Protein AF-A0A538TB08-F1 (afdb_monomer_lite)

Radius of gyration: 23.11 Å; chains: 1; bounding box: 54×78×64 Å

Foldseek 3Di:
DDDDDDDDDDDDDDDPDDPPDPPDPDDDDDDFFPQWKKFFQDDPPPNDDDPVLVVLLVLLLQLLLFAFQEFDDWDQAFLKPPAHGFQWTDDPLFIDGRDDQPPAADEFEEEEAEEFECAAPVPQLFQFVRRFQDADQQVVVVNQALGDPLWQVSVVLLQLLLQLQCCLLQVNSYGYDYHYPPPDTRDHQYHYYLVQADLRGPDDNNSVRVVVVVLRRVVSRLVPDDDPSNVGRAYEYEGETAACSLPSVSRNSSYHHWHWYAAPAWHQHPPNPMTRGTHTYHYSANDDPPAAEHCNLVVNLRVLVSNVDAQQAQSVRLHFFAPLQASSHCVQWQWGWMATPVPRDTHIYTRQFRAHHDLVSNCSSPVVQEAEDDPVDDDDDDADACSVGSYWYWADPDDQKIKTKHWHDQCPPPPSMWTFRAHPSSRTSATDAPDPPGDCRRSNSNNSPPDTTMKIKMAGVCQQSNPPQDPVSHQQNPVVDHRIYIADPVRDDD

Secondary structure (DSSP, 8-state):
---PPPP-PPPP----------TT---PPPP-----EEEEPPPSTT-SPPHHHHHHHHHHHHHTTSS-SEES---SS-SBTTSPPPSEEEETTEEEESS---SSPEEEEEEEEEEEEEE-SSGGGSS-GGG----S-TTTTT--SSPSP-SHHHHHHHHHHHHHHHHHHTTTSEEEEEEEESSSTT--EEEEEGGGS----SSHHHHHHHHHHHHHHHHHHHHHS---GGG-SEEEEEEEEEBGGG-SSSS-TTSBPPEEEEEEEEEEEGGGTEEEEEEEEEEEES-BTTBEE-THHHHHHHHHHHTTPPP-S-TTT---SSGGG-TTTTGGG--EEEEETTT--EEEEESSSPPPPPHHHHHHH-TTSEEE--TTS-------BTTT---EEEEEEETTEEEEEEEE-S-SSSSSEEEEEE-TT--EEEEE-SSTT-SSGGG-TTTTSS--EEEEEEEEHHHHSSTT--TT--SS--TTS-SEEEEPTTS---

pLDDT: mean 84.89, std 18.07, range [25.0, 98.88]

Organism: Eiseniibacteriota bacterium (NCBI:txid2212470)

Structure (mmCIF, N/CA/C/O backbone):
data_AF-A0A538TB08-F1
#
_entry.id   AF-A0A538TB08-F1
#
loop_
_atom_site.group_PDB
_atom_site.id
_atom_site.type_symbol
_atom_site.label_atom_id
_atom_site.label_alt_id
_atom_site.label_comp_id
_atom_site.label_asym_id
_atom_site.label_entity_id
_atom_site.label_seq_id
_atom_site.pdbx_PDB_ins_code
_atom_site.Cartn_x
_atom_site.Cartn_y
_atom_site.Cartn_z
_atom_site.occupancy
_atom_site.B_iso_or_equiv
_atom_site.auth_seq_id
_atom_site.auth_comp_id
_atom_site.auth_asym_id
_atom_site.auth_atom_id
_atom_site.pdbx_PDB_model_num
ATOM 1 N N . MET A 1 1 ? 6.354 -54.910 -37.014 1.00 36.31 1 MET A N 1
ATOM 2 C CA . MET A 1 1 ? 6.727 -54.158 -35.796 1.00 36.31 1 MET A CA 1
ATOM 3 C C . MET A 1 1 ? 5.844 -52.929 -35.725 1.00 36.31 1 MET A C 1
ATOM 5 O O . MET A 1 1 ? 6.026 -52.007 -36.502 1.00 36.31 1 MET A O 1
ATOM 9 N N . GLY A 1 2 ? 4.818 -52.983 -34.885 1.00 33.91 2 GLY A N 1
ATOM 10 C CA . GLY A 1 2 ? 3.802 -51.945 -34.758 1.00 33.91 2 GLY A CA 1
ATOM 11 C C . GLY A 1 2 ? 2.699 -52.485 -33.865 1.00 33.91 2 GLY A C 1
ATOM 12 O O . GLY A 1 2 ? 1.990 -53.403 -34.264 1.00 33.91 2 GLY A O 1
ATOM 13 N N . ILE A 1 3 ? 2.615 -51.983 -32.635 1.00 31.22 3 ILE A N 1
ATOM 14 C CA . ILE A 1 3 ? 1.523 -52.303 -31.714 1.00 31.22 3 ILE A CA 1
ATOM 15 C C . ILE A 1 3 ? 0.999 -50.983 -31.163 1.00 31.22 3 ILE A C 1
ATOM 17 O O . ILE A 1 3 ? 1.692 -50.256 -30.453 1.00 31.22 3 ILE A O 1
ATOM 21 N N . ALA A 1 4 ? -0.237 -50.691 -31.556 1.00 29.86 4 ALA A N 1
ATOM 22 C CA . ALA A 1 4 ? -1.055 -49.588 -31.095 1.00 29.86 4 ALA A CA 1
ATOM 23 C C . ALA A 1 4 ? -1.401 -49.752 -29.606 1.00 29.86 4 ALA A C 1
ATOM 25 O O . ALA A 1 4 ? -1.767 -50.841 -29.163 1.00 29.86 4 ALA A O 1
ATOM 26 N N . ARG A 1 5 ? -1.325 -48.657 -28.839 1.00 32.88 5 ARG A N 1
ATOM 27 C CA . ARG A 1 5 ? -1.865 -48.582 -27.476 1.00 32.88 5 ARG A CA 1
ATOM 28 C C . ARG A 1 5 ? -3.287 -48.033 -27.503 1.00 32.88 5 ARG A C 1
ATOM 30 O O . ARG A 1 5 ? -3.580 -47.033 -28.153 1.00 32.88 5 ARG A O 1
ATOM 37 N N . ALA A 1 6 ? -4.152 -48.751 -26.798 1.00 29.77 6 ALA A N 1
ATOM 38 C CA . ALA A 1 6 ? -5.580 -48.535 -26.688 1.00 29.77 6 ALA A CA 1
ATOM 39 C C . ALA A 1 6 ? -5.939 -47.305 -25.839 1.00 29.77 6 ALA A C 1
ATOM 41 O O . ALA A 1 6 ? -5.246 -46.940 -24.891 1.00 29.77 6 ALA A O 1
ATOM 42 N N . ARG A 1 7 ? -7.080 -46.714 -26.202 1.00 31.06 7 ARG A N 1
ATOM 43 C CA . ARG A 1 7 ? -7.796 -45.640 -25.510 1.00 31.06 7 ARG A CA 1
ATOM 44 C C . ARG A 1 7 ? -8.273 -46.099 -24.129 1.00 31.06 7 ARG A C 1
ATOM 46 O O . ARG A 1 7 ? -8.904 -47.148 -24.028 1.00 31.06 7 ARG A O 1
ATOM 53 N N . VAL A 1 8 ? -8.101 -45.256 -23.112 1.00 28.62 8 VAL A N 1
ATOM 54 C CA . VAL A 1 8 ? -8.866 -45.322 -21.858 1.00 28.62 8 VAL A CA 1
ATOM 55 C C . VAL A 1 8 ? -9.589 -43.989 -21.678 1.00 28.62 8 VAL A C 1
ATOM 57 O O . VAL A 1 8 ? -9.005 -42.921 -21.831 1.00 28.62 8 VAL A O 1
ATOM 60 N N . ARG A 1 9 ? -10.900 -44.093 -21.455 1.00 28.11 9 ARG A N 1
ATOM 61 C CA . ARG A 1 9 ? -11.864 -43.007 -21.271 1.00 28.11 9 ARG A CA 1
ATOM 62 C C . ARG A 1 9 ? -11.713 -42.422 -19.865 1.00 28.11 9 ARG A C 1
ATOM 64 O O . ARG A 1 9 ? -11.787 -43.181 -18.903 1.00 28.11 9 ARG A O 1
ATOM 71 N N . SER A 1 10 ? -11.586 -41.103 -19.749 1.00 27.59 10 SER A N 1
ATOM 72 C CA . SER A 1 10 ? -11.736 -40.404 -18.469 1.00 27.59 10 SER A CA 1
ATOM 73 C C . SER A 1 10 ? -13.210 -40.102 -18.220 1.00 27.59 10 SER A C 1
ATOM 75 O O . SER A 1 10 ? -13.888 -39.476 -19.034 1.00 27.59 10 SER A O 1
ATOM 77 N N . LEU A 1 11 ? -13.692 -40.633 -17.103 1.00 25.20 11 LEU A N 1
ATOM 78 C CA . LEU A 1 11 ? -15.031 -40.499 -16.555 1.00 25.20 11 LEU A CA 1
ATOM 79 C C . LEU A 1 11 ? -15.192 -39.090 -15.965 1.00 25.20 11 LEU A C 1
ATOM 81 O O . LEU A 1 11 ? -14.391 -38.674 -15.131 1.00 25.20 11 LEU A O 1
ATOM 85 N N . ALA A 1 12 ? -16.221 -38.364 -16.400 1.00 26.23 12 ALA A N 1
ATOM 86 C CA . ALA A 1 12 ? -16.638 -37.111 -15.790 1.00 26.23 12 ALA A CA 1
ATOM 87 C C . ALA A 1 12 ? -17.159 -37.383 -14.369 1.00 26.23 12 ALA A C 1
ATOM 89 O O . ALA A 1 12 ? -18.153 -38.088 -14.196 1.00 26.23 12 ALA A O 1
ATOM 90 N N . ILE A 1 13 ? -16.488 -36.831 -13.359 1.00 25.52 13 ILE A N 1
ATOM 91 C CA . ILE A 1 13 ? -17.001 -36.768 -11.990 1.00 25.52 13 ILE A CA 1
ATOM 92 C C . ILE A 1 13 ? -17.694 -35.412 -11.847 1.00 25.52 13 ILE A C 1
ATOM 94 O O . ILE A 1 13 ? -17.043 -34.374 -11.761 1.00 25.52 13 ILE A O 1
ATOM 98 N N . LEU A 1 14 ? -19.030 -35.433 -11.848 1.00 25.00 14 LEU A N 1
ATOM 99 C CA . LEU A 1 14 ? -19.845 -34.352 -11.304 1.00 25.00 14 LEU A CA 1
ATOM 100 C C . LEU A 1 14 ? -19.629 -34.324 -9.786 1.00 25.00 14 LEU A C 1
ATOM 102 O O . LEU A 1 14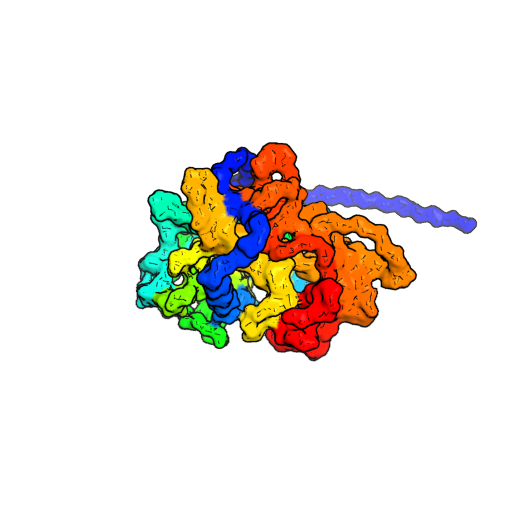 ? -20.083 -35.228 -9.085 1.00 25.00 14 LEU A O 1
ATOM 106 N N . VAL A 1 15 ? -18.985 -33.278 -9.274 1.00 26.56 15 VAL A N 1
ATOM 107 C CA . VAL A 1 15 ? -19.088 -32.912 -7.858 1.00 26.56 15 VAL A CA 1
ATOM 108 C C . VAL A 1 15 ? -20.108 -31.784 -7.759 1.00 26.56 15 VAL A C 1
ATOM 110 O O . VAL A 1 15 ? -19.816 -30.632 -8.065 1.00 26.56 15 VAL A O 1
ATOM 113 N N . PHE A 1 16 ? -21.327 -32.130 -7.345 1.00 26.50 16 PHE A N 1
ATOM 114 C CA . PHE A 1 16 ? -22.291 -31.172 -6.809 1.00 26.50 16 PHE A CA 1
ATOM 115 C C . PHE A 1 16 ? -21.772 -30.699 -5.444 1.00 26.50 16 PHE A C 1
ATOM 117 O O . PHE A 1 16 ? -21.980 -31.354 -4.425 1.00 26.50 16 PHE A O 1
ATOM 124 N N . GLY A 1 17 ? -21.049 -29.579 -5.439 1.00 25.89 17 GLY A N 1
ATOM 125 C CA . GLY A 1 17 ? -20.709 -28.827 -4.236 1.00 25.89 17 GLY A CA 1
ATOM 126 C C . GLY A 1 17 ? -21.788 -27.782 -3.974 1.00 25.89 17 GLY A C 1
ATOM 127 O O . GLY A 1 17 ? -21.996 -26.877 -4.777 1.00 25.89 17 GLY A O 1
ATOM 128 N N . SER A 1 18 ? -22.494 -27.944 -2.864 1.00 26.08 18 SER A N 1
ATOM 129 C CA . SER A 1 18 ? -23.526 -27.059 -2.328 1.00 26.08 18 SER A CA 1
ATOM 130 C C . SER A 1 18 ? -23.097 -25.587 -2.305 1.00 26.08 18 SER A C 1
ATOM 132 O O . SER A 1 18 ? -22.319 -25.170 -1.448 1.00 26.08 18 SER A O 1
ATOM 134 N N . GLN A 1 19 ? -23.660 -24.789 -3.215 1.00 25.44 19 GLN A N 1
ATOM 135 C CA . GLN A 1 19 ? -23.711 -23.339 -3.083 1.00 25.44 19 GLN A CA 1
ATOM 136 C C . GLN A 1 19 ? -24.704 -22.992 -1.972 1.00 25.44 19 GLN A C 1
ATOM 138 O O . GLN A 1 19 ? -25.916 -22.969 -2.182 1.00 25.44 19 GLN A O 1
ATOM 143 N N . VAL A 1 20 ? -24.194 -22.706 -0.776 1.00 28.52 20 VAL A N 1
ATOM 144 C CA . VAL A 1 20 ? -24.899 -21.787 0.117 1.00 28.52 20 VAL A CA 1
ATOM 145 C C . VAL A 1 20 ? -24.741 -20.412 -0.52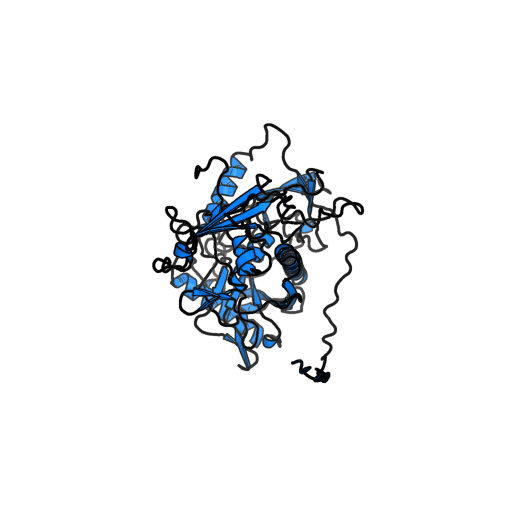2 1.00 28.52 20 VAL A C 1
ATOM 147 O O . VAL A 1 20 ? -23.677 -19.800 -0.469 1.00 28.52 20 VAL A O 1
ATOM 150 N N . LEU A 1 21 ? -25.794 -19.991 -1.220 1.00 30.28 21 LEU A N 1
ATOM 151 C CA . LEU A 1 21 ? -25.958 -18.661 -1.789 1.00 30.28 21 LEU A CA 1
ATOM 152 C C . LEU A 1 21 ? -25.877 -17.623 -0.662 1.00 30.28 21 LEU A C 1
ATOM 154 O O . LEU A 1 21 ? -26.870 -17.324 -0.005 1.00 30.28 21 LEU A O 1
ATOM 158 N N . LEU A 1 22 ? -24.691 -17.055 -0.446 1.00 34.22 22 LEU A N 1
ATOM 159 C CA . LEU A 1 22 ? -24.554 -15.747 0.185 1.00 34.22 22 LEU A CA 1
ATOM 160 C C . LEU A 1 22 ? -24.972 -14.706 -0.857 1.00 34.22 22 LEU A C 1
ATOM 162 O O . LEU A 1 22 ? -24.167 -14.193 -1.630 1.00 34.22 22 LEU A O 1
ATOM 166 N N . SER A 1 23 ? -26.274 -14.439 -0.915 1.00 30.91 23 SER A N 1
ATOM 167 C CA . SER A 1 23 ? -26.831 -13.284 -1.609 1.00 30.91 23 SER A CA 1
ATOM 168 C C . SER A 1 23 ? -26.272 -12.010 -0.966 1.00 30.91 23 SER A C 1
ATOM 170 O O . SER A 1 23 ? -26.685 -11.651 0.136 1.00 30.91 23 SER A O 1
ATOM 172 N N . GLY A 1 24 ? -25.320 -11.346 -1.623 1.00 31.77 24 GLY A N 1
ATOM 173 C CA . GLY A 1 24 ? -24.786 -10.071 -1.132 1.00 31.77 24 GLY A CA 1
ATOM 174 C C . GLY A 1 24 ? -23.575 -9.503 -1.871 1.00 31.77 24 GLY A C 1
ATOM 175 O O . GLY A 1 24 ? -23.363 -8.297 -1.811 1.00 31.77 24 GLY A O 1
ATOM 176 N N . LEU A 1 25 ? -22.812 -10.310 -2.609 1.00 37.00 25 LEU A N 1
ATOM 177 C CA . LEU A 1 25 ? -21.679 -9.811 -3.397 1.00 37.00 25 LEU A CA 1
ATOM 178 C C . LEU A 1 25 ? -22.163 -9.429 -4.800 1.00 37.00 25 LEU A C 1
ATOM 180 O O . LEU A 1 25 ? -22.094 -10.216 -5.740 1.00 37.00 25 LEU A O 1
ATOM 184 N N . ALA A 1 26 ? -22.748 -8.238 -4.920 1.00 28.59 26 ALA A N 1
ATOM 185 C CA . ALA A 1 26 ? -23.116 -7.678 -6.214 1.00 28.59 26 ALA A CA 1
ATOM 186 C C . ALA A 1 26 ? -21.885 -7.012 -6.855 1.00 28.59 26 ALA A C 1
ATOM 188 O O . ALA A 1 26 ? -21.399 -6.023 -6.303 1.00 28.59 26 ALA A O 1
ATOM 189 N N . PRO A 1 27 ? -21.406 -7.463 -8.028 1.00 29.27 27 PRO A N 1
ATOM 190 C CA . PRO A 1 27 ? -20.536 -6.634 -8.846 1.00 29.27 27 PRO A CA 1
ATOM 191 C C . PRO A 1 27 ? -21.371 -5.452 -9.355 1.00 29.27 27 PRO A C 1
ATOM 193 O O . PRO A 1 27 ? -22.328 -5.628 -10.115 1.00 29.27 27 PRO A O 1
ATOM 196 N N . ARG A 1 28 ? -21.063 -4.236 -8.895 1.00 34.31 28 ARG A N 1
ATOM 197 C CA . ARG A 1 28 ? -21.663 -3.020 -9.455 1.00 34.31 28 ARG A CA 1
ATOM 198 C C . ARG A 1 28 ? -21.047 -2.765 -10.829 1.00 34.31 28 ARG A C 1
ATOM 200 O O . ARG A 1 28 ? -19.833 -2.701 -10.972 1.00 34.31 28 ARG A O 1
ATOM 207 N N . VAL A 1 29 ? -21.900 -2.619 -11.839 1.00 30.09 29 VAL A N 1
ATOM 208 C CA . VAL A 1 29 ? -21.529 -2.050 -13.139 1.00 30.09 29 VAL A CA 1
ATOM 209 C C . VAL A 1 29 ? -21.431 -0.537 -12.939 1.00 30.09 29 VAL A C 1
ATOM 211 O O . VAL A 1 29 ? -22.420 0.096 -12.568 1.00 30.09 29 VAL A O 1
ATOM 214 N N . TRP A 1 30 ? -20.238 0.027 -13.111 1.00 41.00 30 TRP A N 1
ATOM 215 C CA . TRP A 1 30 ? -19.965 1.441 -12.856 1.00 41.00 30 TRP A CA 1
ATOM 216 C C . TRP A 1 30 ? -20.403 2.289 -14.057 1.00 41.00 30 TRP A C 1
ATOM 218 O O . TRP A 1 30 ? -19.909 2.117 -15.169 1.00 41.00 30 TRP A O 1
ATOM 228 N N . GLY A 1 31 ? -21.353 3.200 -13.831 1.00 33.44 31 GLY A N 1
ATOM 229 C CA . GLY A 1 31 ? -21.502 4.399 -14.655 1.00 33.44 31 GLY A CA 1
ATOM 230 C C . GLY A 1 31 ? -20.444 5.420 -14.235 1.00 33.44 31 GLY A C 1
ATOM 231 O O . GLY A 1 31 ? -20.029 5.401 -13.080 1.00 33.44 31 GLY A O 1
ATOM 232 N N . ALA A 1 32 ? -20.000 6.271 -15.164 1.00 36.16 32 ALA A N 1
ATOM 233 C CA . ALA A 1 32 ? -18.977 7.293 -14.932 1.00 36.16 32 ALA A CA 1
ATOM 234 C C . ALA A 1 32 ? -19.227 8.048 -13.610 1.00 36.16 32 ALA A C 1
ATOM 236 O O . ALA A 1 32 ? -20.227 8.759 -13.487 1.00 36.16 32 ALA A O 1
ATOM 237 N N . GLY A 1 33 ? -18.355 7.830 -12.619 1.00 41.16 33 GLY A N 1
ATOM 238 C CA . GLY A 1 33 ? -18.383 8.519 -11.330 1.00 41.16 33 GLY A CA 1
ATOM 239 C C . GLY A 1 33 ? -18.108 10.014 -11.482 1.00 41.16 33 GLY A C 1
ATOM 240 O O . GLY A 1 33 ? -17.828 10.504 -12.580 1.00 41.16 33 GLY A O 1
ATOM 241 N N . GLU A 1 34 ? -18.211 10.760 -10.382 1.00 50.34 34 GLU A N 1
ATOM 242 C CA . GLU A 1 34 ? -17.821 12.170 -10.357 1.00 50.34 34 GLU A CA 1
ATOM 243 C C . GLU A 1 34 ? -16.329 12.297 -10.711 1.00 50.34 34 GLU A C 1
ATOM 245 O O . GLU A 1 34 ? -15.463 12.120 -9.859 1.00 50.34 34 GLU A O 1
ATOM 250 N N . ARG A 1 35 ? -16.031 12.626 -11.974 1.00 60.84 35 ARG A N 1
ATOM 251 C CA . ARG A 1 35 ? -14.718 13.141 -12.379 1.00 60.84 35 ARG A CA 1
ATOM 252 C C . ARG A 1 35 ? -14.430 14.375 -11.532 1.00 60.84 35 ARG A C 1
ATOM 254 O O . ARG A 1 35 ? -15.304 15.235 -11.374 1.00 60.84 35 ARG A O 1
ATOM 261 N N . GLY A 1 36 ? -13.273 14.387 -10.882 1.00 77.00 36 GLY A N 1
ATOM 262 C CA . GLY A 1 36 ? -12.991 15.424 -9.902 1.00 77.00 36 GLY A CA 1
ATOM 263 C C . GLY A 1 36 ? -11.527 15.677 -9.615 1.00 77.00 36 GLY A C 1
ATOM 264 O O . GLY A 1 36 ? -11.247 16.747 -9.096 1.00 77.00 36 GLY A O 1
ATOM 265 N N . LEU A 1 37 ? -10.605 14.759 -9.925 1.00 92.25 37 LEU A N 1
ATOM 266 C CA . LEU A 1 37 ? -9.177 14.989 -9.718 1.00 92.25 37 LEU A CA 1
ATOM 267 C C . LEU A 1 37 ? -8.355 14.579 -10.939 1.00 92.25 37 LEU A C 1
ATOM 269 O O . LEU A 1 37 ? -8.539 13.490 -11.483 1.00 92.25 37 LEU A O 1
ATOM 273 N N . THR A 1 38 ? -7.407 15.435 -11.308 1.00 94.56 38 THR A N 1
ATOM 274 C CA . THR A 1 38 ? -6.438 15.184 -12.381 1.00 94.56 38 THR A CA 1
ATOM 275 C C . THR A 1 38 ? -5.020 15.476 -11.925 1.00 94.56 38 THR A C 1
ATOM 277 O O . THR A 1 38 ? -4.789 16.365 -11.100 1.00 94.56 38 THR A O 1
ATOM 280 N N . VAL A 1 39 ? -4.060 14.783 -12.524 1.00 93.56 39 VAL A N 1
ATOM 281 C CA . VAL A 1 39 ? -2.628 15.042 -12.385 1.00 93.56 39 VAL A CA 1
ATOM 282 C C . VAL A 1 39 ? -2.051 15.245 -13.780 1.00 93.56 39 VAL A C 1
ATOM 284 O O . VAL A 1 39 ? -2.312 14.455 -14.676 1.00 93.56 39 VAL A O 1
ATOM 287 N N . ALA A 1 40 ? -1.243 16.282 -13.967 1.00 90.38 40 ALA A N 1
ATOM 288 C CA . ALA A 1 40 ? -0.541 16.522 -15.224 1.00 90.38 40 ALA A CA 1
ATOM 289 C C . ALA A 1 40 ? 0.961 16.604 -14.964 1.00 90.38 40 ALA A C 1
ATOM 291 O O . ALA A 1 40 ? 1.387 17.168 -13.949 1.00 90.38 40 ALA A O 1
ATOM 292 N N . LYS A 1 41 ? 1.781 16.071 -15.877 1.00 83.31 41 LYS A N 1
ATOM 293 C CA . LYS A 1 41 ? 3.234 16.249 -15.762 1.00 83.31 41 LYS A CA 1
ATOM 294 C C . LYS A 1 41 ? 3.608 17.688 -16.131 1.00 83.31 41 LYS A C 1
ATOM 296 O O . LYS A 1 41 ? 3.058 18.224 -17.099 1.00 83.31 41 LYS A O 1
ATOM 301 N N . PRO A 1 42 ? 4.546 18.323 -15.404 1.00 69.25 42 PRO A N 1
ATOM 302 C CA . PRO A 1 42 ? 5.006 19.662 -15.745 1.00 69.25 42 PRO A CA 1
ATOM 303 C C . PRO A 1 42 ? 5.646 19.684 -17.141 1.00 69.25 42 PRO A C 1
ATOM 305 O O . PRO A 1 42 ? 6.501 18.857 -17.451 1.00 69.25 42 PRO A O 1
ATOM 308 N N . SER A 1 43 ? 5.279 20.659 -17.974 1.00 56.59 43 SER A N 1
ATOM 309 C CA . SER A 1 43 ? 5.928 20.902 -19.267 1.00 56.59 43 SER A CA 1
ATOM 310 C C . SER A 1 43 ? 7.044 21.951 -19.132 1.00 56.59 43 SER A C 1
ATOM 312 O O . SER A 1 43 ? 6.759 23.096 -18.784 1.00 56.59 43 SER A O 1
ATOM 314 N N . GLY A 1 44 ? 8.295 21.612 -19.471 1.00 46.53 44 GLY A N 1
ATOM 315 C CA . GLY A 1 44 ? 9.411 22.572 -19.569 1.00 46.53 44 GLY A CA 1
ATOM 316 C C . GLY A 1 44 ? 10.315 22.691 -18.328 1.00 46.53 44 GLY A C 1
ATOM 317 O O . GLY A 1 44 ? 10.292 21.847 -17.441 1.00 46.53 44 GLY A O 1
ATOM 318 N N . ALA A 1 45 ? 11.157 23.736 -18.288 1.00 35.12 45 ALA A N 1
ATOM 319 C CA . ALA A 1 45 ? 12.237 23.936 -17.302 1.00 35.12 45 ALA A CA 1
ATOM 320 C C . ALA A 1 45 ? 11.781 24.121 -15.833 1.00 35.12 45 ALA A C 1
ATOM 322 O O . ALA A 1 45 ? 12.623 24.123 -14.938 1.00 35.12 45 ALA A O 1
ATOM 323 N N . ASP A 1 46 ? 10.472 24.208 -15.584 1.00 41.97 46 ASP A N 1
ATOM 324 C CA . ASP A 1 46 ? 9.845 24.200 -14.252 1.00 41.97 46 ASP A CA 1
ATOM 325 C C . ASP A 1 46 ? 9.602 22.775 -13.704 1.00 41.97 46 ASP A C 1
ATOM 327 O O . ASP A 1 46 ? 8.860 22.583 -12.745 1.00 41.97 46 ASP A O 1
ATOM 331 N N . ALA A 1 47 ? 10.252 21.750 -14.268 1.00 50.25 47 ALA A N 1
ATOM 332 C CA . ALA A 1 47 ? 10.128 20.342 -13.865 1.00 50.25 47 ALA A CA 1
ATOM 333 C C . ALA A 1 47 ? 10.589 20.018 -12.421 1.00 50.25 47 ALA A C 1
ATOM 335 O O . ALA A 1 47 ? 10.577 18.860 -12.004 1.00 50.25 47 ALA A O 1
ATOM 336 N N . GLY A 1 48 ? 11.012 21.014 -11.639 1.00 53.41 48 GLY A N 1
ATOM 337 C CA . GLY A 1 48 ? 11.420 20.838 -10.251 1.00 53.41 48 GLY A CA 1
ATOM 338 C C . GLY A 1 48 ? 10.280 21.123 -9.280 1.00 53.41 48 GLY A C 1
ATOM 339 O O . GLY A 1 4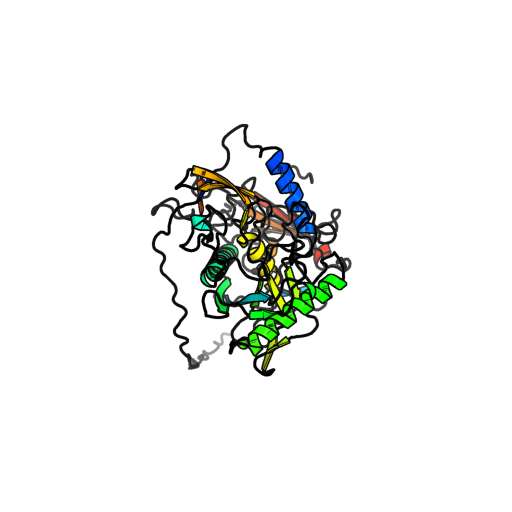8 ? 9.754 22.233 -9.249 1.00 53.41 48 GLY A O 1
ATOM 340 N N . ARG A 1 49 ? 9.964 20.169 -8.392 1.00 62.44 49 ARG A N 1
ATOM 341 C CA . ARG A 1 49 ? 9.127 20.464 -7.219 1.00 62.44 49 ARG A CA 1
ATOM 342 C C . ARG A 1 49 ? 9.701 21.648 -6.439 1.00 62.44 49 ARG A C 1
ATOM 344 O O . ARG A 1 49 ? 10.924 21.741 -6.236 1.00 62.44 49 ARG A O 1
ATOM 351 N N . ALA A 1 50 ? 8.810 22.508 -5.944 1.00 67.00 50 ALA A N 1
ATOM 352 C CA . ALA A 1 50 ? 9.176 23.611 -5.066 1.00 67.00 50 ALA A CA 1
ATOM 353 C C . ALA A 1 50 ? 10.086 23.104 -3.922 1.00 67.00 50 ALA A C 1
ATOM 355 O O . ALA A 1 50 ? 9.896 21.986 -3.435 1.00 67.00 50 ALA A O 1
ATOM 356 N N . PRO A 1 51 ? 11.098 23.872 -3.476 1.00 72.25 51 PRO A N 1
ATOM 357 C CA . PRO A 1 51 ? 12.013 23.429 -2.420 1.00 72.25 51 PRO A CA 1
ATOM 358 C C . PRO A 1 51 ? 11.305 22.931 -1.151 1.00 72.25 51 PRO A C 1
ATOM 360 O O . PRO A 1 51 ? 11.740 21.946 -0.562 1.00 72.25 51 PRO A O 1
ATOM 363 N N . ALA A 1 52 ? 10.187 23.562 -0.774 1.00 69.81 52 ALA A N 1
ATOM 364 C CA . ALA A 1 52 ? 9.356 23.140 0.353 1.00 69.81 52 ALA A CA 1
ATOM 365 C C . ALA A 1 52 ? 8.753 21.740 0.140 1.00 69.81 52 ALA A C 1
ATOM 367 O O . ALA A 1 52 ? 8.896 20.884 1.006 1.00 69.81 52 ALA A O 1
ATOM 368 N N . SER A 1 53 ? 8.182 21.471 -1.036 1.00 68.62 53 SER A N 1
ATOM 369 C CA . SER A 1 53 ? 7.664 20.154 -1.432 1.00 68.62 53 SER A CA 1
ATOM 370 C C . SER A 1 53 ? 8.744 19.070 -1.411 1.00 68.62 53 SER A C 1
ATOM 372 O O . SER A 1 53 ? 8.503 17.950 -0.968 1.00 68.62 53 SER A O 1
ATOM 374 N N . ARG A 1 54 ? 9.976 19.397 -1.830 1.00 73.25 54 ARG A N 1
ATOM 375 C CA . ARG A 1 54 ? 11.115 18.464 -1.747 1.00 73.25 54 ARG A CA 1
ATOM 376 C C . ARG A 1 54 ? 11.527 18.173 -0.307 1.00 73.25 54 ARG A C 1
ATOM 378 O O . ARG A 1 54 ? 11.756 17.015 0.030 1.00 73.25 54 ARG A O 1
ATOM 385 N N . ALA A 1 55 ? 11.607 19.200 0.538 1.00 75.88 55 ALA A N 1
ATOM 386 C CA . ALA A 1 55 ? 11.924 19.033 1.955 1.00 75.88 55 ALA A CA 1
ATOM 387 C C . ALA A 1 55 ? 10.847 18.213 2.680 1.00 75.88 55 ALA A C 1
ATOM 389 O O . ALA A 1 55 ? 11.172 17.321 3.459 1.00 75.88 55 ALA A O 1
ATOM 390 N N . LEU A 1 56 ? 9.575 18.463 2.367 1.00 76.00 56 LEU A N 1
ATOM 391 C CA . LEU A 1 56 ? 8.446 17.695 2.874 1.00 76.00 56 LEU A CA 1
ATOM 392 C C . LEU A 1 56 ? 8.504 16.234 2.427 1.00 76.00 56 LEU A C 1
ATOM 394 O O . LEU A 1 56 ? 8.403 15.343 3.263 1.00 76.00 56 LEU A O 1
ATOM 398 N N . ALA A 1 57 ? 8.702 15.979 1.131 1.00 74.94 57 ALA A N 1
ATOM 399 C CA . ALA A 1 57 ? 8.833 14.622 0.611 1.00 74.94 57 ALA A CA 1
ATOM 400 C C . ALA A 1 57 ? 9.995 13.878 1.287 1.00 74.94 57 ALA A C 1
ATOM 402 O O . ALA A 1 57 ? 9.829 12.731 1.687 1.00 74.94 57 ALA A O 1
ATOM 403 N N . ALA A 1 58 ? 11.136 14.545 1.494 1.00 78.25 58 ALA A N 1
ATOM 404 C CA . ALA A 1 58 ? 12.270 13.976 2.218 1.00 78.25 58 ALA A CA 1
ATOM 405 C C . ALA A 1 58 ? 11.947 13.695 3.697 1.00 78.25 58 ALA A C 1
ATOM 407 O O . ALA A 1 58 ? 12.335 12.651 4.216 1.00 78.25 58 ALA A O 1
ATOM 408 N N . ARG A 1 59 ? 11.216 14.594 4.371 1.00 81.31 59 ARG A N 1
ATOM 409 C CA . ARG A 1 59 ? 10.786 14.414 5.765 1.00 81.31 59 ARG A CA 1
ATOM 410 C C . ARG A 1 59 ? 9.791 13.265 5.910 1.00 81.31 59 ARG A C 1
ATOM 412 O O . ARG A 1 59 ? 9.999 12.415 6.767 1.00 81.31 59 ARG A O 1
ATOM 419 N N . ARG A 1 60 ? 8.769 13.192 5.053 1.00 80.19 60 ARG A N 1
ATOM 420 C CA . ARG A 1 60 ? 7.837 12.054 5.010 1.00 80.19 60 ARG A CA 1
ATOM 421 C C . ARG A 1 60 ? 8.600 10.764 4.740 1.00 80.19 60 ARG A C 1
ATOM 423 O O . ARG A 1 60 ? 8.492 9.823 5.510 1.00 80.19 60 ARG A O 1
ATOM 430 N N . ALA A 1 61 ? 9.466 10.755 3.727 1.00 76.94 61 ALA A N 1
ATOM 431 C CA . ALA A 1 61 ? 10.309 9.606 3.424 1.00 76.94 61 ALA A CA 1
ATOM 432 C C . ALA A 1 61 ? 11.250 9.217 4.571 1.00 76.94 61 ALA A C 1
ATOM 434 O O . ALA A 1 61 ? 11.716 8.094 4.557 1.00 76.94 61 ALA A O 1
ATOM 435 N N . GLN A 1 62 ? 11.560 10.098 5.530 1.00 80.00 62 GLN A N 1
ATOM 436 C CA . GLN A 1 62 ? 12.286 9.753 6.757 1.00 80.00 62 GLN A CA 1
ATOM 437 C C . GLN A 1 62 ? 11.360 9.154 7.828 1.00 80.00 62 GLN A C 1
ATOM 439 O O . GLN A 1 62 ? 11.781 8.263 8.552 1.00 80.00 62 GLN A O 1
ATOM 444 N N . LEU A 1 63 ? 10.128 9.639 7.962 1.00 80.31 63 LEU A N 1
ATOM 445 C CA . LEU A 1 63 ? 9.174 9.161 8.971 1.00 80.31 63 LEU A CA 1
ATOM 446 C C . LEU A 1 63 ? 8.585 7.799 8.623 1.00 80.31 63 LEU A C 1
ATOM 448 O O . LEU A 1 63 ? 8.448 6.957 9.503 1.00 80.31 63 LEU A O 1
ATOM 452 N N . TRP A 1 64 ? 8.391 7.521 7.335 1.00 77.56 64 TRP A N 1
ATOM 453 C CA . TRP A 1 64 ? 8.064 6.179 6.848 1.00 77.56 64 TRP A CA 1
ATOM 454 C C . TRP A 1 64 ? 9.117 5.127 7.229 1.00 77.56 64 TRP A C 1
ATOM 456 O O . TRP A 1 64 ? 8.810 3.946 7.298 1.00 77.56 64 TRP A O 1
ATOM 466 N N . ARG A 1 65 ? 10.335 5.561 7.580 1.00 75.50 65 ARG A N 1
ATOM 467 C CA . ARG A 1 65 ? 11.444 4.726 8.080 1.00 75.50 65 ARG A CA 1
ATOM 468 C C . ARG A 1 65 ? 11.427 4.516 9.592 1.00 75.50 65 ARG A C 1
ATOM 470 O O . ARG A 1 65 ? 12.335 3.896 10.138 1.00 75.50 65 ARG A O 1
ATOM 477 N N . ALA A 1 66 ? 10.472 5.107 10.305 1.00 76.88 66 ALA A N 1
ATOM 478 C CA . ALA A 1 66 ? 10.456 5.090 11.764 1.00 76.88 66 ALA A CA 1
ATOM 479 C C . ALA A 1 66 ? 9.856 3.796 12.342 1.00 76.88 66 ALA A C 1
ATOM 481 O O . ALA A 1 66 ? 10.028 3.528 13.534 1.00 76.88 66 ALA A O 1
ATOM 482 N N . PHE A 1 67 ? 9.180 2.991 11.516 1.00 83.62 67 PHE A N 1
ATOM 483 C CA . PHE A 1 67 ? 8.580 1.721 11.909 1.00 83.62 67 PHE A CA 1
ATOM 484 C C . PHE A 1 67 ? 8.665 0.702 10.762 1.00 83.62 67 PHE A C 1
ATOM 486 O O . PHE A 1 67 ? 8.453 1.082 9.615 1.00 83.62 67 PHE A O 1
ATOM 493 N N . PRO A 1 68 ? 8.981 -0.578 11.029 1.00 81.06 68 PRO A N 1
ATOM 494 C CA . PRO A 1 68 ? 9.045 -1.574 9.970 1.00 81.06 68 PRO A CA 1
ATOM 495 C C . PRO A 1 68 ? 7.651 -1.988 9.505 1.00 81.06 68 PRO A C 1
ATOM 497 O O . PRO A 1 68 ? 6.795 -2.325 10.324 1.00 81.06 68 PRO A O 1
ATOM 500 N N . HIS A 1 69 ? 7.470 -2.076 8.189 1.00 82.44 69 HIS A N 1
ATOM 501 C CA . HIS A 1 69 ? 6.229 -2.568 7.586 1.00 82.44 69 HIS A CA 1
ATOM 502 C C . HIS A 1 69 ? 5.982 -4.041 7.880 1.00 82.44 69 HIS A C 1
ATOM 504 O O . HIS A 1 69 ? 4.847 -4.473 8.015 1.00 82.44 69 HIS A O 1
ATOM 510 N N . ARG A 1 70 ? 7.039 -4.838 8.057 1.00 86.81 70 ARG A N 1
ATOM 511 C CA . ARG A 1 70 ? 6.915 -6.236 8.464 1.00 86.81 70 ARG A CA 1
ATOM 512 C C . ARG A 1 70 ? 7.260 -6.422 9.934 1.00 86.81 70 ARG A C 1
ATOM 514 O O . ARG A 1 70 ? 8.419 -6.337 10.337 1.00 86.81 70 ARG A O 1
ATOM 521 N N . VAL A 1 71 ? 6.261 -6.805 10.722 1.00 84.56 71 VAL A N 1
ATOM 522 C CA . VAL A 1 71 ? 6.421 -7.200 12.125 1.00 84.56 71 VAL A CA 1
ATOM 523 C C . VAL A 1 71 ? 6.325 -8.720 12.263 1.00 84.56 71 VAL A C 1
ATOM 525 O O . VAL A 1 71 ? 5.316 -9.339 11.925 1.00 84.56 71 VAL A O 1
ATOM 528 N N . GLY A 1 72 ? 7.362 -9.327 12.840 1.00 82.94 72 GLY A N 1
ATOM 529 C CA . GLY A 1 72 ? 7.443 -10.773 13.058 1.00 82.94 72 GLY A CA 1
ATOM 530 C C . GLY A 1 72 ? 8.039 -11.546 11.878 1.00 82.94 72 GLY A C 1
ATOM 531 O O . GLY A 1 72 ? 8.221 -11.024 10.781 1.00 82.94 72 GLY A O 1
ATOM 532 N N . GLU A 1 73 ? 8.378 -12.813 12.119 1.00 77.75 73 GLU A N 1
ATOM 533 C CA . GLU A 1 73 ? 9.068 -13.651 11.134 1.00 77.75 73 GLU A CA 1
ATOM 534 C C . GLU A 1 73 ? 8.171 -14.023 9.946 1.00 77.75 73 GLU A C 1
ATOM 536 O O . GLU A 1 73 ? 6.975 -14.291 10.095 1.00 77.75 73 GLU A O 1
ATOM 541 N N . GLY A 1 74 ? 8.776 -14.121 8.758 1.00 71.50 74 GLY A N 1
ATOM 542 C CA . GLY A 1 74 ? 8.103 -14.649 7.575 1.00 71.50 74 GLY A CA 1
ATOM 543 C C . GLY A 1 74 ? 7.596 -16.075 7.810 1.00 71.50 74 GLY A C 1
ATOM 544 O O . GLY A 1 74 ? 8.296 -16.926 8.358 1.00 71.50 74 GLY A O 1
ATOM 545 N N . SER A 1 75 ? 6.366 -16.357 7.382 1.00 74.19 75 SER A N 1
ATOM 546 C CA . SER A 1 75 ? 5.694 -17.627 7.657 1.00 74.19 75 SER A CA 1
ATOM 547 C C . SER A 1 75 ? 5.092 -18.224 6.390 1.00 74.19 75 SER A C 1
ATOM 549 O O . SER A 1 75 ? 4.370 -17.563 5.656 1.00 74.19 75 SER A O 1
ATOM 551 N N . ALA A 1 76 ? 5.310 -19.526 6.183 1.00 79.56 76 ALA A N 1
ATOM 552 C CA . ALA A 1 76 ? 4.620 -20.304 5.149 1.00 79.56 76 ALA A CA 1
ATOM 553 C C . ALA A 1 76 ? 3.208 -20.751 5.562 1.00 79.56 76 ALA A C 1
ATOM 555 O O . ALA A 1 76 ? 2.521 -21.442 4.810 1.00 79.56 76 ALA A O 1
ATOM 556 N N . ARG A 1 77 ? 2.782 -20.428 6.789 1.00 86.56 77 ARG A N 1
ATOM 557 C CA . ARG A 1 77 ? 1.458 -20.790 7.305 1.00 86.56 77 ARG A CA 1
ATOM 558 C C . ARG A 1 77 ? 0.411 -19.791 6.801 1.00 86.56 77 ARG A C 1
ATOM 560 O O . ARG A 1 77 ? 0.694 -18.597 6.800 1.00 86.56 77 ARG A O 1
ATOM 567 N N . PRO A 1 78 ? -0.811 -20.247 6.482 1.00 90.88 78 PRO A N 1
ATOM 568 C CA . PRO A 1 78 ? -1.939 -19.360 6.215 1.00 90.88 78 PRO A CA 1
ATOM 569 C C . PRO A 1 78 ? -2.202 -18.379 7.361 1.00 90.88 78 PRO A C 1
ATOM 571 O O . PRO A 1 78 ? -2.220 -18.786 8.534 1.00 90.88 78 PRO A O 1
ATOM 574 N N . PHE A 1 79 ? -2.486 -17.120 7.015 1.00 93.50 79 PHE A N 1
ATOM 575 C CA . PHE A 1 79 ? -2.923 -16.100 7.973 1.00 93.50 79 PHE A CA 1
ATOM 576 C C . PHE A 1 79 ? -4.210 -16.514 8.687 1.00 93.50 79 PHE A C 1
ATOM 578 O O . PHE A 1 79 ? -4.326 -16.333 9.895 1.00 93.50 79 PHE A O 1
ATOM 585 N N . VAL A 1 80 ? -5.131 -17.169 7.983 1.00 96.44 80 VAL A N 1
ATOM 586 C CA . VAL A 1 80 ? -6.338 -17.771 8.557 1.00 96.44 80 VAL A CA 1
ATOM 587 C C . VAL A 1 80 ? -6.257 -19.293 8.419 1.00 96.44 80 VAL A C 1
ATOM 589 O O . VAL A 1 80 ? -5.969 -19.828 7.353 1.00 96.44 80 VAL A O 1
ATOM 592 N N . SER A 1 81 ? -6.468 -20.045 9.500 1.00 95.25 81 SER A N 1
ATOM 593 C CA . SER A 1 81 ? -6.351 -21.514 9.457 1.00 95.25 81 SER A CA 1
ATOM 594 C C . SER A 1 81 ? -7.302 -22.148 8.437 1.00 95.25 81 SER A C 1
ATOM 596 O O . SER A 1 81 ? -8.483 -21.810 8.403 1.00 95.25 81 SER A O 1
ATOM 598 N N . GLY A 1 82 ? -6.808 -23.119 7.667 1.00 90.25 82 GLY A N 1
ATOM 599 C CA . GLY A 1 82 ? -7.596 -23.804 6.634 1.00 90.25 82 GLY A CA 1
ATOM 600 C C . GLY A 1 82 ? -7.750 -23.007 5.336 1.00 90.25 82 GLY A C 1
ATOM 601 O O . GLY A 1 82 ? -8.391 -23.488 4.405 1.00 90.25 82 GLY A O 1
ATOM 602 N N . ARG A 1 83 ? -7.156 -21.813 5.270 1.00 92.12 83 ARG A N 1
ATOM 603 C CA . ARG A 1 83 ? -7.093 -20.973 4.074 1.00 92.12 83 ARG A CA 1
ATOM 604 C C . ARG A 1 83 ? -5.760 -21.152 3.371 1.00 92.12 83 ARG A C 1
ATOM 606 O O . ARG A 1 83 ? -4.923 -21.960 3.783 1.00 92.12 83 ARG A O 1
ATOM 613 N N . ARG A 1 84 ? -5.586 -20.437 2.270 1.00 84.75 84 ARG A N 1
ATOM 614 C CA . ARG A 1 84 ? -4.381 -20.530 1.459 1.00 84.75 84 ARG A CA 1
ATOM 615 C C . ARG A 1 84 ? -3.178 -19.887 2.181 1.00 84.75 84 ARG A C 1
ATOM 617 O O . ARG A 1 84 ? -3.345 -18.846 2.815 1.00 84.75 84 ARG A O 1
ATOM 624 N N . PRO A 1 85 ? -1.974 -20.482 2.117 1.00 85.06 85 PRO A N 1
ATOM 625 C CA . PRO A 1 85 ? -0.747 -19.803 2.538 1.00 85.06 85 PRO A CA 1
ATOM 626 C C . PRO A 1 85 ? -0.424 -18.580 1.654 1.00 85.06 85 PRO A C 1
ATOM 628 O O . PRO A 1 85 ? -0.929 -18.507 0.530 1.00 85.06 85 PRO A O 1
ATOM 631 N N . PRO A 1 86 ? 0.436 -17.654 2.127 1.00 82.75 86 PRO A N 1
ATOM 632 C CA . PRO A 1 86 ? 0.981 -16.578 1.294 1.00 82.75 86 PRO A CA 1
ATOM 633 C C . PRO A 1 86 ? 1.605 -17.155 0.029 1.00 82.75 86 PRO A C 1
ATOM 635 O O . PRO A 1 86 ? 2.267 -18.186 0.123 1.00 82.75 86 PRO A O 1
ATOM 638 N N . LEU A 1 87 ? 1.414 -16.515 -1.127 1.00 79.00 87 LEU A N 1
ATOM 639 C CA . LEU A 1 87 ? 1.913 -16.968 -2.436 1.00 79.00 87 LEU A CA 1
ATOM 640 C C . LEU A 1 87 ? 3.390 -17.400 -2.417 1.00 79.00 87 LEU A C 1
ATOM 642 O O . LEU A 1 87 ? 3.766 -18.404 -3.035 1.00 79.00 87 LEU A O 1
ATOM 646 N N . LEU A 1 88 ? 4.196 -16.677 -1.645 1.00 76.75 88 LEU A N 1
ATOM 647 C CA . LEU A 1 88 ? 5.614 -16.915 -1.433 1.00 76.75 88 LEU A CA 1
ATOM 648 C C . LEU A 1 88 ? 5.916 -17.099 0.050 1.00 76.75 88 LEU A C 1
ATOM 650 O O . LEU A 1 88 ? 5.373 -16.391 0.896 1.00 76.75 88 LEU A O 1
ATOM 654 N N . ALA A 1 89 ? 6.808 -18.030 0.380 1.00 71.75 89 ALA A N 1
ATOM 655 C CA . ALA A 1 89 ? 7.290 -18.169 1.748 1.00 71.75 89 ALA A CA 1
ATOM 656 C C . ALA A 1 89 ? 8.671 -18.815 1.833 1.00 71.75 89 ALA A C 1
ATOM 658 O O . ALA A 1 89 ? 9.067 -19.611 0.983 1.00 71.75 89 ALA A O 1
ATOM 659 N N . MET A 1 90 ? 9.385 -18.531 2.922 1.00 69.06 90 MET A N 1
ATOM 660 C CA . MET A 1 90 ? 10.642 -19.206 3.229 1.00 69.06 90 MET A CA 1
ATOM 661 C C . MET A 1 90 ? 10.379 -20.641 3.701 1.00 69.06 90 MET A C 1
ATOM 663 O O . MET A 1 90 ? 9.684 -20.873 4.694 1.00 69.06 90 MET A O 1
ATOM 667 N N . LYS A 1 91 ? 10.968 -21.622 3.013 1.00 64.50 91 LYS A N 1
ATOM 668 C CA . LYS A 1 91 ? 10.905 -23.045 3.357 1.00 64.50 91 LYS A CA 1
ATOM 669 C C . LYS A 1 91 ? 12.303 -23.653 3.285 1.00 64.50 91 LYS A C 1
ATOM 671 O O . LYS A 1 91 ? 12.956 -23.654 2.250 1.00 64.50 91 LYS A O 1
ATOM 676 N N . GLY A 1 92 ? 12.798 -24.150 4.420 1.00 63.94 92 GLY A N 1
ATOM 677 C CA . GLY A 1 92 ? 14.142 -24.739 4.495 1.00 63.94 92 GLY A CA 1
ATOM 678 C C . GLY A 1 92 ? 15.273 -23.771 4.115 1.00 63.94 92 GLY A C 1
ATOM 679 O O . GLY A 1 92 ? 16.276 -24.210 3.563 1.00 63.94 92 GLY A O 1
ATOM 680 N N . GLY A 1 93 ? 15.100 -22.469 4.373 1.00 63.09 93 GLY A N 1
ATOM 681 C CA . GLY A 1 93 ? 16.089 -21.433 4.048 1.00 63.09 93 GLY A CA 1
ATOM 682 C C . GLY A 1 93 ? 16.092 -20.973 2.587 1.00 63.09 93 GLY A C 1
ATOM 683 O O . GLY A 1 93 ? 16.991 -20.238 2.198 1.00 63.09 93 GLY A O 1
ATOM 684 N N . ARG A 1 94 ? 15.109 -21.383 1.777 1.00 63.69 94 ARG A N 1
ATOM 685 C CA . ARG A 1 94 ? 14.927 -20.919 0.393 1.00 63.69 94 ARG A CA 1
ATOM 686 C C . ARG A 1 94 ? 13.536 -20.323 0.234 1.00 63.69 94 ARG A C 1
ATOM 688 O O . ARG A 1 94 ? 12.607 -20.776 0.903 1.00 63.69 94 ARG A O 1
ATOM 695 N N . LEU A 1 95 ? 13.390 -19.324 -0.629 1.00 68.94 95 LEU A N 1
ATOM 696 C CA . LEU A 1 95 ? 12.069 -18.829 -0.994 1.00 68.94 95 LEU A CA 1
ATOM 697 C C . LEU A 1 95 ? 11.425 -19.822 -1.951 1.00 68.94 95 LEU A C 1
ATOM 699 O O . LEU A 1 95 ? 11.955 -20.088 -3.029 1.00 68.94 95 LEU A O 1
ATOM 703 N N . ASP A 1 96 ? 10.287 -20.358 -1.538 1.00 65.50 96 ASP A N 1
ATOM 704 C CA . ASP A 1 96 ? 9.501 -21.294 -2.322 1.00 65.50 96 ASP A CA 1
ATOM 705 C C . ASP A 1 96 ? 8.106 -20.716 -2.566 1.00 65.50 96 ASP A C 1
ATOM 707 O O . ASP A 1 96 ? 7.507 -20.051 -1.713 1.00 65.50 96 ASP A O 1
ATOM 711 N N . ARG A 1 97 ? 7.547 -21.046 -3.731 1.00 70.12 97 ARG A N 1
ATOM 712 C CA . ARG A 1 97 ? 6.119 -20.862 -3.988 1.00 70.12 97 ARG A CA 1
ATOM 713 C C . ARG A 1 97 ? 5.322 -21.833 -3.127 1.00 70.12 97 ARG A C 1
ATOM 715 O O . ARG A 1 97 ? 5.642 -23.022 -3.046 1.00 70.12 97 ARG A O 1
ATOM 722 N N . THR A 1 98 ? 4.250 -21.346 -2.515 1.00 66.12 98 THR A N 1
ATOM 723 C CA . THR A 1 98 ? 3.371 -22.181 -1.679 1.00 66.12 98 THR A CA 1
ATOM 724 C C . THR A 1 98 ? 2.159 -22.719 -2.444 1.00 66.12 98 THR A C 1
ATOM 726 O O . THR A 1 98 ? 1.465 -23.612 -1.952 1.00 66.12 98 THR A O 1
ATOM 729 N N . ALA A 1 99 ? 1.916 -22.201 -3.650 1.00 66.00 99 ALA A N 1
ATOM 730 C CA . ALA A 1 99 ? 0.790 -22.538 -4.507 1.00 66.00 99 ALA A CA 1
ATOM 731 C C . ALA A 1 99 ? 1.203 -22.550 -5.989 1.00 66.00 99 ALA A C 1
ATOM 733 O O . ALA A 1 99 ? 2.116 -21.835 -6.399 1.00 66.00 99 ALA A O 1
ATOM 734 N N . ALA A 1 100 ? 0.526 -23.377 -6.786 1.00 59.56 100 ALA A N 1
ATOM 735 C CA . ALA A 1 100 ? 0.720 -23.462 -8.230 1.00 59.56 100 ALA A CA 1
ATOM 736 C C . ALA A 1 100 ? -0.410 -22.718 -8.958 1.00 59.56 100 ALA A C 1
ATOM 738 O O . ALA A 1 100 ? -1.582 -22.977 -8.682 1.00 59.56 100 ALA A O 1
ATOM 739 N N . PHE A 1 101 ? -0.064 -21.846 -9.909 1.00 59.88 101 PHE A N 1
ATOM 740 C CA . PHE A 1 101 ? -1.036 -21.181 -10.776 1.00 59.88 101 PHE A CA 1
ATOM 741 C C . PHE A 1 101 ? -1.461 -22.127 -11.901 1.00 59.88 101 PHE A C 1
ATOM 743 O O . PHE A 1 101 ? -0.650 -22.533 -12.728 1.00 59.88 101 PHE A O 1
ATOM 750 N N . PHE A 1 102 ? -2.746 -22.476 -11.956 1.00 56.72 102 PHE A N 1
ATOM 751 C CA . PHE A 1 102 ? -3.296 -23.373 -12.982 1.00 56.72 102 PHE A CA 1
ATOM 752 C C . PHE A 1 102 ? -4.104 -22.626 -14.052 1.00 56.72 102 PHE A C 1
ATOM 754 O O . PHE A 1 102 ? -5.186 -23.064 -14.436 1.00 56.72 102 PHE A O 1
ATOM 761 N N . GLY A 1 103 ? -3.606 -21.479 -14.525 1.00 59.06 103 GLY A N 1
ATOM 762 C CA . GLY A 1 103 ? -4.209 -20.719 -15.632 1.00 59.06 103 GLY A CA 1
ATOM 763 C C . GLY A 1 103 ? -5.598 -20.114 -15.361 1.00 59.06 103 GLY A C 1
ATOM 764 O O . GLY A 1 103 ? -6.146 -19.455 -16.239 1.00 59.06 103 GLY A O 1
ATOM 765 N N . ALA A 1 104 ? -6.165 -20.307 -14.168 1.00 71.81 104 ALA A N 1
ATOM 766 C CA . ALA A 1 104 ? -7.358 -19.618 -13.691 1.00 71.81 104 ALA A CA 1
ATOM 767 C C . ALA A 1 104 ? -6.956 -18.531 -12.678 1.00 71.81 104 ALA A C 1
ATOM 769 O O . ALA A 1 104 ? -6.041 -18.778 -11.887 1.00 71.81 104 ALA A O 1
ATOM 770 N N . PRO A 1 105 ? -7.627 -17.363 -12.675 1.00 81.19 105 PRO A N 1
ATOM 771 C CA . PRO A 1 105 ? -7.450 -16.360 -11.632 1.00 81.19 105 PRO A CA 1
ATOM 772 C C . PRO A 1 105 ? -7.650 -16.954 -10.241 1.00 81.19 105 PRO A C 1
ATOM 774 O O . PRO A 1 105 ? -8.610 -17.689 -9.997 1.00 81.19 105 PRO A O 1
ATOM 777 N N . GLU A 1 106 ? -6.764 -16.606 -9.321 1.00 86.12 106 GLU A N 1
ATOM 778 C CA . GLU A 1 106 ? -6.915 -16.932 -7.913 1.00 86.12 106 GLU A CA 1
ATOM 779 C C . GLU A 1 106 ? -7.751 -15.855 -7.230 1.00 86.12 106 GLU A C 1
ATOM 781 O O . GLU A 1 106 ? -7.514 -14.661 -7.405 1.00 86.12 106 GLU A O 1
ATOM 786 N N . THR A 1 107 ? -8.735 -16.271 -6.437 1.00 91.38 107 THR A N 1
ATOM 787 C CA . THR A 1 107 ? -9.570 -15.351 -5.664 1.00 91.38 107 THR A CA 1
ATOM 788 C C . THR A 1 107 ? -9.194 -15.422 -4.193 1.00 91.38 107 THR A C 1
ATOM 790 O O . THR A 1 107 ? -9.262 -16.499 -3.599 1.00 91.38 107 THR A O 1
ATOM 793 N N . LEU A 1 108 ? -8.821 -14.282 -3.613 1.00 93.44 108 LEU A N 1
ATOM 794 C CA . LEU A 1 108 ? -8.590 -14.132 -2.177 1.00 93.44 108 LEU A CA 1
ATOM 795 C C . LEU A 1 108 ? -9.671 -13.263 -1.554 1.00 93.44 108 LEU A C 1
ATOM 797 O O . LEU A 1 108 ? -10.162 -12.321 -2.173 1.00 93.44 108 LEU A O 1
ATOM 801 N N . ARG A 1 109 ? -10.016 -13.572 -0.307 1.00 97.44 109 ARG A N 1
ATOM 802 C CA . ARG A 1 109 ? -11.008 -12.838 0.474 1.00 97.44 109 ARG A CA 1
ATOM 803 C C . ARG A 1 109 ? -10.348 -12.031 1.580 1.00 97.44 109 ARG A C 1
ATOM 805 O O . ARG A 1 109 ? -9.713 -12.604 2.464 1.00 97.44 109 ARG A O 1
ATOM 812 N N . VAL A 1 110 ? -10.552 -10.719 1.566 1.00 98.56 110 VAL A N 1
ATOM 813 C CA . VAL A 1 110 ? -10.042 -9.789 2.582 1.00 98.56 110 VAL A CA 1
ATOM 814 C C . VAL A 1 110 ? -11.159 -9.414 3.555 1.00 98.56 110 VAL A C 1
ATOM 816 O O . VAL A 1 110 ? -12.218 -8.936 3.151 1.00 98.56 110 VAL A O 1
ATOM 819 N N . LEU A 1 111 ? -10.933 -9.645 4.847 1.00 98.69 111 LEU A N 1
ATOM 820 C CA . LEU A 1 111 ? -11.807 -9.194 5.929 1.00 98.69 111 LEU A CA 1
ATOM 821 C C . LEU A 1 111 ? -11.257 -7.900 6.510 1.00 98.69 111 LEU A C 1
ATOM 823 O O . LEU A 1 111 ? -10.222 -7.942 7.167 1.00 98.69 111 LEU A O 1
ATOM 827 N N . GLY A 1 112 ? -11.959 -6.784 6.346 1.00 98.69 112 GLY A N 1
ATOM 828 C CA . GLY A 1 112 ? -11.639 -5.572 7.091 1.00 98.69 112 GLY A CA 1
ATOM 829 C C . GLY A 1 112 ? -12.405 -5.476 8.411 1.00 98.69 112 GLY A C 1
ATOM 830 O O . GLY A 1 112 ? -13.598 -5.784 8.469 1.00 98.69 112 GLY A O 1
ATOM 831 N N . LEU A 1 113 ? -11.724 -5.038 9.466 1.00 98.88 113 LEU A N 1
ATOM 832 C CA . LEU A 1 113 ? -12.269 -4.802 10.801 1.00 98.88 113 LEU A CA 1
ATOM 833 C C . LEU A 1 113 ? -11.991 -3.356 11.207 1.00 98.88 113 LEU A C 1
ATOM 835 O O . LEU A 1 113 ? -10.832 -2.963 11.299 1.00 98.88 113 LEU A O 1
ATOM 839 N N . LYS A 1 114 ? -13.040 -2.576 11.479 1.00 98.50 114 LYS A N 1
ATOM 840 C CA . LYS A 1 114 ? -12.900 -1.215 12.019 1.00 98.50 114 LYS A CA 1
ATOM 841 C C . LYS A 1 114 ? -12.718 -1.266 13.530 1.00 98.50 114 LYS A C 1
ATOM 843 O O . LYS A 1 114 ? -13.575 -1.828 14.214 1.00 98.50 114 LYS A O 1
ATOM 848 N N . ILE A 1 115 ? -11.656 -0.658 14.042 1.00 98.56 115 ILE A N 1
ATOM 849 C CA . ILE A 1 115 ? -11.257 -0.681 15.450 1.00 98.56 115 ILE A CA 1
ATOM 850 C C . ILE A 1 115 ? -11.192 0.744 16.001 1.00 98.56 115 ILE A C 1
ATOM 852 O O . ILE A 1 115 ? -10.514 1.602 15.445 1.00 98.56 115 ILE A O 1
ATOM 856 N N . ASP A 1 116 ? -11.878 0.988 17.112 1.00 97.88 116 ASP A N 1
ATOM 857 C CA . ASP A 1 116 ? -11.817 2.250 17.853 1.00 97.88 116 ASP A CA 1
ATOM 858 C C . ASP A 1 116 ? -11.591 1.983 19.355 1.00 97.88 116 ASP A C 1
ATOM 860 O O . ASP A 1 116 ? -11.527 0.836 19.806 1.00 97.88 116 ASP A O 1
ATOM 864 N N . PHE A 1 117 ? -11.447 3.033 20.161 1.00 97.69 117 PHE A N 1
ATOM 865 C CA . PHE A 1 117 ? -11.061 2.939 21.575 1.00 97.69 117 PHE A CA 1
ATOM 866 C C . PHE A 1 117 ? -12.104 3.590 22.468 1.00 97.69 117 PHE A C 1
ATOM 868 O O . PHE A 1 117 ? -12.752 4.544 22.060 1.00 97.69 117 PHE A O 1
ATOM 875 N N . ALA A 1 118 ? -12.334 3.082 23.682 1.00 96.25 118 ALA A N 1
ATOM 876 C CA . ALA A 1 118 ? -13.357 3.635 24.577 1.00 96.25 118 ALA A CA 1
ATOM 877 C C . ALA A 1 118 ? -12.921 4.974 25.149 1.00 96.25 118 ALA A C 1
ATOM 879 O O . ALA A 1 118 ? -13.751 5.879 25.234 1.00 96.25 118 ALA A O 1
ATOM 880 N N . THR A 1 119 ? -11.629 5.067 25.437 1.00 94.50 119 THR A N 1
ATOM 881 C CA . THR A 1 119 ? -10.944 6.239 25.954 1.00 94.50 119 THR A CA 1
ATOM 882 C C . THR A 1 119 ? -9.665 6.458 25.149 1.00 94.50 119 THR A C 1
ATOM 884 O O . THR A 1 119 ? -8.982 5.496 24.796 1.00 94.50 119 THR A O 1
ATOM 887 N N . ASP A 1 120 ? -9.321 7.717 24.900 1.00 93.88 120 ASP A N 1
ATOM 888 C CA . ASP A 1 120 ? -7.968 8.106 24.514 1.00 93.88 120 ASP A CA 1
ATOM 889 C C . ASP A 1 120 ? -7.274 8.776 25.710 1.00 93.88 120 ASP A C 1
ATOM 891 O O . ASP A 1 120 ? -7.433 9.972 25.951 1.00 93.88 120 ASP A O 1
ATOM 895 N N . SER A 1 121 ? -6.551 7.993 26.521 1.00 94.19 121 SER A N 1
ATOM 896 C CA . SER A 1 121 ? -5.835 8.539 27.688 1.00 94.19 121 SER A CA 1
ATOM 897 C C . SER A 1 121 ? -4.533 9.251 27.325 1.00 94.19 121 SER A C 1
ATOM 899 O O . SER A 1 121 ? -3.968 9.960 28.162 1.00 94.19 121 SER A O 1
ATOM 901 N N . LEU A 1 122 ? -4.054 9.062 26.094 1.00 92.12 122 LEU A N 1
ATOM 902 C CA . LEU A 1 122 ? -2.855 9.712 25.577 1.00 92.12 122 LEU A CA 1
ATOM 903 C C . LEU A 1 122 ? -3.155 11.131 25.080 1.00 92.12 122 LEU A C 1
ATOM 905 O O . LEU A 1 122 ? -2.250 11.971 25.078 1.00 92.12 122 LEU A O 1
ATOM 909 N N . GLY A 1 123 ? -4.415 11.411 24.739 1.00 91.50 123 GLY A N 1
ATOM 910 C CA . GLY A 1 123 ? -4.916 12.736 24.405 1.00 91.50 123 GLY A CA 1
ATOM 911 C C . GLY A 1 123 ? -4.104 13.362 23.272 1.00 91.50 123 GLY A C 1
ATOM 912 O O . GLY A 1 123 ? -3.982 12.757 22.212 1.00 91.50 123 GLY A O 1
ATOM 913 N N . PRO A 1 124 ? -3.477 14.536 23.484 1.00 90.50 124 PRO A N 1
ATOM 914 C CA . PRO A 1 124 ? -2.775 15.264 22.425 1.00 90.50 124 PRO A CA 1
ATOM 915 C C . PRO A 1 124 ? -1.555 14.532 21.855 1.00 90.50 124 PRO A C 1
ATOM 917 O O . PRO A 1 124 ? -0.983 15.010 20.891 1.00 90.50 124 PRO A O 1
ATOM 920 N N . LEU A 1 125 ? -1.127 13.412 22.449 1.00 91.88 125 LEU A N 1
ATOM 921 C CA . LEU A 1 125 ? -0.065 12.584 21.880 1.00 91.88 125 LEU A CA 1
ATOM 922 C C . LEU A 1 125 ? -0.559 11.674 20.742 1.00 91.88 125 LEU A C 1
ATOM 924 O O . LEU A 1 125 ? 0.264 10.964 20.169 1.00 91.88 125 LEU A O 1
ATOM 928 N N . THR A 1 126 ? -1.863 11.658 20.452 1.00 90.88 126 THR A N 1
ATOM 929 C CA . THR A 1 126 ? -2.465 10.953 19.313 1.00 90.88 126 THR A CA 1
ATOM 930 C C . THR A 1 126 ? -3.371 11.891 18.515 1.00 90.88 126 THR A C 1
ATOM 932 O O . THR A 1 126 ? -3.898 12.872 19.044 1.00 90.88 126 THR A O 1
ATOM 935 N N . THR A 1 127 ? -3.610 11.559 17.253 1.00 84.94 127 THR A N 1
ATOM 936 C CA . THR A 1 127 ? -4.591 12.187 16.361 1.00 84.94 127 THR A CA 1
ATOM 937 C C . THR A 1 127 ? -5.923 11.449 16.348 1.00 84.94 127 THR A C 1
ATOM 939 O O . THR A 1 127 ? -6.669 11.526 15.376 1.00 84.94 127 THR A O 1
ATOM 942 N N . THR A 1 128 ? -6.259 10.744 17.432 1.00 79.38 128 THR A N 1
ATOM 943 C CA . THR A 1 128 ? -7.531 10.025 17.560 1.00 79.38 128 THR A CA 1
ATOM 944 C C . THR A 1 128 ? -8.473 10.762 18.522 1.00 79.38 128 THR A C 1
ATOM 946 O O . THR A 1 128 ? -8.536 10.382 19.694 1.00 79.38 128 THR A O 1
ATOM 949 N N . PRO A 1 129 ? -9.236 11.797 18.100 1.00 75.00 129 PRO A N 1
ATOM 950 C CA . PRO A 1 129 ? -10.122 12.520 19.009 1.00 75.00 129 PRO A CA 1
ATOM 951 C C . PRO A 1 129 ? -11.060 11.561 19.750 1.00 75.00 129 PRO A C 1
ATOM 953 O O . PRO A 1 129 ? -11.840 10.828 19.139 1.00 75.00 129 PRO A O 1
ATOM 956 N N . ASP A 1 130 ? -10.952 11.530 21.079 1.00 85.75 130 ASP A N 1
ATOM 957 C CA . ASP A 1 130 ? -11.727 10.656 21.970 1.00 85.75 130 ASP A CA 1
ATOM 958 C C . ASP A 1 130 ? -11.655 9.148 21.628 1.00 85.75 130 ASP A C 1
ATOM 960 O O . ASP A 1 130 ? -12.532 8.355 22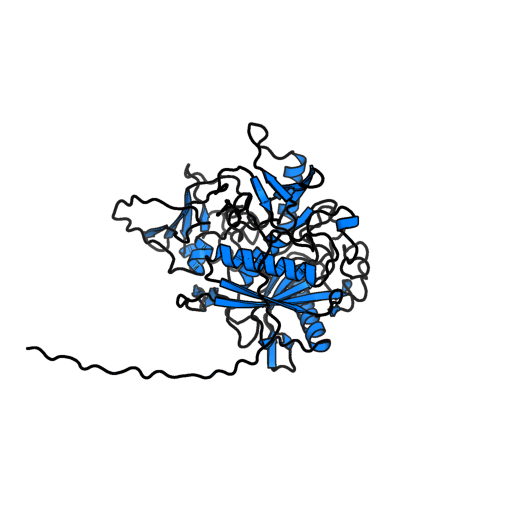.007 1.00 85.75 130 ASP A O 1
ATOM 964 N N . GLY A 1 131 ? -10.615 8.731 20.898 1.00 92.44 131 GLY A N 1
ATOM 965 C CA . GLY A 1 131 ? -10.425 7.348 20.475 1.00 92.44 131 GLY A CA 1
ATOM 966 C C . GLY A 1 131 ? -11.352 6.895 19.339 1.00 92.44 131 GLY A C 1
ATOM 967 O O . GLY A 1 131 ? -11.550 5.688 19.203 1.00 92.44 131 GLY A O 1
ATOM 968 N N . LYS A 1 132 ? -11.984 7.806 18.578 1.00 96.00 132 LYS A N 1
ATOM 969 C CA . LYS A 1 132 ? -12.989 7.485 17.541 1.00 96.00 132 LYS A CA 1
ATOM 970 C C . LYS A 1 132 ? -12.537 7.850 16.133 1.00 96.00 132 LYS A C 1
ATOM 972 O O . LYS A 1 132 ? -11.766 8.781 15.959 1.00 96.00 132 LYS A O 1
ATOM 977 N N . PHE A 1 133 ? -13.120 7.158 15.152 1.00 97.38 133 PHE A N 1
ATOM 978 C CA . PHE A 1 133 ? -13.042 7.542 13.743 1.00 97.38 133 PHE A CA 1
ATOM 979 C C . PHE A 1 133 ? -13.651 8.926 13.507 1.00 97.38 133 PHE A C 1
ATOM 981 O O . PHE A 1 133 ? -14.671 9.279 14.118 1.00 97.38 133 PHE A O 1
ATOM 988 N N . ASP A 1 134 ? -13.093 9.660 12.551 1.00 96.31 134 ASP A N 1
ATOM 989 C CA . ASP A 1 134 ? -13.665 10.913 12.083 1.00 96.31 134 ASP A CA 1
ATOM 990 C C . ASP A 1 134 ? -14.902 10.655 11.211 1.00 96.31 134 ASP A C 1
ATOM 992 O O . ASP A 1 134 ? -14.830 10.189 10.075 1.00 96.31 134 ASP A O 1
ATOM 996 N N . LEU A 1 135 ? -16.075 10.967 11.758 1.00 96.50 135 LEU A N 1
ATOM 997 C CA . LEU A 1 135 ? -17.366 10.821 11.081 1.00 96.50 135 LEU A CA 1
ATOM 998 C C . LEU A 1 135 ? -17.957 12.163 10.626 1.00 96.50 135 LEU A C 1
ATOM 1000 O O . LEU A 1 135 ? -19.147 12.237 10.306 1.00 96.50 135 LEU A O 1
ATOM 1004 N N . ARG A 1 136 ? -17.164 13.240 10.638 1.00 95.88 136 ARG A N 1
ATOM 1005 C CA . ARG A 1 136 ? -17.595 14.545 10.124 1.00 95.88 136 ARG A CA 1
ATOM 1006 C C . ARG A 1 136 ? -17.773 14.486 8.607 1.00 95.88 136 ARG A C 1
ATOM 1008 O O . ARG A 1 136 ? -17.237 13.618 7.930 1.00 95.88 136 ARG A O 1
ATOM 1015 N N . ASP A 1 137 ? -18.508 15.450 8.065 1.00 95.19 137 ASP A N 1
ATOM 1016 C CA . ASP A 1 137 ? -18.603 15.638 6.618 1.00 95.19 137 ASP A CA 1
ATOM 1017 C C . ASP A 1 137 ? -17.339 16.347 6.106 1.00 95.19 137 ASP A C 1
ATOM 1019 O O . ASP A 1 137 ? -17.257 17.577 6.073 1.00 95.19 137 ASP A O 1
ATOM 1023 N N . GLY A 1 138 ? -16.330 15.560 5.737 1.00 93.19 138 GLY A N 1
ATOM 1024 C CA . GLY A 1 138 ? -15.048 16.043 5.233 1.00 93.19 138 GLY A CA 1
ATOM 1025 C C . GLY A 1 138 ? -15.170 16.836 3.941 1.00 93.19 138 GLY A C 1
ATOM 1026 O O . GLY A 1 138 ? -14.441 17.807 3.744 1.00 93.19 138 GLY A O 1
ATOM 1027 N N . LYS A 1 139 ? -16.145 16.494 3.091 1.00 88.81 139 LYS A N 1
ATOM 1028 C CA . LYS A 1 139 ? -16.414 17.230 1.850 1.00 88.81 139 LYS A CA 1
ATOM 1029 C C . LYS A 1 139 ? -16.925 18.635 2.149 1.00 88.81 139 LYS A C 1
ATOM 1031 O O . LYS A 1 139 ? -16.443 19.595 1.551 1.00 88.81 139 LYS A O 1
ATOM 1036 N N . ALA A 1 140 ? -17.841 18.776 3.109 1.00 91.75 140 ALA A N 1
ATOM 1037 C CA . ALA A 1 140 ? -18.292 20.087 3.578 1.00 91.75 140 ALA A CA 1
ATOM 1038 C C . ALA A 1 140 ? -17.168 20.898 4.254 1.00 91.75 140 ALA A C 1
ATOM 1040 O O . ALA A 1 140 ? -17.201 22.128 4.228 1.00 91.75 140 ALA A O 1
ATOM 1041 N N . LEU A 1 141 ? -16.165 20.220 4.822 1.00 91.06 141 LEU A N 1
ATOM 1042 C CA . LEU A 1 141 ? -14.953 20.832 5.381 1.00 91.06 141 LEU A CA 1
ATOM 1043 C C . LEU A 1 141 ? -13.880 21.158 4.324 1.00 91.06 141 LEU A C 1
ATOM 1045 O O . LEU A 1 141 ? -12.852 21.737 4.670 1.00 91.06 141 LEU A O 1
ATOM 1049 N N . GLY A 1 142 ? -14.103 20.818 3.050 1.00 88.88 142 GLY A N 1
ATOM 1050 C CA . GLY A 1 142 ? -13.149 21.065 1.965 1.00 88.88 142 GLY A CA 1
ATOM 1051 C C . GLY A 1 142 ? -11.946 20.118 1.952 1.00 88.88 142 GLY A C 1
ATOM 1052 O O . GLY A 1 142 ? -10.938 20.427 1.320 1.00 88.88 142 GLY A O 1
ATOM 1053 N N . ILE A 1 143 ? -12.027 18.975 2.638 1.00 91.12 143 ILE A N 1
ATOM 1054 C CA . ILE A 1 143 ? -11.008 17.923 2.565 1.00 91.12 143 ILE A CA 1
ATOM 1055 C C . ILE A 1 143 ? -11.160 17.221 1.213 1.00 91.12 143 ILE A C 1
ATOM 1057 O O . ILE A 1 143 ? -12.245 16.757 0.858 1.00 91.12 143 ILE A O 1
ATOM 1061 N N . VAL A 1 144 ? -10.080 17.181 0.432 1.00 91.00 144 VAL A N 1
ATOM 1062 C CA . VAL A 1 144 ? -10.125 16.659 -0.943 1.00 91.00 144 VAL A CA 1
ATOM 1063 C C . VAL A 1 144 ? -9.595 15.238 -1.038 1.00 91.00 144 VAL A C 1
ATOM 1065 O O . VAL A 1 144 ? -10.169 14.452 -1.786 1.00 91.00 144 VAL A O 1
ATOM 1068 N N . ILE A 1 145 ? -8.538 14.897 -0.306 1.00 94.75 145 ILE A N 1
ATOM 1069 C CA . ILE A 1 145 ? -7.946 13.553 -0.300 1.00 94.75 145 ILE A CA 1
ATOM 1070 C C . ILE A 1 145 ? -8.489 12.796 0.903 1.00 94.75 145 ILE A C 1
ATOM 1072 O O . ILE A 1 145 ? -8.465 13.347 2.000 1.00 94.75 145 ILE A O 1
ATOM 1076 N N . ASP A 1 146 ? -9.012 11.593 0.657 1.00 95.50 146 ASP A N 1
ATOM 1077 C CA . ASP A 1 146 ? -9.627 10.708 1.652 1.00 95.50 146 ASP A CA 1
ATOM 1078 C C . ASP A 1 146 ? -10.497 11.457 2.682 1.00 95.50 146 ASP A C 1
ATOM 1080 O O . ASP A 1 146 ? -10.201 11.458 3.874 1.00 95.50 146 ASP A O 1
ATOM 1084 N N . PRO A 1 147 ? -11.554 12.170 2.236 1.00 95.31 147 PRO A N 1
ATOM 1085 C CA . PRO A 1 147 ? -12.379 12.935 3.157 1.00 95.31 147 PRO A CA 1
ATOM 1086 C C . PRO A 1 147 ? -13.241 12.027 4.048 1.00 95.31 147 PRO A C 1
ATOM 1088 O O . PRO A 1 147 ? -13.848 11.080 3.538 1.00 95.31 147 PRO A O 1
ATOM 1091 N N . PRO A 1 148 ? -13.426 12.376 5.337 1.00 96.44 148 PRO A N 1
ATOM 1092 C CA . PRO A 1 148 ? -14.416 11.726 6.187 1.00 96.44 148 PRO A CA 1
ATOM 1093 C C . PRO A 1 148 ? -15.850 11.966 5.664 1.00 96.44 148 PRO A C 1
ATOM 1095 O O . PRO A 1 148 ? -16.089 12.905 4.892 1.00 96.44 148 PRO A O 1
ATOM 1098 N N . PRO A 1 149 ? -16.837 11.141 6.059 1.00 97.69 149 PRO A N 1
ATOM 1099 C CA . PRO A 1 149 ? -16.791 10.195 7.175 1.00 97.69 149 PRO A CA 1
ATOM 1100 C C . PRO A 1 149 ? -15.997 8.917 6.871 1.00 97.69 149 PRO A C 1
ATOM 1102 O O . PRO A 1 149 ? -16.275 8.231 5.889 1.00 97.69 149 PRO A O 1
ATOM 1105 N N . HIS A 1 150 ? -15.083 8.536 7.768 1.00 97.56 150 HIS A N 1
ATOM 1106 C CA . HIS A 1 150 ? -14.347 7.264 7.721 1.00 97.56 150 HIS A CA 1
ATOM 1107 C C . HIS A 1 150 ? -15.212 6.111 8.258 1.00 97.56 150 HIS A C 1
ATOM 1109 O O . HIS A 1 150 ? -14.959 5.450 9.273 1.00 97.56 150 HIS A O 1
ATOM 1115 N N . ASP A 1 151 ? -16.337 5.913 7.583 1.00 98.00 151 ASP A N 1
ATOM 1116 C CA . ASP A 1 151 ? -17.320 4.888 7.878 1.00 98.00 151 ASP A CA 1
ATOM 1117 C C . ASP A 1 151 ? -17.039 3.590 7.095 1.00 98.00 151 ASP A C 1
ATOM 1119 O O . ASP A 1 151 ? -15.980 3.383 6.501 1.00 98.00 151 ASP A O 1
ATOM 1123 N N . ARG A 1 152 ? -17.975 2.644 7.130 1.00 98.31 152 ARG A N 1
ATOM 1124 C CA . ARG A 1 152 ? -17.836 1.375 6.418 1.00 98.31 152 ARG A CA 1
ATOM 1125 C C . ARG A 1 152 ? -17.736 1.561 4.905 1.00 98.31 152 ARG A C 1
ATOM 1127 O O . ARG A 1 152 ? -17.050 0.767 4.264 1.00 98.31 152 ARG A O 1
ATOM 1134 N N . LYS A 1 153 ? -18.429 2.539 4.318 1.00 98.19 153 LYS A N 1
ATOM 1135 C CA . LYS A 1 153 ? -18.360 2.773 2.869 1.00 98.19 153 LYS A CA 1
ATOM 1136 C C . LYS A 1 153 ? -16.970 3.249 2.486 1.00 98.19 153 LYS A C 1
ATOM 1138 O O . LYS A 1 153 ? -16.426 2.693 1.545 1.00 98.19 153 LYS A O 1
ATOM 1143 N N . PHE A 1 154 ? -16.394 4.176 3.251 1.00 98.62 154 PHE A N 1
ATOM 1144 C CA . PHE A 1 154 ? -15.035 4.675 3.032 1.00 98.62 154 PHE A CA 1
ATOM 1145 C C . PHE A 1 154 ? -14.005 3.534 2.929 1.00 98.62 154 PHE A C 1
ATOM 1147 O O . PHE A 1 154 ? -13.335 3.379 1.908 1.00 98.62 154 PHE A O 1
ATOM 1154 N N . PHE A 1 155 ? -13.951 2.639 3.921 1.00 98.75 155 PHE A N 1
ATOM 1155 C CA . PHE A 1 155 ? -12.998 1.521 3.883 1.00 98.75 155 PHE A CA 1
ATOM 1156 C C . PHE A 1 155 ? -13.338 0.453 2.832 1.00 98.75 155 PHE A C 1
ATOM 1158 O O . PHE A 1 155 ? -12.438 -0.193 2.297 1.00 98.75 155 PHE A O 1
ATOM 1165 N N . LEU A 1 156 ? -14.618 0.262 2.486 1.00 98.81 156 LEU A N 1
ATOM 1166 C CA . LEU A 1 156 ? -14.984 -0.588 1.346 1.00 98.81 156 LEU A CA 1
ATOM 1167 C C . LEU A 1 156 ? -14.504 -0.010 0.012 1.00 98.81 156 LEU A C 1
ATOM 1169 O O . LEU A 1 156 ? -14.159 -0.784 -0.879 1.00 98.81 156 LEU A O 1
ATOM 1173 N N . SER A 1 157 ? -14.473 1.314 -0.128 1.00 98.62 157 SER A N 1
ATOM 1174 C CA . SER A 1 157 ? -13.939 1.990 -1.310 1.00 98.62 157 SER A CA 1
ATOM 1175 C C . SER A 1 157 ? -12.420 1.832 -1.411 1.00 98.62 157 SER A C 1
ATOM 1177 O O . SER A 1 157 ? -11.917 1.550 -2.495 1.00 98.62 157 SER A O 1
ATOM 1179 N N . HIS A 1 158 ? -11.686 1.875 -0.295 1.00 98.75 158 HIS A N 1
ATOM 1180 C CA . HIS A 1 158 ? -10.257 1.526 -0.294 1.00 98.75 158 HIS A CA 1
ATOM 1181 C C . HIS A 1 158 ? -10.000 0.046 -0.612 1.00 98.75 158 HIS A C 1
ATOM 1183 O O . HIS A 1 158 ? -9.078 -0.278 -1.358 1.00 98.75 158 HIS A O 1
ATOM 1189 N N . LEU A 1 159 ? -10.837 -0.872 -0.115 1.00 98.81 159 LEU A N 1
ATOM 1190 C CA . LEU A 1 159 ? -10.747 -2.293 -0.476 1.00 98.81 159 LEU A CA 1
ATOM 1191 C C . LEU A 1 159 ? -11.070 -2.545 -1.963 1.00 98.81 159 LEU A C 1
ATOM 1193 O O . LEU A 1 159 ? -10.442 -3.403 -2.584 1.00 98.81 159 LEU A O 1
ATOM 1197 N N . GLU A 1 160 ? -11.989 -1.775 -2.556 1.00 98.69 160 GLU A N 1
ATOM 1198 C CA . GLU A 1 160 ? -12.216 -1.762 -4.010 1.00 98.69 160 GLU A CA 1
ATOM 1199 C C . GLU A 1 160 ? -10.974 -1.258 -4.758 1.00 98.69 160 GLU A C 1
ATOM 1201 O O . GLU A 1 160 ? -10.530 -1.907 -5.706 1.00 98.69 160 GLU A O 1
ATOM 1206 N N . ALA A 1 161 ? -10.380 -0.142 -4.322 1.00 98.56 161 ALA A N 1
ATOM 1207 C CA . ALA A 1 161 ? -9.156 0.403 -4.914 1.00 98.56 161 ALA A CA 1
ATOM 1208 C C . ALA A 1 161 ? -8.005 -0.620 -4.876 1.00 98.56 161 ALA A C 1
ATOM 1210 O O . ALA A 1 161 ? -7.331 -0.852 -5.884 1.00 98.56 161 ALA A O 1
ATOM 1211 N N . LEU A 1 162 ? -7.843 -1.311 -3.743 1.00 98.69 162 LEU A N 1
ATOM 1212 C CA . LEU A 1 162 ? -6.888 -2.407 -3.583 1.00 98.69 162 LEU A CA 1
ATOM 1213 C C . LEU A 1 162 ? -7.185 -3.567 -4.545 1.00 98.69 162 LEU A C 1
ATOM 1215 O O . LEU A 1 162 ? -6.262 -4.094 -5.169 1.00 98.69 162 LEU A O 1
ATOM 1219 N N . SER A 1 163 ? -8.456 -3.956 -4.693 1.00 98.50 163 SER A N 1
ATOM 1220 C CA . SER A 1 163 ? -8.869 -5.008 -5.633 1.00 98.50 163 SER A CA 1
ATOM 1221 C C . SER A 1 163 ? -8.528 -4.643 -7.078 1.00 98.50 163 SER A C 1
ATOM 1223 O O . SER A 1 163 ? -7.963 -5.465 -7.806 1.00 98.50 163 SER A O 1
ATOM 1225 N N . ARG A 1 164 ? -8.786 -3.394 -7.486 1.00 97.81 164 ARG A N 1
ATOM 1226 C CA . ARG A 1 164 ? -8.435 -2.878 -8.819 1.00 97.81 164 ARG A CA 1
ATOM 1227 C C . ARG A 1 164 ? -6.931 -2.896 -9.059 1.00 97.81 164 ARG A C 1
ATOM 1229 O O . ARG A 1 164 ? -6.499 -3.439 -10.077 1.00 97.81 164 ARG A O 1
ATOM 1236 N N . TYR A 1 165 ? -6.150 -2.387 -8.105 1.00 97.94 165 TYR A N 1
ATOM 1237 C CA . TYR A 1 165 ? -4.693 -2.396 -8.197 1.00 97.94 165 TYR A CA 1
ATOM 1238 C C . TYR A 1 165 ? -4.145 -3.816 -8.337 1.00 97.94 165 TYR A C 1
ATOM 1240 O O . TYR A 1 165 ? -3.417 -4.093 -9.284 1.00 97.94 165 TYR A O 1
ATOM 1248 N N . TRP A 1 166 ? -4.515 -4.741 -7.447 1.00 96.62 166 TRP A N 1
ATOM 1249 C CA . TRP A 1 166 ? -3.966 -6.099 -7.492 1.00 96.62 166 TRP A CA 1
ATOM 1250 C C . TRP A 1 166 ? -4.436 -6.885 -8.704 1.00 96.62 166 TRP A C 1
ATOM 1252 O O . TRP A 1 166 ? -3.658 -7.663 -9.253 1.00 96.62 166 TRP A O 1
ATOM 1262 N N . LYS A 1 167 ? -5.657 -6.645 -9.190 1.00 94.88 167 LYS A N 1
ATOM 1263 C CA . LYS A 1 167 ? -6.105 -7.190 -10.474 1.00 94.88 167 LYS A CA 1
ATOM 1264 C C . LYS A 1 167 ? -5.254 -6.669 -11.631 1.00 94.88 167 LYS A C 1
ATOM 1266 O O . LYS A 1 167 ? -4.907 -7.446 -12.513 1.00 94.88 167 LYS A O 1
ATOM 1271 N N . PHE A 1 168 ? -4.900 -5.387 -11.628 1.00 93.94 168 PHE A N 1
ATOM 1272 C CA . PHE A 1 168 ? -4.023 -4.794 -12.634 1.00 93.94 168 PHE A CA 1
ATOM 1273 C C . PHE A 1 168 ? -2.579 -5.313 -12.527 1.00 93.94 168 PHE A C 1
ATOM 1275 O O . PHE A 1 168 ? -2.065 -5.894 -13.480 1.00 93.94 168 PHE A O 1
ATOM 1282 N N . ALA A 1 169 ? -1.952 -5.181 -11.356 1.00 93.50 169 ALA A N 1
ATOM 1283 C CA . ALA A 1 169 ? -0.561 -5.554 -11.097 1.00 93.50 169 ALA A CA 1
ATOM 1284 C C . ALA A 1 169 ? -0.287 -7.053 -11.309 1.00 93.50 169 ALA A C 1
ATOM 1286 O O . ALA A 1 169 ? 0.851 -7.440 -11.573 1.00 93.50 169 ALA A O 1
ATOM 1287 N N . SER A 1 170 ? -1.334 -7.881 -11.209 1.00 91.75 170 SER A N 1
ATOM 1288 C CA . SER A 1 170 ? -1.295 -9.322 -11.466 1.00 91.75 170 SER A CA 1
ATOM 1289 C C . SER A 1 170 ? -1.767 -9.750 -12.847 1.00 91.75 170 SER A C 1
ATOM 1291 O O . SER A 1 170 ? -1.886 -10.949 -13.076 1.00 91.75 170 SER A O 1
ATOM 1293 N N . TYR A 1 171 ? -2.104 -8.833 -13.756 1.00 90.88 171 TYR A N 1
ATOM 1294 C CA . TYR A 1 171 ? -2.688 -9.183 -15.062 1.00 90.88 171 TYR A CA 1
ATOM 1295 C C . TYR A 1 171 ? -3.954 -10.051 -14.955 1.00 90.88 171 TYR A C 1
ATOM 1297 O O . TYR A 1 171 ? -4.258 -10.877 -15.813 1.00 90.88 171 TYR A O 1
ATOM 1305 N N . GLY A 1 172 ? -4.709 -9.866 -13.873 1.00 90.44 172 GLY A N 1
ATOM 1306 C CA . GLY A 1 172 ? -5.907 -10.630 -13.557 1.00 90.44 172 GLY A CA 1
ATOM 1307 C C . GLY A 1 172 ? -5.644 -12.010 -12.956 1.00 90.44 172 GLY A C 1
ATOM 1308 O O . GLY A 1 172 ? -6.610 -12.736 -12.729 1.00 90.44 172 GLY A O 1
ATOM 1309 N N . HIS A 1 173 ? -4.393 -12.385 -12.670 1.00 87.94 173 HIS A N 1
ATOM 1310 C CA . HIS A 1 173 ? -4.082 -13.637 -11.973 1.00 87.94 173 HIS A CA 1
ATOM 1311 C C . HIS A 1 173 ? -4.526 -13.631 -10.510 1.00 87.94 173 HIS A C 1
ATOM 1313 O O . HIS A 1 173 ? -4.757 -14.703 -9.953 1.00 87.94 173 HIS A O 1
ATOM 1319 N N . LEU A 1 174 ? -4.675 -12.454 -9.901 1.00 90.56 174 LEU A N 1
ATOM 1320 C CA . LEU A 1 174 ? -5.193 -12.278 -8.553 1.00 90.56 174 LEU A CA 1
ATOM 1321 C C . LEU A 1 174 ? -6.444 -11.396 -8.573 1.00 90.56 174 LEU A C 1
ATOM 1323 O O . LEU A 1 174 ? -6.444 -10.292 -9.115 1.00 90.56 174 LEU A O 1
ATOM 1327 N N . VAL A 1 175 ? -7.514 -11.887 -7.957 1.00 93.75 175 VAL A N 1
ATOM 1328 C CA . VAL A 1 175 ? -8.784 -11.176 -7.788 1.00 93.75 175 VAL A CA 1
ATOM 1329 C C . VAL A 1 175 ? -9.099 -11.103 -6.302 1.00 93.75 175 VAL A C 1
ATOM 1331 O O . VAL A 1 175 ? -9.056 -12.119 -5.609 1.00 93.75 175 VAL A O 1
ATOM 1334 N N . LEU A 1 176 ? -9.432 -9.911 -5.807 1.00 96.88 176 LEU A N 1
ATOM 1335 C CA . LEU A 1 176 ? -9.791 -9.723 -4.406 1.00 96.88 176 LEU A CA 1
ATOM 1336 C C . LEU A 1 176 ? -11.304 -9.576 -4.258 1.00 96.88 176 LEU A C 1
ATOM 1338 O O . LEU A 1 176 ? -11.922 -8.674 -4.825 1.00 96.88 176 LEU A O 1
ATOM 1342 N N . GLU A 1 177 ? -11.883 -10.463 -3.460 1.00 98.00 177 GLU A N 1
ATOM 1343 C CA . GLU A 1 177 ? -13.185 -10.277 -2.830 1.00 98.00 177 GLU A CA 1
ATOM 1344 C C . GLU A 1 177 ? -12.964 -9.711 -1.426 1.00 98.00 177 GLU A C 1
ATOM 1346 O O . GLU A 1 177 ? -11.949 -9.983 -0.784 1.00 98.00 177 GLU A O 1
ATOM 1351 N N . TYR A 1 178 ? -13.907 -8.931 -0.916 1.00 98.56 178 TYR A N 1
ATOM 1352 C CA . TYR A 1 178 ? -13.736 -8.303 0.386 1.00 98.56 178 TYR A CA 1
ATOM 1353 C C . TYR A 1 178 ? -15.073 -8.019 1.066 1.00 98.56 178 TYR A C 1
ATOM 1355 O O . TYR A 1 178 ? -16.118 -7.900 0.424 1.00 98.56 178 TYR A O 1
ATOM 1363 N N . ASP A 1 179 ? -15.035 -7.925 2.391 1.00 98.38 179 ASP A N 1
ATOM 1364 C CA . ASP A 1 179 ? -16.136 -7.413 3.203 1.00 98.38 179 ASP A CA 1
ATOM 1365 C C . ASP A 1 179 ? -15.565 -6.694 4.429 1.00 98.38 179 ASP A C 1
ATOM 1367 O O . ASP A 1 179 ? -14.429 -6.937 4.842 1.00 98.38 179 ASP A O 1
ATOM 1371 N N . LEU A 1 180 ? -16.370 -5.814 5.013 1.00 98.38 180 LEU A N 1
ATOM 1372 C CA . LEU A 1 180 ? -15.988 -4.996 6.155 1.00 98.38 180 LEU A CA 1
ATOM 1373 C C . LEU A 1 180 ? -16.974 -5.182 7.304 1.00 98.38 180 LEU A C 1
ATOM 1375 O O . LEU A 1 180 ? -18.196 -5.109 7.105 1.00 98.38 180 LEU A O 1
ATOM 1379 N N . TYR A 1 181 ? -16.419 -5.366 8.498 1.00 98.44 181 TYR A N 1
ATOM 1380 C CA . TYR A 1 181 ? -17.140 -5.527 9.748 1.00 98.44 181 TYR A CA 1
ATOM 1381 C C . TYR A 1 181 ? -16.718 -4.460 10.786 1.00 98.44 181 TYR A C 1
ATOM 1383 O O . TYR A 1 181 ? -15.552 -4.055 10.805 1.00 98.44 181 TYR A O 1
ATOM 1391 N N . PRO A 1 182 ? -17.633 -3.999 11.662 1.00 98.25 182 PRO A N 1
ATOM 1392 C CA . PRO A 1 182 ? -19.048 -4.378 11.734 1.00 98.25 182 PRO A CA 1
ATOM 1393 C C . PRO A 1 182 ? -19.841 -3.949 10.490 1.00 98.25 182 PRO A C 1
ATOM 1395 O O . PRO A 1 182 ? -19.452 -3.026 9.781 1.00 98.25 182 PRO A O 1
ATOM 1398 N N . ARG A 1 183 ? -20.973 -4.609 10.209 1.00 96.62 183 ARG A N 1
ATOM 1399 C CA . ARG A 1 183 ? -21.791 -4.281 9.020 1.00 96.62 183 ARG A CA 1
ATOM 1400 C C . ARG A 1 183 ? -22.529 -2.942 9.120 1.00 96.62 183 ARG A C 1
ATOM 1402 O O . ARG A 1 183 ? -22.963 -2.415 8.097 1.00 96.62 183 ARG A O 1
ATOM 1409 N N . ALA A 1 184 ? -22.710 -2.417 10.331 1.00 96.44 184 ALA A N 1
ATOM 1410 C CA . ALA A 1 184 ? -23.308 -1.106 10.547 1.00 96.44 184 ALA A CA 1
ATOM 1411 C C . ALA A 1 184 ? -22.323 0.006 10.151 1.00 96.44 184 ALA A C 1
ATOM 1413 O O . ALA A 1 184 ? -21.158 -0.041 10.532 1.00 96.44 184 ALA A O 1
ATOM 1414 N N . ASP A 1 185 ? -22.807 1.006 9.411 1.00 93.19 185 ASP A N 1
ATOM 1415 C CA . ASP A 1 185 ? -21.974 1.948 8.647 1.00 93.19 185 ASP A CA 1
ATOM 1416 C C . ASP A 1 185 ? -20.926 2.672 9.513 1.00 93.19 185 ASP A C 1
ATOM 1418 O O . ASP A 1 185 ? -19.721 2.590 9.285 1.00 93.19 185 ASP A O 1
ATOM 1422 N N . SER A 1 186 ? -21.378 3.316 10.585 1.00 95.88 186 SER A N 1
ATOM 1423 C CA . SER A 1 186 ? -20.522 4.102 11.481 1.00 95.88 186 SER A CA 1
ATOM 1424 C C . SER A 1 186 ? -19.991 3.313 12.683 1.00 95.88 186 SER A C 1
ATOM 1426 O O . SER A 1 186 ? -19.363 3.896 13.561 1.00 95.88 186 SER A O 1
ATOM 1428 N N . ALA A 1 187 ? -20.252 2.005 12.767 1.00 97.12 187 ALA A N 1
ATOM 1429 C CA . ALA A 1 187 ? -19.821 1.196 13.904 1.00 97.12 187 ALA A CA 1
ATOM 1430 C C . ALA A 1 187 ? -18.340 0.790 13.799 1.00 97.12 187 ALA A C 1
ATOM 1432 O O . ALA A 1 187 ? -17.735 0.827 12.723 1.00 97.12 187 ALA A O 1
ATOM 1433 N N . ALA A 1 188 ? -17.777 0.395 14.940 1.00 98.19 188 ALA A N 1
ATOM 1434 C CA . ALA A 1 188 ? -16.432 -0.147 15.092 1.00 98.19 188 ALA A CA 1
ATOM 1435 C C . ALA A 1 188 ? -16.387 -1.102 16.298 1.00 98.19 188 ALA A C 1
ATOM 1437 O O . ALA A 1 188 ? -17.246 -1.040 17.184 1.00 98.19 188 ALA A O 1
ATOM 1438 N N . TYR A 1 189 ? -15.403 -1.999 16.316 1.00 98.62 189 TYR A N 1
ATOM 1439 C CA . TYR A 1 189 ? -15.101 -2.840 17.466 1.00 98.62 189 TYR A CA 1
ATOM 1440 C C . TYR A 1 189 ? -14.254 -2.074 18.466 1.00 98.62 189 TYR A C 1
ATOM 1442 O O . TYR A 1 189 ? -13.215 -1.509 18.133 1.00 98.62 189 TYR A O 1
ATOM 1450 N N . ARG A 1 190 ? -14.718 -2.096 19.710 1.00 97.44 190 ARG A N 1
ATOM 1451 C CA . ARG A 1 190 ? -14.259 -1.188 20.744 1.00 97.44 190 ARG A CA 1
ATOM 1452 C C . ARG A 1 190 ? -13.188 -1.824 21.621 1.00 97.44 190 ARG A C 1
ATOM 1454 O O . ARG A 1 190 ? -13.480 -2.734 22.397 1.00 97.44 190 ARG A O 1
ATOM 1461 N N . LEU A 1 191 ? -11.976 -1.287 21.566 1.00 98.12 191 LEU A N 1
ATOM 1462 C CA . LEU A 1 191 ? -10.914 -1.555 22.533 1.00 98.12 191 LEU A CA 1
ATOM 1463 C C . LEU A 1 191 ? -11.006 -0.610 23.734 1.00 98.12 191 LEU A C 1
ATOM 1465 O O . LEU A 1 191 ? -11.760 0.361 23.734 1.00 98.12 191 LEU A O 1
ATOM 1469 N N . ALA A 1 192 ? -10.265 -0.919 24.798 1.00 96.25 192 ALA A N 1
ATOM 1470 C CA . ALA A 1 192 ? -10.374 -0.183 26.054 1.00 96.25 192 ALA A CA 1
ATOM 1471 C C . ALA A 1 192 ? -9.764 1.225 25.972 1.00 96.25 192 ALA A C 1
ATOM 1473 O O . ALA A 1 192 ? -10.474 2.203 26.173 1.00 96.25 192 ALA A O 1
ATOM 1474 N N . ASP A 1 193 ? -8.463 1.328 25.706 1.00 95.56 193 ASP A N 1
ATOM 1475 C CA . ASP A 1 193 ? -7.735 2.594 25.809 1.00 95.56 193 ASP A CA 1
ATOM 1476 C C . ASP A 1 193 ? -6.520 2.612 24.871 1.00 95.56 193 ASP A C 1
ATOM 1478 O O . ASP A 1 193 ? -5.818 1.598 24.779 1.00 95.56 193 ASP A O 1
ATOM 1482 N N . THR A 1 194 ? -6.272 3.742 24.202 1.00 94.19 194 THR A N 1
ATOM 1483 C CA . THR A 1 194 ? -5.112 3.962 23.311 1.00 94.19 194 THR A CA 1
ATOM 1484 C C . THR A 1 194 ? -3.776 3.762 24.038 1.00 94.19 194 THR A C 1
ATOM 1486 O O . THR A 1 194 ? -2.855 3.141 23.508 1.00 94.19 194 THR A O 1
ATOM 1489 N N . GLY A 1 195 ? -3.696 4.171 25.308 1.00 93.44 195 GLY A N 1
ATOM 1490 C CA . GLY A 1 195 ? -2.518 4.107 26.175 1.00 93.44 195 GLY A CA 1
ATOM 1491 C C . GLY A 1 195 ? -2.028 2.703 26.518 1.00 93.44 195 GLY A C 1
ATOM 1492 O O . GLY A 1 195 ? -0.954 2.553 27.103 1.00 93.44 195 GLY A O 1
ATOM 1493 N N . ARG A 1 196 ? -2.779 1.658 26.146 1.00 94.50 196 ARG A N 1
ATOM 1494 C CA . ARG A 1 196 ? -2.352 0.254 26.283 1.00 94.50 196 ARG A CA 1
ATOM 1495 C C . ARG A 1 196 ? -1.327 -0.176 25.239 1.00 94.50 196 ARG A C 1
ATOM 1497 O O . ARG A 1 196 ? -0.692 -1.221 25.414 1.00 94.50 196 ARG A O 1
ATOM 1504 N N . TYR A 1 197 ? -1.198 0.599 24.169 1.00 94.19 197 TYR A N 1
ATOM 1505 C CA . TYR A 1 197 ? -0.361 0.285 23.027 1.00 94.19 197 TYR A CA 1
ATOM 1506 C C . TYR A 1 197 ? 0.736 1.352 22.850 1.00 94.19 197 TYR A C 1
ATOM 1508 O O . TYR A 1 197 ? 0.685 2.468 23.384 1.00 94.19 197 TYR A O 1
ATOM 1516 N N . GLY A 1 198 ? 1.800 0.953 22.168 1.00 89.56 198 GLY A N 1
ATOM 1517 C CA . GLY A 1 198 ? 3.058 1.676 22.094 1.00 89.56 198 GLY A CA 1
ATOM 1518 C C . GLY A 1 198 ? 3.815 1.687 23.436 1.00 89.56 198 GLY A C 1
ATOM 1519 O O . GLY A 1 198 ? 3.566 0.840 24.303 1.00 89.56 198 GLY A O 1
ATOM 1520 N N . PRO A 1 199 ? 4.737 2.647 23.632 1.00 87.50 199 PRO A N 1
ATOM 1521 C CA . PRO A 1 199 ? 5.225 3.593 22.622 1.00 87.50 199 PRO A CA 1
ATOM 1522 C C . PRO A 1 199 ? 5.875 2.873 21.431 1.00 87.50 199 PRO A C 1
ATOM 1524 O O . PRO A 1 199 ? 6.372 1.755 21.572 1.00 87.50 199 PRO A O 1
ATOM 1527 N N . TRP A 1 200 ? 5.855 3.515 20.266 1.00 87.19 200 TRP A N 1
ATOM 1528 C CA . TRP A 1 200 ? 6.359 2.949 19.017 1.00 87.19 200 TRP A CA 1
ATOM 1529 C C . TRP A 1 200 ? 7.795 3.403 18.790 1.00 87.19 200 TRP A C 1
ATOM 1531 O O . TRP A 1 200 ? 8.117 4.585 18.795 1.00 87.19 200 TRP A O 1
ATOM 1541 N N . THR A 1 201 ? 8.680 2.427 18.672 1.00 80.81 201 THR A N 1
ATOM 1542 C CA . THR A 1 201 ? 10.122 2.592 18.475 1.00 80.81 201 THR A CA 1
ATOM 1543 C C . THR A 1 201 ? 10.648 1.421 17.649 1.00 80.81 201 THR A C 1
ATOM 1545 O O . THR A 1 201 ? 10.013 0.364 17.594 1.00 80.81 201 THR A O 1
ATOM 1548 N N . LEU A 1 202 ? 11.833 1.549 17.058 1.00 73.75 202 LEU A N 1
ATOM 1549 C CA . LEU A 1 202 ? 12.504 0.404 16.445 1.00 73.75 202 LEU A CA 1
ATOM 1550 C C . LEU A 1 202 ? 12.977 -0.563 17.541 1.00 73.75 202 LEU A C 1
ATOM 1552 O O . LEU A 1 202 ? 13.955 -0.300 18.241 1.00 73.75 202 LEU A O 1
ATOM 1556 N N . GLY A 1 203 ? 12.259 -1.677 17.719 1.00 78.75 203 GLY A N 1
ATOM 1557 C CA . GLY A 1 203 ? 12.650 -2.727 18.657 1.00 78.75 203 GLY A CA 1
ATOM 1558 C C . GLY A 1 203 ? 11.520 -3.638 19.137 1.00 78.75 203 GLY A C 1
ATOM 1559 O O . GLY A 1 203 ? 10.333 -3.408 18.904 1.00 78.75 203 GLY A O 1
ATOM 1560 N N . GLN A 1 204 ? 11.914 -4.676 19.881 1.00 82.06 204 GLN A N 1
ATOM 1561 C CA . GLN A 1 204 ? 11.034 -5.770 20.307 1.00 82.06 204 GLN A CA 1
ATOM 1562 C C . GLN A 1 204 ? 9.812 -5.314 21.119 1.00 82.06 204 GLN A C 1
ATOM 1564 O O . GLN A 1 204 ? 8.739 -5.894 20.982 1.00 82.06 204 GLN A O 1
ATOM 1569 N N . GLN A 1 205 ? 9.935 -4.264 21.940 1.00 84.94 205 GLN A N 1
ATOM 1570 C CA . GLN A 1 205 ? 8.805 -3.765 22.737 1.00 84.94 205 GLN A CA 1
ATOM 1571 C C . GLN A 1 205 ? 7.635 -3.314 21.855 1.00 84.94 205 GLN A C 1
ATOM 1573 O O . GLN A 1 205 ? 6.473 -3.582 22.176 1.00 84.94 205 GLN A O 1
ATOM 1578 N N . SER A 1 206 ? 7.944 -2.679 20.725 1.00 86.56 206 SER A N 1
ATOM 1579 C CA . SER A 1 206 ? 6.944 -2.243 19.760 1.00 86.56 206 SER A CA 1
ATOM 1580 C C . SER A 1 206 ? 6.333 -3.419 19.015 1.00 86.56 206 SER A C 1
ATOM 1582 O O . SER A 1 206 ? 5.130 -3.417 18.787 1.00 86.56 206 SER A O 1
ATOM 1584 N N . PHE A 1 207 ? 7.112 -4.462 18.717 1.00 88.06 207 PHE A N 1
ATOM 1585 C CA . PHE A 1 207 ? 6.592 -5.695 18.112 1.00 88.06 207 PHE A CA 1
ATOM 1586 C C . PHE A 1 207 ? 5.644 -6.431 19.055 1.00 88.06 207 PHE A C 1
ATOM 1588 O O . PHE A 1 207 ? 4.564 -6.861 18.647 1.00 88.06 207 PHE A O 1
ATOM 1595 N N . ASP A 1 208 ? 5.986 -6.505 20.342 1.00 91.62 208 ASP A N 1
ATOM 1596 C CA . ASP A 1 208 ? 5.097 -7.075 21.348 1.00 91.62 208 ASP A CA 1
ATOM 1597 C C . ASP A 1 208 ? 3.813 -6.243 21.475 1.00 91.62 208 ASP A C 1
ATOM 1599 O O . ASP A 1 208 ? 2.730 -6.803 21.657 1.00 91.62 208 ASP A O 1
ATOM 1603 N N . SER A 1 209 ? 3.920 -4.915 21.363 1.00 94.31 209 SER A N 1
ATOM 1604 C CA . SER A 1 209 ? 2.770 -4.008 21.353 1.00 94.31 209 SER A CA 1
ATOM 1605 C C . SER A 1 209 ? 1.889 -4.182 20.117 1.00 94.31 209 SER A C 1
ATOM 1607 O O . SER A 1 209 ? 0.679 -4.335 20.266 1.00 94.31 209 SER A O 1
ATOM 1609 N N . ALA A 1 210 ? 2.478 -4.230 18.924 1.00 94.44 210 ALA A N 1
ATOM 1610 C CA . ALA A 1 210 ? 1.793 -4.489 17.662 1.00 94.44 210 ALA A CA 1
ATOM 1611 C C . ALA A 1 210 ? 1.043 -5.829 17.709 1.00 94.44 210 ALA A C 1
ATOM 1613 O O . ALA A 1 210 ? -0.147 -5.907 17.402 1.00 94.44 210 ALA A O 1
ATOM 1614 N N . ALA A 1 211 ? 1.698 -6.876 18.220 1.00 95.62 211 ALA A N 1
ATOM 1615 C CA . ALA A 1 211 ? 1.080 -8.180 18.413 1.00 95.62 211 ALA A CA 1
ATOM 1616 C C . ALA A 1 211 ? -0.041 -8.146 19.465 1.00 95.62 211 ALA A C 1
ATOM 1618 O O . ALA A 1 211 ? -1.069 -8.797 19.287 1.00 95.62 211 ALA A O 1
ATOM 1619 N N . ARG A 1 212 ? 0.112 -7.406 20.574 1.00 96.69 212 ARG A N 1
ATOM 1620 C CA . ARG A 1 212 ? -0.980 -7.205 21.549 1.00 96.69 212 ARG A CA 1
ATOM 1621 C C . ARG A 1 212 ? -2.175 -6.498 20.908 1.00 96.69 212 ARG A C 1
ATOM 1623 O O . ARG A 1 212 ? -3.281 -7.016 21.024 1.00 96.69 212 ARG A O 1
ATOM 1630 N N . PHE A 1 213 ? -1.947 -5.392 20.203 1.00 97.81 213 PHE A N 1
ATOM 1631 C CA . PHE A 1 213 ? -2.989 -4.627 19.517 1.00 97.81 213 PHE A CA 1
ATOM 1632 C C . PHE A 1 213 ? -3.777 -5.492 18.536 1.00 97.81 213 PHE A C 1
ATOM 1634 O O . PHE A 1 213 ? -4.994 -5.622 18.669 1.00 97.81 213 PHE A O 1
ATOM 1641 N N . PHE A 1 214 ? -3.077 -6.174 17.627 1.00 98.31 214 PHE A N 1
ATOM 1642 C CA . PHE A 1 214 ? -3.714 -7.033 16.636 1.00 98.31 214 PHE A CA 1
ATOM 1643 C C . PHE A 1 214 ? -4.554 -8.142 17.291 1.00 98.31 214 PHE A C 1
ATOM 1645 O O . PHE A 1 214 ? -5.694 -8.395 16.895 1.00 98.31 214 PHE A O 1
ATOM 1652 N N . ARG A 1 215 ? -4.021 -8.794 18.336 1.00 98.31 215 ARG A N 1
ATOM 1653 C CA . ARG A 1 215 ? -4.740 -9.857 19.057 1.00 98.31 215 ARG A CA 1
ATOM 1654 C C . ARG A 1 215 ? -5.991 -9.341 19.757 1.00 98.31 215 ARG A C 1
ATOM 1656 O O . ARG A 1 215 ? -7.027 -10.002 19.696 1.00 98.31 215 ARG A O 1
ATOM 1663 N N . ASP A 1 216 ? -5.894 -8.203 20.432 1.00 98.56 216 ASP A N 1
ATOM 1664 C CA . ASP A 1 216 ? -7.017 -7.624 21.163 1.00 98.56 216 ASP A CA 1
ATOM 1665 C C . ASP A 1 216 ? -8.124 -7.170 20.206 1.00 98.56 216 ASP A C 1
ATOM 1667 O O . ASP A 1 216 ? -9.291 -7.463 20.458 1.00 98.56 216 ASP A O 1
ATOM 1671 N N . ALA A 1 217 ? -7.766 -6.556 19.074 1.00 98.69 217 ALA A N 1
ATOM 1672 C CA . ALA A 1 217 ? -8.701 -6.153 18.025 1.00 98.69 217 ALA A CA 1
ATOM 1673 C C . ALA A 1 217 ? -9.486 -7.340 17.446 1.00 98.69 217 ALA A C 1
ATOM 1675 O O . ALA A 1 217 ? -10.719 -7.325 17.427 1.00 98.69 217 ALA A O 1
ATOM 1676 N N . VAL A 1 218 ? -8.790 -8.409 17.040 1.00 98.81 218 VAL A N 1
ATOM 1677 C CA . VAL A 1 218 ? -9.436 -9.621 16.504 1.00 98.81 218 VAL A CA 1
ATOM 1678 C C . VAL A 1 218 ? -10.341 -10.279 17.552 1.00 98.81 218 VAL A C 1
ATOM 1680 O O . VAL A 1 218 ? -11.451 -10.700 17.227 1.00 98.81 218 VAL A O 1
ATOM 1683 N N . ARG A 1 219 ? -9.906 -10.342 18.820 1.00 98.62 219 ARG A N 1
ATOM 1684 C CA . ARG A 1 219 ? -10.726 -10.887 19.918 1.00 98.62 219 ARG A CA 1
ATOM 1685 C C . ARG A 1 219 ? -11.966 -10.043 20.181 1.00 98.62 219 ARG A C 1
ATOM 1687 O O . ARG A 1 219 ? -13.037 -10.610 20.360 1.00 98.62 219 ARG A O 1
ATOM 1694 N N . ALA A 1 220 ? -11.833 -8.718 20.201 1.00 98.62 220 ALA A N 1
ATOM 1695 C CA . ALA A 1 220 ? -12.962 -7.817 20.397 1.00 98.62 220 ALA A CA 1
ATOM 1696 C C . ALA A 1 220 ? -14.004 -7.990 19.284 1.00 98.62 220 ALA A C 1
ATOM 1698 O O . ALA A 1 220 ? -15.200 -8.051 19.570 1.00 98.62 220 ALA A O 1
ATOM 1699 N N . ALA A 1 221 ? -13.551 -8.150 18.038 1.00 98.69 221 ALA A N 1
ATOM 1700 C CA . ALA A 1 221 ? -14.416 -8.418 16.898 1.00 98.69 221 ALA A CA 1
ATOM 1701 C C . ALA A 1 221 ? -15.179 -9.751 17.031 1.00 98.69 221 ALA A C 1
ATOM 1703 O O . ALA A 1 221 ? -16.407 -9.755 16.962 1.00 98.69 221 ALA A O 1
ATOM 1704 N N . ASP A 1 222 ? -14.480 -10.859 17.308 1.00 98.56 222 ASP A N 1
ATOM 1705 C CA . ASP A 1 222 ? -15.093 -12.194 17.474 1.00 98.56 222 ASP A CA 1
ATOM 1706 C C . ASP A 1 222 ? -16.040 -12.283 18.684 1.00 98.56 222 ASP A C 1
ATOM 1708 O O . ASP A 1 222 ? -17.028 -13.011 18.657 1.00 98.56 222 ASP A O 1
ATOM 1712 N N . GLN A 1 223 ? -15.762 -11.534 19.756 1.00 97.75 223 GLN A N 1
ATOM 1713 C CA . GLN A 1 223 ? -16.615 -11.502 20.950 1.00 97.75 223 GLN A CA 1
ATOM 1714 C C . GLN A 1 223 ? -17.874 -10.651 20.770 1.00 97.75 223 GLN A C 1
ATOM 1716 O O . GLN A 1 223 ? -18.863 -10.871 21.469 1.00 97.75 223 GLN A O 1
ATOM 1721 N N . THR A 1 224 ? -17.833 -9.666 19.870 1.00 97.00 224 THR A N 1
ATOM 1722 C CA . THR A 1 224 ? -18.928 -8.705 19.675 1.00 97.00 224 THR A CA 1
ATOM 1723 C C . THR A 1 224 ? -19.859 -9.110 18.533 1.00 97.00 224 THR A C 1
ATOM 1725 O O . THR A 1 224 ? -21.037 -8.757 18.556 1.00 97.00 224 THR A O 1
ATOM 1728 N N . ASP A 1 225 ? -19.359 -9.840 17.535 1.00 96.50 225 ASP A N 1
ATOM 1729 C CA . ASP A 1 225 ? -20.094 -10.137 16.307 1.00 96.50 225 ASP A CA 1
ATOM 1730 C C . ASP A 1 225 ? -19.854 -11.574 15.820 1.00 96.50 225 ASP A C 1
ATOM 1732 O O . ASP A 1 225 ? -18.847 -12.212 16.115 1.00 96.50 225 ASP A O 1
ATOM 1736 N N . SER A 1 226 ? -20.797 -12.098 15.041 1.00 95.50 226 SER A N 1
ATOM 1737 C CA . SER A 1 226 ? -20.737 -13.441 14.456 1.00 95.50 226 SER A CA 1
ATOM 1738 C C . SER A 1 226 ? -20.054 -13.413 13.088 1.00 95.50 226 SER A C 1
ATOM 1740 O O . SER A 1 226 ? -20.661 -13.713 12.057 1.00 95.50 226 SER A O 1
ATOM 1742 N N . ILE A 1 227 ? -18.776 -13.034 13.071 1.00 98.06 227 ILE A N 1
ATOM 1743 C CA . ILE A 1 227 ? -17.983 -12.931 11.841 1.00 98.06 227 ILE A CA 1
ATOM 1744 C C . ILE A 1 227 ? -17.560 -14.336 11.390 1.00 98.06 227 ILE A C 1
ATOM 1746 O O . ILE A 1 227 ? -16.941 -15.063 12.169 1.00 98.06 227 ILE A O 1
ATOM 1750 N N . PRO A 1 228 ? -17.799 -14.745 10.133 1.00 97.19 228 PRO A N 1
ATOM 1751 C CA . PRO A 1 228 ? -17.339 -16.034 9.635 1.00 97.19 228 PRO A CA 1
ATOM 1752 C C . PRO A 1 228 ? -15.857 -15.957 9.228 1.00 97.19 228 PRO A C 1
ATOM 1754 O O . PRO A 1 228 ? -15.537 -16.074 8.047 1.00 97.19 228 PRO A O 1
ATOM 1757 N N . PHE A 1 229 ? -14.941 -15.758 10.186 1.00 98.25 229 PHE A N 1
ATOM 1758 C CA . PHE A 1 229 ? -13.500 -15.569 9.933 1.00 98.25 229 PHE A CA 1
ATOM 1759 C C . PHE A 1 229 ? -12.919 -16.635 9.013 1.00 98.25 229 PHE A C 1
ATOM 1761 O O . PHE A 1 229 ? -12.150 -16.338 8.104 1.00 98.25 229 PHE A O 1
ATOM 1768 N N . GLY A 1 230 ? -13.352 -17.880 9.208 1.00 97.44 230 GLY A N 1
ATOM 1769 C CA . GLY A 1 230 ? -12.936 -19.010 8.394 1.00 97.44 230 GLY A CA 1
ATOM 1770 C C . GLY A 1 230 ? -13.321 -18.916 6.922 1.00 97.44 230 GLY A C 1
ATOM 1771 O O . GLY A 1 230 ? -13.010 -19.871 6.229 1.00 97.44 230 GLY A O 1
ATOM 1772 N N . GLN A 1 231 ? -13.990 -17.857 6.440 1.00 96.81 231 GLN A N 1
ATOM 1773 C CA . GLN A 1 231 ? -14.288 -17.570 5.027 1.00 96.81 231 GLN A CA 1
ATOM 1774 C C . GLN A 1 231 ? -13.286 -16.635 4.338 1.00 96.81 231 GLN A C 1
ATOM 1776 O O . GLN A 1 231 ? -13.363 -16.498 3.118 1.00 96.81 231 GLN A O 1
ATOM 1781 N N . PHE A 1 232 ? -12.370 -16.024 5.087 1.00 97.94 232 PHE A N 1
ATOM 1782 C CA . PHE A 1 232 ? -11.436 -15.014 4.594 1.00 97.94 232 PHE A CA 1
ATOM 1783 C C . PHE A 1 232 ? -9.999 -15.519 4.636 1.00 97.94 232 PHE A C 1
ATOM 1785 O O . PHE A 1 232 ? -9.667 -16.350 5.474 1.00 97.94 232 PHE A O 1
ATOM 1792 N N . ASP A 1 233 ? -9.155 -15.025 3.738 1.00 96.62 233 ASP A N 1
ATOM 1793 C CA . ASP A 1 233 ? -7.746 -15.408 3.626 1.00 96.62 233 ASP A CA 1
ATOM 1794 C C . ASP A 1 233 ? -6.826 -14.415 4.349 1.00 96.62 233 ASP A C 1
ATOM 1796 O O . ASP A 1 233 ? -5.826 -14.825 4.939 1.00 96.62 233 ASP A O 1
ATOM 1800 N N . VAL A 1 234 ? -7.191 -13.127 4.348 1.00 96.69 234 VAL A N 1
ATOM 1801 C CA . VAL A 1 234 ? -6.427 -12.026 4.957 1.00 96.69 234 VAL A CA 1
ATOM 1802 C C . VAL A 1 234 ? -7.336 -11.203 5.870 1.00 96.69 234 VAL A C 1
ATOM 1804 O O . VAL A 1 234 ? -8.493 -10.952 5.534 1.00 96.69 234 VAL A O 1
ATOM 1807 N N . VAL A 1 235 ? -6.807 -10.770 7.017 1.00 98.25 235 VAL A N 1
ATOM 1808 C CA . VAL A 1 235 ? -7.467 -9.827 7.932 1.00 98.25 235 VAL A CA 1
ATOM 1809 C C . VAL A 1 235 ? -6.774 -8.468 7.838 1.00 98.25 235 VAL A C 1
ATOM 1811 O O . VAL A 1 235 ? -5.553 -8.391 7.944 1.00 98.25 235 VAL A O 1
ATOM 1814 N N . ALA A 1 236 ? -7.558 -7.415 7.658 1.00 98.56 236 ALA A N 1
ATOM 1815 C CA . ALA A 1 236 ? -7.155 -6.019 7.643 1.00 98.56 236 ALA A CA 1
ATOM 1816 C C . ALA A 1 236 ? -7.781 -5.309 8.848 1.00 98.56 236 ALA A C 1
ATOM 1818 O O . ALA A 1 236 ? -9.001 -5.317 9.001 1.00 98.56 236 ALA A O 1
ATOM 1819 N N . LEU A 1 237 ? -6.976 -4.720 9.724 1.00 98.81 237 LEU A N 1
ATOM 1820 C CA . LEU A 1 237 ? -7.457 -3.869 10.806 1.00 98.81 237 LEU A CA 1
ATOM 1821 C C . LEU A 1 237 ? -7.349 -2.419 10.355 1.00 98.81 237 LEU A C 1
ATOM 1823 O O . LEU A 1 237 ? -6.253 -1.972 10.050 1.00 98.81 237 LEU A O 1
ATOM 1827 N N . PHE A 1 238 ? -8.462 -1.698 10.349 1.00 98.75 238 PHE A N 1
ATOM 1828 C CA . PHE A 1 238 ? -8.480 -0.247 10.205 1.00 98.75 238 PHE A CA 1
ATOM 1829 C C . PHE A 1 238 ? -8.664 0.349 11.594 1.00 98.75 238 PHE A C 1
ATOM 1831 O O . PHE A 1 238 ? -9.644 0.001 12.258 1.00 98.75 238 PHE A O 1
ATOM 1838 N N . HIS A 1 239 ? -7.747 1.189 12.060 1.00 98.12 239 HIS A N 1
ATOM 1839 C CA . HIS A 1 239 ? -7.850 1.833 13.370 1.00 98.12 239 HIS A CA 1
ATOM 1840 C C . HIS A 1 239 ? -8.200 3.313 13.243 1.00 98.12 239 HIS A C 1
ATOM 1842 O O . HIS A 1 239 ? -7.845 3.954 12.264 1.00 98.12 239 HIS A O 1
ATOM 1848 N N . ALA A 1 240 ? -8.895 3.858 14.238 1.00 97.38 240 ALA A N 1
ATOM 1849 C CA . ALA A 1 240 ? -9.072 5.301 14.356 1.00 97.38 240 ALA A CA 1
ATOM 1850 C C . ALA A 1 240 ? -7.723 6.001 14.626 1.00 97.38 240 ALA A C 1
ATOM 1852 O O . ALA A 1 240 ? -6.856 5.412 15.281 1.00 97.38 240 ALA A O 1
ATOM 1853 N N . GLY A 1 241 ? -7.574 7.236 14.151 1.00 95.25 241 GLY A N 1
ATOM 1854 C CA . GLY A 1 241 ? -6.341 8.021 14.193 1.00 95.25 241 GLY A CA 1
ATOM 1855 C C . GLY A 1 241 ? -5.504 7.938 12.918 1.00 95.25 241 GLY A C 1
ATOM 1856 O O . GLY A 1 241 ? -5.639 7.003 12.120 1.00 95.25 241 GLY A O 1
ATOM 1857 N N . SER A 1 242 ? -4.631 8.928 12.752 1.00 94.94 242 SER A N 1
ATOM 1858 C CA . SER A 1 242 ? -3.666 8.989 11.659 1.00 94.94 242 SER A CA 1
ATOM 1859 C C . SER A 1 242 ? -2.495 8.024 11.863 1.00 94.94 242 SER A C 1
ATOM 1861 O O . SER A 1 242 ? -2.331 7.422 12.929 1.00 94.94 242 SER A O 1
ATOM 1863 N N . ASP A 1 243 ? -1.681 7.870 10.820 1.00 94.38 243 ASP A N 1
ATOM 1864 C CA . ASP A 1 243 ? -0.475 7.048 10.856 1.00 94.38 243 ASP A CA 1
ATOM 1865 C C . ASP A 1 243 ? 0.665 7.714 11.639 1.00 94.38 243 ASP A C 1
ATOM 1867 O O . ASP A 1 243 ? 1.071 8.840 11.326 1.00 94.38 243 ASP A O 1
ATOM 1871 N N . PHE A 1 244 ? 1.286 6.955 12.545 1.00 93.38 244 PHE A N 1
ATOM 1872 C CA . PHE A 1 244 ? 2.584 7.284 13.147 1.00 93.38 244 PHE A CA 1
ATOM 1873 C C . PHE A 1 244 ? 3.628 7.723 12.111 1.00 93.38 244 PHE A C 1
ATOM 1875 O O . PHE A 1 244 ? 4.398 8.657 12.336 1.00 93.38 244 PHE A O 1
ATOM 1882 N N . GLN A 1 245 ? 3.662 7.050 10.959 1.00 91.50 245 GLN A N 1
ATOM 1883 C CA . GLN A 1 245 ? 4.637 7.293 9.894 1.00 91.50 245 GLN A CA 1
ATOM 1884 C C . GLN A 1 245 ? 4.372 8.597 9.118 1.00 91.50 245 GLN A C 1
ATOM 1886 O O . GLN A 1 245 ? 5.187 9.001 8.282 1.00 91.50 245 GLN A O 1
ATOM 1891 N N . THR A 1 246 ? 3.275 9.294 9.435 1.00 91.06 246 THR A N 1
ATOM 1892 C CA . THR A 1 246 ? 2.880 10.579 8.839 1.00 91.06 246 THR A CA 1
ATOM 1893 C C . THR A 1 246 ? 2.897 11.759 9.814 1.00 91.06 246 THR A C 1
ATOM 1895 O O . THR A 1 246 ? 2.586 12.873 9.395 1.00 91.06 246 THR A O 1
ATOM 1898 N N . ASP A 1 247 ? 3.348 11.559 11.061 1.00 92.00 247 ASP A N 1
ATOM 1899 C CA . ASP A 1 247 ? 3.540 12.620 12.064 1.00 92.00 247 ASP A CA 1
ATOM 1900 C C . ASP A 1 247 ? 4.752 13.508 11.714 1.00 92.00 247 ASP A C 1
ATOM 1902 O O . ASP A 1 247 ? 5.889 13.322 12.170 1.00 92.00 247 ASP A O 1
ATOM 1906 N N . VAL A 1 248 ? 4.525 14.474 10.819 1.00 88.75 248 VAL A N 1
ATOM 1907 C CA . VAL A 1 248 ? 5.564 15.354 10.273 1.00 88.75 248 VAL A CA 1
ATOM 1908 C C . VAL A 1 248 ? 6.111 16.290 11.342 1.00 88.75 248 VAL A C 1
ATOM 1910 O O . VAL A 1 248 ? 7.338 16.491 11.410 1.00 88.75 248 VAL A O 1
ATOM 1913 N N . ASN A 1 249 ? 5.211 16.829 12.164 1.00 91.19 249 ASN A N 1
ATOM 1914 C CA . ASN A 1 249 ? 5.500 17.797 13.216 1.00 91.19 249 ASN A CA 1
ATOM 1915 C C . ASN A 1 249 ? 6.039 17.154 14.500 1.00 91.19 249 ASN A C 1
ATOM 1917 O O . ASN A 1 249 ? 6.600 17.869 15.336 1.00 91.19 249 ASN A O 1
ATOM 1921 N N . ASN A 1 250 ? 5.964 15.824 14.617 1.00 90.19 250 ASN A N 1
ATOM 1922 C CA . ASN A 1 250 ? 6.354 15.064 15.802 1.00 90.19 250 ASN A CA 1
ATOM 1923 C C . ASN A 1 250 ? 5.556 15.507 17.047 1.00 90.19 250 ASN A C 1
ATOM 1925 O O . ASN A 1 250 ? 6.120 15.654 18.141 1.00 90.19 250 ASN A O 1
ATOM 1929 N N . ASP A 1 251 ? 4.267 15.796 16.866 1.00 92.31 251 ASP A N 1
ATOM 1930 C CA . ASP A 1 251 ? 3.355 16.248 17.919 1.00 92.31 251 ASP A CA 1
ATOM 1931 C C . ASP A 1 251 ? 2.286 15.209 18.293 1.00 92.31 251 ASP A C 1
ATOM 1933 O O . ASP A 1 251 ? 1.720 15.316 19.384 1.00 92.31 251 ASP A O 1
ATOM 1937 N N . SER A 1 252 ? 2.147 14.131 17.512 1.00 93.12 252 SER A N 1
ATOM 1938 C CA . SER A 1 252 ? 1.346 12.944 17.835 1.00 93.12 252 SER A CA 1
ATOM 1939 C C . SER A 1 252 ? 2.170 11.637 17.870 1.00 93.12 252 SER A C 1
ATOM 1941 O O . SER A 1 252 ? 1.788 10.613 17.295 1.00 93.12 252 SER A O 1
ATOM 1943 N N . PRO A 1 253 ? 3.270 11.571 18.650 1.00 92.06 253 PRO A N 1
ATOM 1944 C CA . PRO A 1 253 ? 4.237 10.465 18.598 1.00 92.06 253 PRO A CA 1
ATOM 1945 C C . PRO A 1 253 ? 3.697 9.120 19.122 1.00 92.06 253 PRO A C 1
ATOM 1947 O O . PRO A 1 253 ? 4.453 8.159 19.301 1.00 92.06 253 PRO A O 1
ATOM 1950 N N . ARG A 1 254 ? 2.412 9.056 19.486 1.00 92.81 254 ARG A N 1
ATOM 1951 C CA . ARG A 1 254 ? 1.729 7.854 19.965 1.00 92.81 254 ARG A CA 1
ATOM 1952 C C . ARG A 1 254 ? 0.655 7.346 19.012 1.00 92.81 254 ARG A C 1
ATOM 1954 O O . ARG A 1 254 ? 0.031 6.337 19.351 1.00 92.81 254 ARG A O 1
ATOM 1961 N N . ASP A 1 255 ? 0.494 7.973 17.852 1.00 94.19 255 ASP A N 1
ATOM 1962 C CA . ASP A 1 255 ? -0.280 7.403 16.753 1.00 94.19 255 ASP A CA 1
ATOM 1963 C C . ASP A 1 255 ? 0.202 6.007 16.402 1.00 94.19 255 ASP A C 1
ATOM 1965 O O . ASP A 1 255 ? 1.348 5.646 16.662 1.00 94.19 255 ASP A O 1
ATOM 1969 N N . PHE A 1 256 ? -0.709 5.175 15.914 1.00 94.81 256 PHE A N 1
ATOM 1970 C CA . PHE A 1 256 ? -0.416 3.776 15.642 1.00 94.81 256 PHE A CA 1
ATOM 1971 C C . PHE A 1 256 ? 0.260 3.679 14.270 1.00 94.81 256 PHE A C 1
ATOM 1973 O O . PHE A 1 256 ? -0.158 4.374 13.347 1.00 94.81 256 PHE A O 1
ATOM 1980 N N . PRO A 1 257 ? 1.313 2.858 14.131 1.00 94.69 257 PRO A N 1
ATOM 1981 C CA . PRO A 1 257 ? 1.976 2.682 12.849 1.00 94.69 257 PRO A CA 1
ATOM 1982 C C . PRO A 1 257 ? 1.203 1.732 11.938 1.00 94.69 257 PRO A C 1
ATOM 1984 O O . PRO A 1 257 ? 0.541 0.800 12.415 1.00 94.69 257 PRO A O 1
ATOM 1987 N N . THR A 1 258 ? 1.384 1.917 10.635 1.00 95.69 258 THR A N 1
ATOM 1988 C CA . THR A 1 258 ? 1.011 0.945 9.607 1.00 95.69 258 THR A CA 1
ATOM 1989 C C . THR A 1 258 ? 2.014 -0.204 9.556 1.00 95.69 258 THR A C 1
ATOM 1991 O O . THR A 1 258 ? 3.227 -0.006 9.616 1.00 95.69 258 THR A O 1
ATOM 1994 N N . PHE A 1 259 ? 1.510 -1.438 9.471 1.00 94.56 259 PHE A N 1
ATOM 1995 C CA . PHE A 1 259 ? 2.346 -2.627 9.280 1.00 94.56 259 PHE A CA 1
ATOM 1996 C C . PHE A 1 259 ? 1.530 -3.876 8.925 1.00 94.56 259 PHE A C 1
ATOM 1998 O O . PHE A 1 259 ? 0.393 -4.082 9.362 1.00 94.56 259 PHE A O 1
ATOM 2005 N N . GLN A 1 260 ? 2.176 -4.809 8.243 1.00 95.12 260 GLN A N 1
ATOM 2006 C CA . GLN A 1 260 ? 1.841 -6.218 8.177 1.00 95.12 260 GLN A CA 1
ATOM 2007 C C . GLN A 1 260 ? 2.450 -6.969 9.369 1.00 95.12 260 GLN A C 1
ATOM 2009 O O . GLN A 1 260 ? 3.623 -6.825 9.707 1.00 95.12 260 GLN A O 1
ATOM 2014 N N . ILE A 1 261 ? 1.664 -7.839 10.007 1.00 94.19 261 ILE A N 1
ATOM 2015 C CA . ILE A 1 261 ? 2.114 -8.639 11.154 1.00 94.19 261 ILE A CA 1
ATOM 2016 C C . ILE A 1 261 ? 1.975 -10.143 10.936 1.00 94.19 261 ILE A C 1
ATOM 2018 O O . ILE A 1 261 ? 0.922 -10.630 10.523 1.00 94.19 261 ILE A O 1
ATOM 2022 N N . ASN A 1 262 ? 3.029 -10.886 11.285 1.00 91.94 262 ASN A N 1
ATOM 2023 C CA . ASN A 1 262 ? 3.043 -12.338 11.453 1.00 91.94 262 ASN A CA 1
ATOM 2024 C C . ASN A 1 262 ? 3.173 -12.679 12.944 1.00 91.94 262 ASN A C 1
ATOM 2026 O O . ASN A 1 262 ? 4.201 -12.439 13.577 1.00 91.94 262 ASN A O 1
ATOM 2030 N N . LEU A 1 263 ? 2.133 -13.276 13.518 1.00 92.81 263 LEU A N 1
ATOM 2031 C CA . LEU A 1 263 ? 2.151 -13.772 14.888 1.00 92.81 263 LEU A CA 1
ATOM 2032 C C . LEU A 1 263 ? 2.926 -15.093 14.963 1.00 92.81 263 LEU A C 1
ATOM 2034 O O . LEU A 1 263 ? 2.751 -16.010 14.153 1.00 92.81 263 LEU A O 1
ATOM 2038 N N . THR A 1 264 ? 3.765 -15.217 15.989 1.00 87.12 264 THR A N 1
ATOM 2039 C CA . THR A 1 264 ? 4.424 -16.483 16.332 1.00 87.12 264 THR A CA 1
ATOM 2040 C C . THR A 1 264 ? 3.393 -17.522 16.786 1.00 87.12 264 THR A C 1
ATOM 2042 O O . THR A 1 264 ? 3.444 -18.685 16.362 1.00 87.12 264 THR A O 1
ATOM 2045 N N . ASP A 1 265 ? 2.422 -17.071 17.585 1.00 90.00 265 ASP A N 1
ATOM 2046 C CA . ASP A 1 265 ? 1.234 -17.791 18.033 1.00 90.00 265 ASP A CA 1
ATOM 2047 C C . ASP A 1 265 ? 0.019 -17.546 17.112 1.00 90.00 265 ASP A C 1
ATOM 2049 O O . ASP A 1 265 ? 0.156 -17.294 15.914 1.00 90.00 265 ASP A O 1
ATOM 2053 N N . SER A 1 266 ? -1.201 -17.710 17.629 1.00 94.88 266 SER A N 1
ATOM 2054 C CA . SER A 1 266 ? -2.422 -17.423 16.874 1.00 94.88 266 SER A CA 1
ATOM 2055 C C . SER A 1 266 ? -3.564 -16.988 17.785 1.00 94.88 266 SER A C 1
ATOM 2057 O O . SER A 1 266 ? -3.641 -17.425 18.934 1.00 94.88 266 SER A O 1
ATOM 2059 N N . VAL A 1 267 ? -4.500 -16.210 17.247 1.00 97.94 267 VAL A N 1
ATOM 2060 C CA . VAL A 1 267 ? -5.767 -15.858 17.896 1.00 97.94 267 VAL A CA 1
ATOM 2061 C C . VAL A 1 267 ? -6.828 -16.896 17.532 1.00 97.94 267 VAL A C 1
ATOM 2063 O O . VAL A 1 267 ? -7.212 -16.958 16.362 1.00 97.94 267 VAL A O 1
ATOM 2066 N N . PRO A 1 268 ? -7.316 -17.718 18.478 1.00 98.06 268 PRO A N 1
ATOM 2067 C CA . PRO A 1 268 ? -8.482 -18.555 18.230 1.00 98.06 268 PRO A CA 1
ATOM 2068 C C . PRO A 1 268 ? -9.737 -17.680 18.131 1.00 98.06 268 PRO A C 1
ATOM 2070 O O . PRO A 1 268 ? -9.971 -16.842 18.999 1.00 98.06 268 PRO A O 1
ATOM 2073 N N . VAL A 1 269 ? -10.536 -17.899 17.090 1.00 98.38 269 VAL A N 1
ATOM 2074 C CA . VAL A 1 269 ? -11.820 -17.227 16.832 1.00 98.38 269 VAL A CA 1
ATOM 2075 C C . VAL A 1 269 ? -12.890 -18.264 16.493 1.00 98.38 269 VAL A C 1
ATOM 2077 O O . VAL A 1 269 ? -12.578 -19.446 16.289 1.00 98.38 269 VAL A O 1
ATOM 2080 N N . ASN A 1 270 ? -14.158 -17.851 16.458 1.00 97.75 270 ASN A N 1
ATOM 2081 C CA . ASN A 1 270 ? -15.303 -18.728 16.207 1.00 97.75 270 ASN A CA 1
ATOM 2082 C C . ASN A 1 270 ? -15.310 -19.959 17.134 1.00 97.75 270 ASN A C 1
ATOM 2084 O O . ASN A 1 270 ? -15.400 -21.104 16.687 1.00 97.75 270 ASN A O 1
ATOM 2088 N N . GLY A 1 271 ? -15.130 -19.728 18.440 1.00 96.19 271 GLY A N 1
ATOM 2089 C CA . GLY A 1 271 ? -15.077 -20.798 19.444 1.00 96.19 271 GLY A CA 1
ATOM 2090 C C . GLY A 1 271 ? -13.842 -21.706 19.342 1.00 96.19 271 GLY A C 1
ATOM 2091 O O . GLY A 1 271 ? -13.863 -22.824 19.849 1.00 96.19 271 GLY A O 1
ATOM 2092 N N . GLY A 1 272 ? -12.777 -21.247 18.676 1.00 97.06 272 GLY A N 1
ATOM 2093 C CA . GLY A 1 272 ? -11.530 -21.994 18.485 1.00 97.06 272 GLY A CA 1
ATOM 2094 C C . GLY A 1 272 ? -11.486 -22.859 17.225 1.00 97.06 272 GLY A C 1
ATOM 2095 O O . GLY A 1 272 ? -10.482 -23.530 16.994 1.00 97.06 272 GLY A O 1
ATOM 2096 N N . ALA A 1 273 ? -12.529 -22.829 16.390 1.00 97.31 273 ALA A N 1
ATOM 2097 C CA . ALA A 1 273 ? -12.555 -23.553 15.118 1.00 97.31 273 ALA A CA 1
ATOM 2098 C C . ALA A 1 273 ? -11.606 -22.952 14.066 1.00 97.31 273 ALA A C 1
ATOM 2100 O O . ALA A 1 273 ? -11.168 -23.652 13.153 1.00 97.31 273 ALA A O 1
ATOM 2101 N N . VAL A 1 274 ? -11.296 -21.659 14.188 1.00 98.25 274 VAL A N 1
ATOM 2102 C CA . VAL A 1 274 ? -10.427 -20.919 13.270 1.00 98.25 274 VAL A CA 1
ATOM 2103 C C . VAL A 1 274 ? -9.324 -20.233 14.072 1.00 98.25 274 VAL A C 1
ATOM 2105 O O . VAL A 1 274 ? -9.539 -19.798 15.200 1.00 98.25 274 VAL A O 1
ATOM 2108 N N . SER A 1 275 ? -8.124 -20.139 13.507 1.00 98.06 275 SER A N 1
ATOM 2109 C CA . SER A 1 275 ? -6.994 -19.420 14.098 1.00 98.06 275 SER A CA 1
ATOM 2110 C C . SER A 1 275 ? -6.467 -18.354 13.146 1.00 98.06 275 SER A C 1
ATOM 2112 O O . SER A 1 275 ? -6.119 -18.680 12.006 1.00 98.06 275 SER A O 1
ATOM 2114 N N . ILE A 1 276 ? -6.344 -17.123 13.642 1.00 98.19 276 ILE A N 1
ATOM 2115 C CA . ILE A 1 276 ? -5.756 -15.977 12.939 1.00 98.19 276 ILE A CA 1
ATOM 2116 C C . ILE A 1 276 ? -4.293 -15.824 13.361 1.00 98.19 276 ILE A C 1
ATOM 2118 O O . ILE A 1 276 ? -3.987 -15.800 14.550 1.00 98.19 276 ILE A O 1
ATOM 2122 N N . ARG A 1 277 ? -3.381 -15.748 12.397 1.00 96.50 277 ARG A N 1
ATOM 2123 C CA . ARG A 1 277 ? -1.921 -15.690 12.594 1.00 96.50 277 ARG A CA 1
ATOM 2124 C C . ARG A 1 277 ? -1.318 -14.357 12.185 1.00 96.50 277 ARG A C 1
ATOM 2126 O O . ARG A 1 277 ? -0.107 -14.220 12.225 1.00 96.50 277 ARG A O 1
ATOM 2133 N N . GLY A 1 278 ? -2.130 -13.393 11.782 1.00 96.00 278 GLY A N 1
ATOM 2134 C CA . GLY A 1 278 ? -1.638 -12.109 11.322 1.00 96.00 278 GLY A CA 1
ATOM 2135 C C . GLY A 1 278 ? -2.555 -11.477 10.294 1.00 96.00 278 GLY A C 1
ATOM 2136 O O . GLY A 1 278 ? -3.657 -11.974 10.044 1.00 96.00 278 GLY A O 1
ATOM 2137 N N . GLY A 1 279 ? -2.074 -10.393 9.711 1.00 96.62 279 GLY A N 1
ATOM 2138 C CA . GLY A 1 279 ? -2.827 -9.554 8.797 1.00 96.62 279 GLY A CA 1
ATOM 2139 C C . GLY A 1 279 ? -2.111 -8.232 8.571 1.00 96.62 279 GLY A C 1
ATOM 2140 O O . GLY A 1 279 ? -0.910 -8.139 8.816 1.00 96.62 279 GLY A O 1
ATOM 2141 N N . LEU A 1 280 ? -2.864 -7.233 8.135 1.00 96.94 280 LEU A N 1
ATOM 2142 C CA . LEU A 1 280 ? -2.397 -5.863 7.941 1.00 96.94 280 LEU A CA 1
ATOM 2143 C C . LEU A 1 280 ? -3.120 -4.910 8.896 1.00 96.94 280 LEU A C 1
ATOM 2145 O O . LEU A 1 280 ? -4.277 -5.148 9.251 1.00 96.94 280 LEU A O 1
ATOM 2149 N N . VAL A 1 281 ? -2.416 -3.881 9.353 1.00 98.31 281 VAL A N 1
ATOM 2150 C CA . VAL A 1 281 ? -2.903 -2.816 10.232 1.00 98.31 281 VAL A CA 1
ATOM 2151 C C . VAL A 1 281 ? -2.735 -1.507 9.485 1.00 98.31 281 VAL A C 1
ATOM 2153 O O . VAL A 1 281 ? -1.623 -1.185 9.089 1.00 98.31 281 VAL A O 1
ATOM 2156 N N . MET A 1 282 ? -3.840 -0.798 9.294 1.00 98.38 282 MET A N 1
ATOM 2157 C CA . MET A 1 282 ? -3.922 0.460 8.564 1.00 98.38 282 MET A CA 1
ATOM 2158 C C . MET A 1 282 ? -4.615 1.521 9.436 1.00 98.38 282 MET A C 1
ATOM 2160 O O . MET A 1 282 ? -5.541 1.175 10.184 1.00 98.38 282 MET A O 1
ATOM 2164 N N . PRO A 1 283 ? -4.237 2.798 9.318 1.00 97.75 283 PRO A N 1
ATOM 2165 C CA . PRO A 1 283 ? -4.919 3.918 9.951 1.00 97.75 283 PRO A CA 1
ATOM 2166 C C . PRO A 1 283 ? -6.234 4.241 9.242 1.00 97.75 283 PRO A C 1
ATOM 2168 O O . PRO A 1 283 ? -6.559 3.690 8.184 1.00 97.75 283 PRO A O 1
ATOM 2171 N N . GLU A 1 284 ? -6.997 5.172 9.814 1.00 97.38 284 GLU A N 1
ATOM 2172 C CA . GLU A 1 284 ? -8.141 5.754 9.116 1.00 97.38 284 GLU A CA 1
ATOM 2173 C C . GLU A 1 284 ? -7.708 6.765 8.057 1.00 97.38 284 GLU A C 1
ATOM 2175 O O . GLU A 1 284 ? -8.435 6.989 7.093 1.00 97.38 284 GLU A O 1
ATOM 2180 N N . THR A 1 285 ? -6.531 7.369 8.236 1.00 96.25 285 THR A N 1
ATOM 2181 C CA . THR A 1 285 ? -5.971 8.352 7.316 1.00 96.25 285 THR A CA 1
ATOM 2182 C C . THR A 1 285 ? -4.450 8.427 7.437 1.00 96.25 285 THR A C 1
ATOM 2184 O O . THR A 1 285 ? -3.875 8.191 8.494 1.00 96.25 285 THR A O 1
ATOM 2187 N N . GLU A 1 286 ? -3.796 8.807 6.348 1.00 95.00 286 GLU A N 1
ATOM 2188 C CA . GLU A 1 286 ? -2.388 9.227 6.335 1.00 95.00 286 GLU A CA 1
ATOM 2189 C C . GLU A 1 286 ? -2.255 10.760 6.255 1.00 95.00 286 GLU A C 1
ATOM 2191 O O . GLU A 1 286 ? -1.157 11.307 6.134 1.00 95.00 286 GLU A O 1
ATOM 2196 N N . SER A 1 287 ? -3.382 11.481 6.276 1.00 93.75 287 SER A N 1
ATOM 2197 C CA . SER A 1 287 ? -3.389 12.939 6.260 1.00 93.75 287 SER A CA 1
ATOM 2198 C C . SER A 1 287 ? -3.280 13.495 7.680 1.00 93.75 287 SER A C 1
ATOM 2200 O O . SER A 1 287 ? -4.150 13.276 8.520 1.00 93.75 287 SER A O 1
ATOM 2202 N N . GLN A 1 288 ? -2.240 14.281 7.939 1.00 91.25 288 GLN A N 1
ATOM 2203 C CA . GLN A 1 288 ? -1.985 14.933 9.227 1.00 91.25 288 GLN A CA 1
ATOM 2204 C C . GLN A 1 288 ? -1.207 16.238 9.003 1.00 91.25 288 GLN A C 1
ATOM 2206 O O . GLN A 1 288 ? -0.672 16.440 7.925 1.00 91.25 288 GLN A O 1
ATOM 2211 N N . ASP A 1 289 ? -1.144 17.166 9.964 1.00 90.38 289 ASP A N 1
ATOM 2212 C CA . ASP A 1 289 ? -0.222 18.320 9.918 1.00 90.38 289 ASP A CA 1
ATOM 2213 C C . ASP A 1 289 ? -0.398 19.272 8.718 1.00 90.38 289 ASP A C 1
ATOM 2215 O O . ASP A 1 289 ? 0.517 19.999 8.331 1.00 90.38 289 ASP A O 1
ATOM 2219 N N . GLY A 1 290 ? -1.593 19.285 8.116 1.00 86.62 290 GLY A N 1
ATOM 2220 C CA . GLY A 1 290 ? -1.873 20.041 6.887 1.00 86.62 290 GLY A CA 1
ATOM 2221 C C . GLY A 1 290 ? -1.307 19.394 5.616 1.00 86.62 290 GLY A C 1
ATOM 2222 O O . GLY A 1 290 ? -1.280 20.018 4.555 1.00 86.62 290 GLY A O 1
ATOM 2223 N N . TYR A 1 291 ? -0.864 18.145 5.719 1.00 88.88 291 TYR A N 1
ATOM 2224 C CA . TYR A 1 291 ? -0.265 17.339 4.674 1.00 88.88 291 TYR A CA 1
ATOM 2225 C C . TYR A 1 291 ? -1.216 16.227 4.255 1.00 88.88 291 TYR A C 1
ATOM 2227 O O . TYR A 1 291 ? -1.648 15.429 5.077 1.00 88.88 291 TYR A O 1
ATOM 2235 N N . TYR A 1 292 ? -1.518 16.163 2.959 1.00 92.00 292 TYR A N 1
ATOM 2236 C CA . TYR A 1 292 ? -2.434 15.161 2.430 1.00 92.00 292 TYR A CA 1
ATOM 2237 C C . TYR A 1 292 ? -1.696 13.907 1.968 1.00 92.00 292 TYR A C 1
ATOM 2239 O O . TYR A 1 292 ? -0.632 13.979 1.331 1.00 92.00 292 TYR A O 1
ATOM 2247 N N . ALA A 1 293 ? -2.297 12.765 2.263 1.00 93.62 293 ALA A N 1
ATOM 2248 C CA . ALA A 1 293 ? -1.916 11.462 1.754 1.00 93.62 293 ALA A CA 1
ATOM 2249 C C . ALA A 1 293 ? -3.142 10.547 1.724 1.00 93.62 293 ALA A C 1
ATOM 2251 O O . ALA A 1 293 ? -4.024 10.664 2.579 1.00 93.62 293 ALA A O 1
ATOM 2252 N N . ALA A 1 294 ? -3.194 9.684 0.714 1.00 96.25 294 ALA A N 1
ATOM 2253 C CA . ALA A 1 294 ? -4.192 8.632 0.623 1.00 96.25 294 ALA A CA 1
ATOM 2254 C C . ALA A 1 294 ? -3.583 7.294 1.034 1.00 96.25 294 ALA A C 1
ATOM 2256 O O . ALA A 1 294 ? -2.446 7.007 0.661 1.00 96.25 294 ALA A O 1
ATOM 2257 N N . ILE A 1 295 ? -4.364 6.440 1.694 1.00 97.19 295 ILE A N 1
ATOM 2258 C CA . ILE A 1 295 ? -3.854 5.152 2.205 1.00 97.19 295 ILE A CA 1
ATOM 2259 C C . ILE A 1 295 ? -3.658 4.087 1.108 1.00 97.19 295 ILE A C 1
ATOM 2261 O O . ILE A 1 295 ? -3.187 2.984 1.378 1.00 97.19 295 ILE A O 1
ATOM 2265 N N . ASN A 1 296 ? -4.038 4.381 -0.142 1.00 97.88 296 ASN A N 1
ATOM 2266 C CA . ASN A 1 296 ? -4.053 3.423 -1.254 1.00 97.88 296 ASN A CA 1
ATOM 2267 C C . ASN A 1 296 ? -2.693 2.777 -1.520 1.00 97.88 296 ASN A C 1
ATOM 2269 O O . ASN A 1 296 ? -2.606 1.556 -1.664 1.00 97.88 296 ASN A O 1
ATOM 2273 N N . GLY A 1 297 ? -1.651 3.603 -1.636 1.00 96.88 297 GLY A N 1
ATOM 2274 C CA . GLY A 1 297 ? -0.298 3.147 -1.922 1.00 96.88 297 GLY A CA 1
ATOM 2275 C C . GLY A 1 297 ? 0.206 2.204 -0.836 1.00 96.88 297 GLY A C 1
ATOM 2276 O O . GLY A 1 297 ? 0.564 1.058 -1.115 1.00 96.88 297 GLY A O 1
ATOM 2277 N N . THR A 1 298 ? 0.145 2.655 0.413 1.00 96.19 298 THR A N 1
ATOM 2278 C CA . THR A 1 298 ? 0.590 1.892 1.582 1.00 96.19 298 THR A CA 1
ATOM 2279 C C . THR A 1 298 ? -0.218 0.611 1.754 1.00 96.19 298 THR A C 1
ATOM 2281 O O . THR A 1 298 ? 0.352 -0.466 1.887 1.00 96.19 298 THR A O 1
ATOM 2284 N N . MET A 1 299 ? -1.543 0.660 1.610 1.00 98.06 299 MET A N 1
ATOM 2285 C CA . MET A 1 299 ? -2.386 -0.537 1.684 1.00 98.06 299 MET A CA 1
ATOM 2286 C C . MET A 1 299 ? -2.037 -1.568 0.598 1.00 98.06 299 MET A C 1
ATOM 2288 O O . MET A 1 299 ? -2.066 -2.775 0.853 1.00 98.06 299 MET A O 1
ATOM 2292 N N . ALA A 1 300 ? -1.681 -1.119 -0.610 1.00 98.25 300 ALA A N 1
ATOM 2293 C CA . ALA A 1 300 ? -1.198 -1.999 -1.670 1.00 98.25 300 ALA A CA 1
ATOM 2294 C C . ALA A 1 300 ? 0.164 -2.629 -1.338 1.00 98.25 300 ALA A C 1
ATOM 2296 O O . ALA A 1 300 ? 0.350 -3.822 -1.597 1.00 98.25 300 ALA A O 1
ATOM 2297 N N . HIS A 1 301 ? 1.083 -1.854 -0.752 1.00 97.38 301 HIS A N 1
ATOM 2298 C CA . HIS A 1 301 ? 2.383 -2.321 -0.258 1.00 97.38 301 HIS A CA 1
ATOM 2299 C C . HIS A 1 301 ? 2.223 -3.388 0.838 1.00 97.38 301 HIS A C 1
ATOM 2301 O O . HIS A 1 301 ? 2.675 -4.524 0.668 1.00 97.38 301 HIS A O 1
ATOM 2307 N N . GLU A 1 302 ? 1.466 -3.080 1.895 1.00 96.81 302 GLU A N 1
ATOM 2308 C CA . GLU A 1 302 ? 1.226 -3.990 3.023 1.00 96.81 302 GLU A CA 1
ATOM 2309 C C . GLU A 1 302 ? 0.505 -5.271 2.598 1.00 96.81 302 GLU A C 1
ATOM 2311 O O . GLU A 1 302 ? 0.822 -6.378 3.052 1.00 96.81 302 GLU A O 1
ATOM 2316 N N . PHE A 1 303 ? -0.445 -5.165 1.663 1.00 97.25 303 PHE A N 1
ATOM 2317 C CA . PHE A 1 303 ? -1.075 -6.353 1.101 1.00 97.25 303 PHE A CA 1
ATOM 2318 C C . PHE A 1 303 ? -0.060 -7.236 0.359 1.00 97.25 303 PHE A C 1
ATOM 2320 O O . PHE A 1 303 ? -0.152 -8.462 0.450 1.00 97.25 303 PHE A O 1
ATOM 2327 N N . GLY A 1 304 ? 0.941 -6.655 -0.310 1.00 95.38 304 GLY A N 1
ATOM 2328 C CA . GLY A 1 304 ? 2.033 -7.399 -0.944 1.00 95.38 304 GLY A CA 1
ATOM 2329 C C . GLY A 1 304 ? 2.767 -8.318 0.033 1.00 95.38 304 GLY A C 1
ATOM 2330 O O . GLY A 1 304 ? 3.013 -9.489 -0.278 1.00 95.38 304 GLY A O 1
ATOM 2331 N N . HIS A 1 305 ? 3.014 -7.855 1.260 1.00 93.38 305 HIS A N 1
ATOM 2332 C CA . HIS A 1 305 ? 3.592 -8.690 2.315 1.00 93.38 305 HIS A CA 1
ATOM 2333 C C . HIS A 1 305 ? 2.688 -9.852 2.728 1.00 93.38 305 HIS A C 1
ATOM 2335 O O . HIS A 1 305 ? 3.188 -10.945 3.001 1.00 93.38 305 HIS A O 1
ATOM 2341 N N . THR A 1 306 ? 1.361 -9.687 2.692 1.00 92.31 306 THR A N 1
ATOM 2342 C CA . THR A 1 306 ? 0.439 -10.815 2.936 1.00 92.31 306 THR A CA 1
ATOM 2343 C C . THR A 1 306 ? 0.501 -11.891 1.845 1.00 92.31 306 THR A C 1
ATOM 2345 O O . THR A 1 306 ? 0.111 -13.036 2.074 1.00 92.31 306 THR A O 1
ATOM 2348 N N . GLN A 1 307 ? 1.048 -11.551 0.674 1.00 90.38 307 GLN A N 1
ATOM 2349 C CA . GLN A 1 307 ? 1.347 -12.491 -0.408 1.00 90.38 307 GLN A CA 1
ATOM 2350 C C . GLN A 1 307 ? 2.784 -13.035 -0.342 1.00 90.38 307 GLN A C 1
ATOM 2352 O O . GLN A 1 307 ? 3.152 -13.909 -1.125 1.00 90.38 307 GLN A O 1
ATOM 2357 N N . GLY A 1 308 ? 3.585 -12.579 0.622 1.00 86.62 308 GLY A N 1
ATOM 2358 C CA . GLY A 1 308 ? 4.965 -13.011 0.824 1.00 86.62 308 GLY A CA 1
ATOM 2359 C C . GLY A 1 308 ? 6.005 -12.226 0.025 1.00 86.62 308 GLY A C 1
ATOM 2360 O O . GLY A 1 308 ? 7.163 -12.640 -0.008 1.00 86.62 308 GLY A O 1
ATOM 2361 N N . LEU A 1 309 ? 5.627 -11.107 -0.604 1.00 90.19 309 LEU A N 1
ATOM 2362 C CA . LEU A 1 309 ? 6.591 -10.203 -1.239 1.00 90.19 309 LEU A CA 1
ATOM 2363 C C . LEU A 1 309 ? 7.444 -9.502 -0.190 1.00 90.19 309 LEU A C 1
ATOM 2365 O O . LEU A 1 309 ? 6.933 -9.124 0.861 1.00 90.19 309 LEU A O 1
ATOM 2369 N N . PHE A 1 310 ? 8.728 -9.323 -0.477 1.00 88.06 310 PHE A N 1
ATOM 2370 C CA . PHE A 1 310 ? 9.697 -8.677 0.409 1.00 88.06 310 PHE A CA 1
ATOM 2371 C C . PHE A 1 310 ? 9.796 -7.188 0.130 1.00 88.06 310 PHE A C 1
ATOM 2373 O O . PHE A 1 310 ? 9.580 -6.760 -1.000 1.00 88.06 310 PHE A O 1
ATOM 2380 N N . ASP A 1 311 ? 10.192 -6.440 1.150 1.00 91.19 311 ASP A N 1
ATOM 2381 C CA . ASP A 1 311 ? 10.714 -5.096 0.968 1.00 91.19 311 ASP A CA 1
ATOM 2382 C C . ASP A 1 311 ? 11.979 -5.125 0.102 1.00 91.19 311 ASP A C 1
ATOM 2384 O O . ASP A 1 311 ? 12.872 -5.961 0.287 1.00 91.19 311 ASP A O 1
ATOM 2388 N N . LEU A 1 312 ? 12.039 -4.205 -0.859 1.00 93.50 312 LEU A N 1
ATOM 2389 C CA . LEU A 1 312 ? 13.193 -3.985 -1.730 1.00 93.50 312 LEU A CA 1
ATOM 2390 C C . LEU A 1 312 ? 14.021 -2.762 -1.329 1.00 93.50 312 LEU A C 1
ATOM 2392 O O . LEU A 1 312 ? 15.116 -2.580 -1.871 1.00 93.50 312 LEU A O 1
ATOM 2396 N N . TYR A 1 313 ? 13.540 -1.953 -0.386 1.00 90.94 313 TYR A N 1
ATOM 2397 C CA . TYR A 1 313 ? 14.392 -1.010 0.327 1.00 90.94 313 TYR A CA 1
ATOM 2398 C C . TYR A 1 313 ? 15.295 -1.765 1.322 1.00 90.94 313 TYR A C 1
ATOM 2400 O O . TYR A 1 313 ? 15.078 -2.936 1.639 1.00 90.94 313 TYR A O 1
ATOM 2408 N N . ASP A 1 314 ? 16.349 -1.110 1.793 1.00 88.50 314 ASP A N 1
ATOM 2409 C CA . ASP A 1 314 ? 17.197 -1.624 2.870 1.00 88.50 314 ASP A CA 1
ATOM 2410 C C . ASP A 1 314 ? 16.387 -1.634 4.169 1.00 88.50 314 ASP A C 1
ATOM 2412 O O . ASP A 1 314 ? 16.054 -0.573 4.665 1.00 88.50 314 ASP A O 1
ATOM 2416 N N . ILE A 1 315 ? 16.045 -2.789 4.732 1.00 84.44 315 ILE A N 1
ATOM 2417 C CA . ILE A 1 315 ? 15.164 -2.854 5.914 1.00 84.44 315 ILE A CA 1
ATOM 2418 C C . ILE A 1 315 ? 15.863 -2.485 7.235 1.00 84.44 315 ILE A C 1
ATOM 2420 O O . ILE A 1 315 ? 15.197 -2.370 8.263 1.00 84.44 315 ILE A O 1
ATOM 2424 N N . GLU A 1 316 ? 17.186 -2.288 7.227 1.00 80.50 316 GLU A N 1
ATOM 2425 C CA . GLU A 1 316 ? 17.932 -1.793 8.390 1.00 80.50 316 GLU A CA 1
ATOM 2426 C C . GLU A 1 316 ? 17.932 -0.259 8.433 1.00 80.50 316 GLU A C 1
ATOM 2428 O O . GLU A 1 316 ? 17.795 0.343 9.501 1.00 80.50 316 GLU A O 1
ATOM 2433 N N . THR A 1 317 ? 18.084 0.386 7.270 1.00 82.94 317 THR A N 1
ATOM 2434 C CA . THR A 1 317 ? 18.151 1.858 7.154 1.00 82.94 317 THR A CA 1
ATOM 2435 C C . THR A 1 317 ? 16.885 2.499 6.583 1.00 82.94 317 THR A C 1
ATOM 2437 O O . THR A 1 317 ? 16.721 3.722 6.650 1.00 82.94 317 THR A O 1
ATOM 2440 N N . PHE A 1 318 ? 16.003 1.680 6.011 1.00 84.62 318 PHE A N 1
ATOM 2441 C CA . PHE A 1 318 ? 14.817 2.011 5.214 1.00 84.62 318 PHE A CA 1
ATOM 2442 C C . PHE A 1 318 ? 15.104 2.927 4.013 1.00 84.62 318 PHE A C 1
ATOM 2444 O O . PHE A 1 318 ? 14.225 3.638 3.509 1.00 84.62 318 PHE A O 1
ATOM 2451 N N . LEU A 1 319 ? 16.360 2.963 3.562 1.00 87.19 319 LEU A N 1
ATOM 2452 C CA . LEU A 1 319 ? 16.752 3.695 2.365 1.00 87.19 319 LEU A CA 1
ATOM 2453 C C . LEU A 1 319 ? 16.353 2.911 1.107 1.00 87.19 319 LEU A C 1
ATOM 2455 O O . LEU A 1 319 ? 16.473 1.685 1.095 1.00 87.19 319 LEU A O 1
ATOM 2459 N N . PRO A 1 320 ? 15.923 3.594 0.031 1.00 89.06 320 PRO A N 1
ATOM 2460 C CA . PRO A 1 320 ? 15.541 2.915 -1.199 1.00 89.06 320 PRO A CA 1
ATOM 2461 C C . PRO A 1 320 ? 16.668 2.054 -1.785 1.00 89.06 320 PRO A C 1
ATOM 2463 O O . PRO A 1 320 ? 17.820 2.487 -1.865 1.00 89.06 320 PRO A O 1
ATOM 2466 N N . GLY A 1 321 ? 16.326 0.845 -2.230 1.00 91.06 321 GLY A N 1
ATOM 2467 C CA . GLY A 1 321 ? 17.226 -0.078 -2.925 1.00 91.06 321 GLY A CA 1
ATOM 2468 C C . GLY A 1 321 ? 17.001 -0.095 -4.440 1.00 91.06 321 GLY A C 1
ATOM 2469 O O . GLY A 1 321 ? 17.962 -0.086 -5.209 1.00 91.06 321 GLY A O 1
ATOM 2470 N N . VAL A 1 322 ? 15.742 -0.080 -4.876 1.00 92.81 322 VAL A N 1
ATOM 2471 C CA . VAL A 1 322 ? 15.304 0.087 -6.275 1.00 92.81 322 VAL A CA 1
ATOM 2472 C C . VAL A 1 322 ? 14.455 1.343 -6.486 1.00 92.81 322 VAL A C 1
ATOM 2474 O O . VAL A 1 322 ? 14.127 1.679 -7.623 1.00 92.81 322 VAL A O 1
ATOM 2477 N N . GLY A 1 323 ? 14.119 2.071 -5.419 1.00 91.56 323 GLY A N 1
ATOM 2478 C CA . GLY A 1 323 ? 13.483 3.379 -5.530 1.00 91.56 323 GLY A CA 1
ATOM 2479 C C . GLY A 1 323 ? 12.003 3.328 -5.885 1.00 91.56 323 GLY A C 1
ATOM 2480 O O . GLY A 1 323 ? 11.295 2.346 -5.667 1.00 91.56 323 GLY A O 1
ATOM 2481 N N . VAL A 1 324 ? 11.533 4.421 -6.479 1.00 92.25 324 VAL A N 1
ATOM 2482 C CA . VAL A 1 324 ? 10.129 4.615 -6.868 1.00 92.25 324 VAL A CA 1
ATOM 2483 C C . VAL A 1 324 ? 9.643 3.645 -7.949 1.00 92.25 324 VAL A C 1
ATOM 2485 O O . VAL A 1 324 ? 8.463 3.632 -8.271 1.00 92.25 324 VAL A O 1
ATOM 2488 N N . TRP A 1 325 ? 10.536 2.831 -8.513 1.00 94.69 325 TRP A N 1
ATOM 2489 C CA . TRP A 1 325 ? 10.244 1.891 -9.592 1.00 94.69 325 TRP A CA 1
ATOM 2490 C C . TRP A 1 325 ? 9.514 0.624 -9.135 1.00 94.69 325 TRP A C 1
ATOM 2492 O O . TRP A 1 325 ? 8.982 -0.088 -9.987 1.00 94.69 325 TRP A O 1
ATOM 2502 N N . SER A 1 326 ? 9.464 0.357 -7.825 1.00 95.69 326 SER A N 1
ATOM 2503 C CA . SER A 1 326 ? 8.691 -0.746 -7.249 1.00 95.69 326 SER A CA 1
ATOM 2504 C C . SER A 1 326 ? 7.740 -0.265 -6.165 1.00 95.69 326 SER A C 1
ATOM 2506 O O . SER A 1 326 ? 8.128 0.488 -5.268 1.00 95.69 326 SER A O 1
ATOM 2508 N N . ASN A 1 327 ? 6.517 -0.798 -6.182 1.00 96.19 327 ASN A N 1
ATOM 2509 C CA . ASN A 1 327 ? 5.610 -0.680 -5.046 1.00 96.19 327 ASN A CA 1
ATOM 2510 C C . ASN A 1 327 ? 6.184 -1.328 -3.782 1.00 96.19 327 ASN A C 1
ATOM 2512 O O . ASN A 1 327 ? 5.869 -0.866 -2.699 1.00 96.19 327 ASN A O 1
ATOM 2516 N N . MET A 1 328 ? 7.042 -2.348 -3.908 1.00 95.62 328 MET A N 1
ATOM 2517 C CA . MET A 1 328 ? 7.713 -3.007 -2.779 1.00 95.62 328 MET A CA 1
ATOM 2518 C C . MET A 1 328 ? 8.970 -2.260 -2.295 1.00 95.62 328 MET A C 1
ATOM 2520 O O . MET A 1 328 ? 9.686 -2.752 -1.431 1.00 95.62 328 MET A O 1
ATOM 2524 N N . ASP A 1 329 ? 9.262 -1.086 -2.857 1.00 94.56 329 ASP A N 1
ATOM 2525 C CA . ASP A 1 329 ? 10.265 -0.149 -2.348 1.00 94.56 329 ASP A CA 1
ATOM 2526 C C . ASP A 1 329 ? 9.572 1.171 -1.992 1.00 94.56 329 ASP A C 1
ATOM 2528 O O . ASP A 1 329 ? 8.788 1.182 -1.061 1.00 94.56 329 ASP A O 1
ATOM 2532 N N . SER A 1 330 ? 9.787 2.265 -2.724 1.00 92.44 330 SER A N 1
ATOM 2533 C CA . SER A 1 330 ? 9.280 3.605 -2.384 1.00 92.44 330 SER A CA 1
ATOM 2534 C C . SER A 1 330 ? 8.230 4.111 -3.370 1.00 92.44 330 SER A C 1
ATOM 2536 O O . SER A 1 330 ? 7.709 5.218 -3.224 1.00 92.44 330 SER A O 1
ATOM 2538 N N . GLY A 1 331 ? 7.874 3.294 -4.364 1.00 93.31 331 GLY A N 1
ATOM 2539 C CA . GLY A 1 331 ? 6.874 3.628 -5.374 1.00 93.31 331 GLY A CA 1
ATOM 2540 C C . GLY A 1 331 ? 5.444 3.719 -4.838 1.00 93.31 331 GLY A C 1
ATOM 2541 O O . GLY A 1 331 ? 4.580 4.282 -5.503 1.00 93.31 331 GLY A O 1
ATOM 2542 N N . TYR A 1 332 ? 5.190 3.226 -3.624 1.00 92.88 332 TYR A N 1
ATOM 2543 C CA . TYR A 1 332 ? 3.891 3.349 -2.965 1.00 92.88 332 TYR A CA 1
ATOM 2544 C C . TYR A 1 332 ? 3.627 4.760 -2.398 1.00 92.88 332 TYR A C 1
ATOM 2546 O O . TYR A 1 332 ? 2.476 5.118 -2.173 1.00 92.88 332 TYR A O 1
ATOM 2554 N N . LEU A 1 333 ? 4.661 5.600 -2.229 1.00 89.12 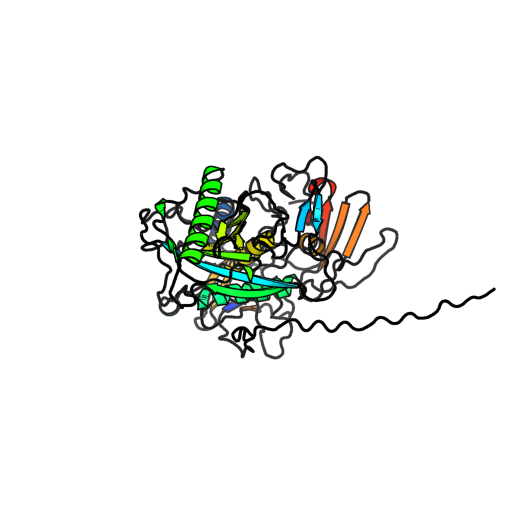333 LEU A N 1
ATOM 2555 C CA . LEU A 1 333 ? 4.567 6.929 -1.591 1.00 89.12 333 LEU A CA 1
ATOM 2556 C C . LEU A 1 333 ? 4.781 8.110 -2.535 1.00 89.12 333 LEU A C 1
ATOM 2558 O O . LEU A 1 333 ? 5.037 9.230 -2.076 1.00 89.12 333 LEU A O 1
ATOM 2562 N N . ILE A 1 334 ? 4.716 7.905 -3.851 1.00 89.25 334 ILE A N 1
ATOM 2563 C CA . ILE A 1 334 ? 5.008 8.995 -4.785 1.00 89.25 334 ILE A CA 1
ATOM 2564 C C . ILE A 1 334 ? 4.043 10.162 -4.537 1.00 89.25 334 ILE A C 1
ATOM 2566 O O . ILE A 1 334 ? 2.824 10.035 -4.633 1.00 89.25 334 ILE A O 1
ATOM 2570 N N . GLY A 1 335 ? 4.616 11.314 -4.183 1.00 87.62 335 GLY A N 1
ATOM 2571 C CA . GLY A 1 335 ? 3.875 12.567 -4.076 1.00 87.62 335 GLY A CA 1
ATOM 2572 C C . GLY A 1 335 ? 3.554 13.162 -5.447 1.00 87.62 335 GLY A C 1
ATOM 2573 O O . GLY A 1 335 ? 4.330 13.015 -6.390 1.00 87.62 335 GLY A O 1
ATOM 2574 N N . THR A 1 336 ? 2.463 13.901 -5.564 1.00 89.44 336 THR A N 1
ATOM 2575 C CA . THR A 1 336 ? 2.183 14.718 -6.745 1.00 89.44 336 THR A CA 1
ATOM 2576 C C . THR A 1 336 ? 1.235 15.860 -6.406 1.00 89.44 336 THR A C 1
ATOM 2578 O O . THR A 1 336 ? 0.506 15.803 -5.417 1.00 89.44 336 THR A O 1
ATOM 2581 N N . GLU A 1 337 ? 1.244 16.903 -7.233 1.00 91.50 337 GLU A N 1
ATOM 2582 C CA . GLU A 1 337 ? 0.176 17.897 -7.223 1.00 91.50 337 GLU A CA 1
ATOM 2583 C C . GLU A 1 337 ? -1.050 17.307 -7.925 1.00 91.50 337 GLU A C 1
ATOM 2585 O O . GLU A 1 337 ? -0.967 16.820 -9.054 1.00 91.50 337 GLU A O 1
ATOM 2590 N N . VAL A 1 338 ? -2.184 17.356 -7.241 1.00 92.69 338 VAL A N 1
ATOM 2591 C CA . VAL A 1 338 ? -3.490 16.953 -7.742 1.00 92.69 338 VAL A CA 1
ATOM 2592 C C . VAL A 1 338 ? -4.338 18.206 -7.911 1.00 92.69 338 VAL A C 1
ATOM 2594 O O . VAL A 1 338 ? -4.378 19.060 -7.025 1.00 92.69 338 VAL A O 1
ATOM 2597 N N . THR A 1 339 ? -5.009 18.328 -9.053 1.00 93.69 339 THR A N 1
ATOM 2598 C CA . THR A 1 339 ? -5.936 19.429 -9.337 1.00 93.69 339 THR A CA 1
ATOM 2599 C C . THR A 1 339 ? -7.367 18.942 -9.185 1.00 93.69 339 THR A C 1
ATOM 2601 O O . THR A 1 339 ? -7.755 17.980 -9.843 1.00 93.69 339 THR A O 1
ATOM 2604 N N . ASP A 1 340 ? -8.149 19.611 -8.341 1.00 90.69 340 ASP A N 1
ATOM 2605 C CA . ASP A 1 340 ? -9.591 19.406 -8.237 1.00 90.69 340 ASP A CA 1
ATOM 2606 C C . ASP A 1 340 ? -10.304 20.102 -9.405 1.00 90.69 340 ASP A C 1
ATOM 2608 O O . ASP A 1 340 ? -10.263 21.324 -9.526 1.00 90.69 340 ASP A O 1
ATOM 2612 N N . GLU A 1 341 ? -10.964 19.339 -10.276 1.00 87.00 341 GLU A N 1
ATOM 2613 C CA . GLU A 1 341 ? -11.585 19.860 -11.504 1.00 87.00 341 GLU A CA 1
ATOM 2614 C C . GLU A 1 341 ? -12.781 20.786 -11.232 1.00 87.00 341 GLU A C 1
ATOM 2616 O O . GLU A 1 341 ? -13.136 21.615 -12.073 1.00 87.00 341 GLU A O 1
ATOM 2621 N N . LYS A 1 342 ? -13.429 20.660 -10.066 1.00 83.69 342 LYS A N 1
ATOM 2622 C CA . LYS A 1 342 ? -14.605 21.471 -9.713 1.00 83.69 342 LYS A CA 1
ATOM 2623 C C . LYS A 1 342 ? -14.189 22.847 -9.202 1.00 83.69 342 LYS A C 1
ATOM 2625 O O . LYS A 1 342 ? -14.865 23.840 -9.473 1.00 83.69 342 LYS A O 1
ATOM 2630 N N . THR A 1 343 ? -13.101 22.905 -8.441 1.00 86.94 343 THR A N 1
ATOM 2631 C CA . THR A 1 343 ? -12.660 24.112 -7.723 1.00 86.94 343 THR A CA 1
ATOM 2632 C C . THR A 1 343 ? -11.393 24.742 -8.299 1.00 86.94 343 THR A C 1
ATOM 2634 O O . THR A 1 343 ? -11.087 25.888 -7.969 1.00 86.94 343 THR A O 1
ATOM 2637 N N . ASN A 1 344 ? -10.664 24.025 -9.159 1.00 88.19 344 ASN A N 1
ATOM 2638 C CA . ASN A 1 344 ? -9.291 24.314 -9.589 1.00 88.19 344 ASN A CA 1
ATOM 2639 C C . ASN A 1 344 ? -8.276 24.393 -8.433 1.00 88.19 344 ASN A C 1
ATOM 2641 O O . ASN A 1 344 ? -7.189 24.952 -8.601 1.00 88.19 344 ASN A O 1
ATOM 2645 N N . ALA A 1 345 ? -8.612 23.854 -7.256 1.00 88.00 345 ALA A N 1
ATOM 2646 C CA . ALA A 1 345 ? -7.678 23.779 -6.143 1.00 88.00 345 ALA A CA 1
ATOM 2647 C C . ALA A 1 345 ? -6.541 22.804 -6.474 1.00 88.00 345 ALA A C 1
ATOM 2649 O O . ALA A 1 345 ? -6.779 21.710 -6.983 1.00 88.00 345 ALA A O 1
ATOM 2650 N N . LYS A 1 346 ? -5.307 23.206 -6.168 1.00 90.75 346 LYS A N 1
ATOM 2651 C CA . LYS A 1 346 ? -4.094 22.401 -6.340 1.00 90.75 346 LYS A CA 1
ATOM 2652 C C . LYS A 1 346 ? -3.597 21.940 -4.983 1.00 90.75 346 LYS A C 1
ATOM 2654 O O . LYS A 1 346 ? -3.425 22.763 -4.084 1.00 90.75 346 LYS A O 1
ATOM 2659 N N . ILE A 1 347 ? -3.401 20.636 -4.833 1.00 89.62 347 ILE A N 1
ATOM 2660 C CA . ILE A 1 347 ? -3.121 19.999 -3.545 1.00 89.62 347 ILE A CA 1
ATOM 2661 C C . ILE A 1 347 ? -1.975 19.015 -3.724 1.00 89.62 347 ILE A C 1
ATOM 2663 O O . ILE A 1 347 ? -2.045 18.132 -4.572 1.00 89.62 347 ILE A O 1
ATOM 2667 N N . GLU A 1 348 ? -0.920 19.146 -2.921 1.00 90.12 348 GLU A N 1
ATOM 2668 C CA . GLU A 1 348 ? 0.144 18.144 -2.886 1.00 90.12 348 GLU A CA 1
ATOM 2669 C C . GLU A 1 348 ? -0.287 16.961 -2.012 1.00 90.12 348 GLU A C 1
ATOM 2671 O O . GLU A 1 348 ? -0.569 17.124 -0.821 1.00 90.12 348 GLU A O 1
ATOM 2676 N N . ALA A 1 349 ? -0.328 15.772 -2.611 1.00 91.94 349 ALA A N 1
ATOM 2677 C CA . ALA A 1 349 ? -0.737 14.534 -1.960 1.00 91.94 349 ALA A CA 1
ATOM 2678 C C . ALA A 1 349 ? 0.239 13.395 -2.276 1.00 91.94 349 ALA A C 1
ATOM 2680 O O . ALA A 1 349 ? 0.787 13.340 -3.375 1.00 91.94 349 ALA A O 1
ATOM 2681 N N . SER A 1 350 ? 0.456 12.480 -1.331 1.00 92.56 350 SER A N 1
ATOM 2682 C CA . SER A 1 350 ? 1.199 11.223 -1.546 1.00 92.56 350 SER A CA 1
ATOM 2683 C C . SER A 1 350 ? 0.287 10.007 -1.427 1.00 92.56 350 SER A C 1
ATOM 2685 O O . SER A 1 350 ? -0.856 10.137 -0.999 1.00 92.56 350 SER A O 1
ATOM 2687 N N . GLY A 1 351 ? 0.768 8.833 -1.839 1.00 93.44 351 GLY A N 1
ATOM 2688 C CA . GLY A 1 351 ? 0.045 7.569 -1.641 1.00 93.44 351 GLY A CA 1
ATOM 2689 C C . GLY A 1 351 ? -1.216 7.402 -2.497 1.00 93.44 351 GLY A C 1
ATOM 2690 O O . GLY A 1 351 ? -1.895 6.387 -2.391 1.00 93.44 351 GLY A O 1
ATOM 2691 N N . ILE A 1 352 ? -1.528 8.360 -3.382 1.00 94.31 352 ILE A N 1
ATOM 2692 C CA . ILE A 1 352 ? -2.767 8.361 -4.178 1.00 94.31 352 ILE A CA 1
ATOM 2693 C C . ILE A 1 352 ? -2.873 7.168 -5.132 1.00 94.31 352 ILE A C 1
ATOM 2695 O O . ILE A 1 352 ? -3.962 6.621 -5.316 1.00 94.31 352 ILE A O 1
ATOM 2699 N N . LEU A 1 353 ? -1.745 6.760 -5.720 1.00 93.62 353 LEU A N 1
ATOM 2700 C CA . LEU A 1 353 ? -1.634 5.630 -6.629 1.00 93.62 353 LEU A CA 1
ATOM 2701 C C . LEU A 1 353 ? -0.350 4.851 -6.323 1.00 93.62 353 LEU A C 1
ATOM 2703 O O . LEU A 1 353 ? 0.731 5.440 -6.388 1.00 93.62 353 LEU A O 1
ATOM 2707 N N . PRO A 1 354 ? -0.442 3.542 -6.042 1.00 95.06 354 PRO A N 1
ATOM 2708 C CA . PRO A 1 354 ? 0.720 2.666 -6.080 1.00 95.06 354 PRO A CA 1
ATOM 2709 C C . PRO A 1 354 ? 1.205 2.489 -7.523 1.00 95.06 354 PRO A C 1
ATOM 2711 O O . PRO A 1 354 ? 0.406 2.242 -8.430 1.00 95.06 354 PRO A O 1
ATOM 2714 N N . VAL A 1 355 ? 2.520 2.532 -7.732 1.00 94.81 355 VAL A N 1
ATOM 2715 C CA . VAL A 1 355 ? 3.115 2.068 -8.996 1.00 94.81 355 VAL A CA 1
ATOM 2716 C C . VAL A 1 355 ? 2.945 0.552 -9.143 1.00 94.81 355 VAL A C 1
ATOM 2718 O O . VAL A 1 355 ? 2.639 -0.166 -8.187 1.00 94.81 355 VAL A O 1
ATOM 2721 N N . SER A 1 356 ? 3.163 0.014 -10.338 1.00 94.44 356 SER A N 1
ATOM 2722 C CA . SER A 1 356 ? 3.231 -1.442 -10.520 1.00 94.44 356 SER A CA 1
ATOM 2723 C C . SER A 1 356 ? 4.320 -2.083 -9.646 1.00 94.44 356 SER A C 1
ATOM 2725 O O . SER A 1 356 ? 5.335 -1.475 -9.309 1.00 94.44 356 SER A O 1
ATOM 2727 N N . LEU A 1 357 ? 4.143 -3.372 -9.353 1.00 95.38 357 LEU A N 1
ATOM 2728 C CA . LEU A 1 357 ? 5.221 -4.231 -8.867 1.00 95.38 357 LEU A CA 1
ATOM 2729 C C . LEU A 1 357 ? 6.393 -4.260 -9.857 1.00 95.38 357 LEU A C 1
ATOM 2731 O O . LEU A 1 357 ? 6.176 -4.205 -11.074 1.00 95.38 357 LEU A O 1
ATOM 2735 N N . ASP A 1 358 ? 7.599 -4.422 -9.317 1.00 95.12 358 ASP A N 1
ATOM 2736 C CA . ASP A 1 358 ? 8.808 -4.729 -10.079 1.00 95.12 358 ASP A CA 1
ATOM 2737 C C . ASP A 1 358 ? 8.738 -6.133 -10.713 1.00 95.12 358 ASP A C 1
ATOM 2739 O O . ASP A 1 358 ? 7.992 -7.007 -10.243 1.00 95.12 358 ASP A O 1
ATOM 2743 N N . PRO A 1 359 ? 9.520 -6.396 -11.775 1.00 94.81 359 PRO A N 1
ATOM 2744 C CA . PRO A 1 359 ? 9.454 -7.663 -12.483 1.00 94.81 359 PRO A CA 1
ATOM 2745 C C . PRO A 1 359 ? 9.987 -8.832 -11.659 1.00 94.81 359 PRO A C 1
ATOM 2747 O O . PRO A 1 359 ? 9.613 -9.963 -11.951 1.00 94.81 359 PRO A O 1
ATOM 2750 N N . TRP A 1 360 ? 10.814 -8.610 -10.629 1.00 94.00 360 TRP A N 1
ATOM 2751 C CA . TRP A 1 360 ? 11.258 -9.698 -9.757 1.00 94.00 360 TRP A CA 1
ATOM 2752 C C . TRP A 1 360 ? 10.125 -10.163 -8.840 1.00 94.00 360 TRP A C 1
ATOM 2754 O O . TRP A 1 360 ? 9.832 -11.356 -8.807 1.00 94.00 360 TRP A O 1
ATOM 2764 N N . SER A 1 361 ? 9.402 -9.243 -8.200 1.00 92.81 361 SER A N 1
ATOM 2765 C CA . SER A 1 361 ? 8.177 -9.545 -7.450 1.00 92.81 361 SER A CA 1
ATOM 2766 C C . SER A 1 361 ? 7.148 -10.272 -8.321 1.00 92.81 361 SER A C 1
ATOM 2768 O O . SER A 1 361 ? 6.619 -11.312 -7.923 1.00 92.81 361 SER A O 1
ATOM 2770 N N . LYS A 1 362 ? 6.910 -9.786 -9.550 1.00 91.44 362 LYS A N 1
ATOM 2771 C CA . LYS A 1 362 ? 6.033 -10.460 -10.524 1.00 91.44 362 LYS A CA 1
ATOM 2772 C C . LYS A 1 362 ? 6.548 -11.848 -10.894 1.00 91.44 362 LYS A C 1
ATOM 2774 O O . LYS A 1 362 ? 5.762 -12.787 -10.920 1.00 91.44 362 LYS A O 1
ATOM 2779 N N . PHE A 1 363 ? 7.848 -11.995 -11.141 1.00 88.19 363 PHE A N 1
ATOM 2780 C CA . PHE A 1 363 ? 8.482 -13.275 -11.450 1.00 88.19 363 PHE A CA 1
ATOM 2781 C C . PHE A 1 363 ? 8.338 -14.272 -10.299 1.00 88.19 363 PHE A C 1
ATOM 2783 O O . PHE A 1 363 ? 8.067 -15.440 -10.540 1.00 88.19 363 PHE A O 1
ATOM 2790 N N . LEU A 1 364 ? 8.469 -13.844 -9.045 1.00 84.69 364 LEU A N 1
ATOM 2791 C CA . LEU A 1 364 ? 8.285 -14.745 -7.910 1.00 84.69 364 LEU A CA 1
ATOM 2792 C C . LEU A 1 364 ? 6.844 -15.271 -7.831 1.00 84.69 364 LEU A C 1
ATOM 2794 O O . LEU A 1 364 ? 6.634 -16.473 -7.639 1.00 84.69 364 LEU A O 1
ATOM 2798 N N . LEU A 1 365 ? 5.855 -14.392 -8.009 1.00 84.69 365 LEU A N 1
ATOM 2799 C CA . LEU A 1 365 ? 4.439 -14.763 -7.963 1.00 84.69 365 LEU A CA 1
ATOM 2800 C C . LEU A 1 365 ? 4.022 -15.573 -9.205 1.00 84.69 365 LEU A C 1
ATOM 2802 O O . LEU A 1 365 ? 3.384 -16.617 -9.072 1.00 84.69 365 LEU A O 1
ATOM 2806 N N . TRP A 1 366 ? 4.440 -15.147 -10.399 1.00 83.00 366 TRP A N 1
ATOM 2807 C CA . TRP A 1 366 ? 4.048 -15.692 -11.706 1.00 83.00 366 TRP A CA 1
ATOM 2808 C C . TRP A 1 366 ? 5.268 -16.007 -12.595 1.00 83.00 366 TRP A C 1
ATOM 2810 O O . TRP A 1 366 ? 5.440 -15.413 -13.660 1.00 83.00 366 TRP A O 1
ATOM 2820 N N . PRO A 1 367 ? 6.127 -16.969 -12.221 1.00 80.38 367 PRO A N 1
ATOM 2821 C CA . PRO A 1 367 ? 7.382 -17.232 -12.939 1.00 80.38 367 PRO A CA 1
ATOM 2822 C C . PRO A 1 367 ? 7.192 -17.901 -14.294 1.00 80.38 367 PRO A C 1
ATOM 2824 O O . PRO A 1 367 ? 8.159 -18.047 -15.032 1.00 80.38 367 PRO A O 1
ATOM 2827 N N . ASP A 1 368 ? 5.975 -18.338 -14.614 1.00 79.88 368 ASP A N 1
ATOM 2828 C CA . ASP A 1 368 ? 5.653 -18.881 -15.930 1.00 79.88 368 ASP A CA 1
ATOM 2829 C C . ASP A 1 368 ? 5.430 -17.755 -16.964 1.00 79.88 368 ASP A C 1
ATOM 2831 O O . ASP A 1 368 ? 5.442 -18.018 -18.165 1.00 79.88 368 ASP A O 1
ATOM 2835 N N . ASN A 1 369 ? 5.314 -16.495 -16.517 1.00 80.50 369 ASN A N 1
ATOM 2836 C CA . ASN A 1 369 ? 5.117 -15.311 -17.360 1.00 80.50 369 ASN A CA 1
ATOM 2837 C C . ASN A 1 369 ? 6.454 -14.628 -17.705 1.00 80.50 369 ASN A C 1
ATOM 2839 O O . ASN A 1 369 ? 6.607 -13.411 -17.586 1.00 80.50 369 ASN A O 1
ATOM 2843 N N . ILE A 1 370 ? 7.448 -15.420 -18.115 1.00 88.19 370 ILE A N 1
ATOM 2844 C CA . ILE A 1 370 ? 8.734 -14.906 -18.599 1.00 88.19 370 ILE A CA 1
ATOM 2845 C C . ILE A 1 370 ? 9.054 -15.397 -20.004 1.00 88.19 370 ILE A C 1
ATOM 2847 O O . ILE A 1 370 ? 8.809 -16.545 -20.376 1.00 88.19 370 ILE A O 1
ATOM 2851 N N . ASP A 1 371 ? 9.727 -14.530 -20.744 1.00 90.88 371 ASP A N 1
ATOM 2852 C CA . ASP A 1 371 ? 10.294 -14.832 -22.044 1.00 90.88 371 ASP A CA 1
ATOM 2853 C C . ASP A 1 371 ? 11.787 -15.103 -21.885 1.00 90.88 371 ASP A C 1
ATOM 2855 O O . ASP A 1 371 ? 12.602 -14.182 -21.806 1.00 90.88 371 ASP A O 1
ATOM 2859 N N . TYR A 1 372 ? 12.156 -16.381 -21.835 1.00 91.75 372 TYR A N 1
ATOM 2860 C CA . TYR A 1 372 ? 13.559 -16.771 -21.744 1.00 91.75 372 TYR A CA 1
ATOM 2861 C C . TYR A 1 372 ? 14.330 -16.391 -23.015 1.00 91.75 372 TYR A C 1
ATOM 2863 O O . TYR A 1 372 ? 13.983 -16.799 -24.127 1.00 91.75 372 TYR A O 1
ATOM 2871 N N . VAL A 1 373 ? 15.421 -15.652 -22.834 1.00 92.19 373 VAL A N 1
ATOM 2872 C CA . VAL A 1 373 ? 16.341 -15.233 -23.889 1.00 92.19 373 VAL A CA 1
ATOM 2873 C C . VAL A 1 373 ? 17.587 -16.109 -23.840 1.00 92.19 373 VAL A C 1
ATOM 2875 O O . VAL A 1 373 ? 18.304 -16.132 -22.845 1.00 92.19 373 VAL A O 1
ATOM 2878 N N . ASP A 1 374 ? 17.862 -16.822 -24.931 1.00 88.50 374 ASP A N 1
ATOM 2879 C CA . ASP A 1 374 ? 19.097 -17.595 -25.086 1.00 88.50 374 ASP A CA 1
ATOM 2880 C C . ASP A 1 374 ? 20.291 -16.637 -25.277 1.00 88.50 374 ASP A C 1
ATOM 2882 O O . ASP A 1 374 ? 20.353 -15.964 -26.312 1.00 88.50 374 ASP A O 1
ATOM 2886 N N . PRO A 1 375 ? 21.260 -16.578 -24.341 1.00 81.94 375 PRO A N 1
ATOM 2887 C CA . PRO A 1 375 ? 22.400 -15.665 -24.437 1.00 81.94 375 PRO A CA 1
ATOM 2888 C C . PRO A 1 375 ? 23.325 -15.991 -25.621 1.00 81.94 375 PRO A C 1
ATOM 2890 O O . PRO A 1 375 ? 24.122 -15.150 -26.033 1.00 81.94 375 PRO A O 1
ATOM 2893 N N . GLY A 1 376 ? 23.223 -17.193 -26.204 1.00 82.88 376 GLY A N 1
ATOM 2894 C CA . GLY A 1 376 ? 23.967 -17.590 -27.400 1.00 82.88 376 GLY A CA 1
ATOM 2895 C C . GLY A 1 376 ? 23.390 -17.053 -28.714 1.00 82.88 376 GLY A C 1
ATOM 2896 O O . GLY A 1 376 ? 23.925 -17.369 -29.781 1.00 82.88 376 GLY A O 1
ATOM 2897 N N . ARG A 1 377 ? 22.292 -16.283 -28.677 1.00 84.06 377 ARG A N 1
ATOM 2898 C CA . ARG A 1 377 ? 21.592 -15.784 -29.868 1.00 84.06 377 ARG A CA 1
ATOM 2899 C C . ARG A 1 377 ? 21.244 -14.307 -29.739 1.00 84.06 377 ARG A C 1
ATOM 2901 O O . ARG A 1 377 ? 20.846 -13.829 -28.685 1.00 84.06 377 ARG A O 1
ATOM 2908 N N . SER A 1 378 ? 21.321 -13.583 -30.853 1.00 85.12 378 SER A N 1
ATOM 2909 C CA . SER A 1 378 ? 20.762 -12.233 -30.928 1.00 85.12 378 SER A CA 1
ATOM 2910 C C . SER A 1 378 ? 19.234 -12.296 -30.917 1.00 85.12 378 SER A C 1
ATOM 2912 O O . SER A 1 378 ? 18.637 -13.030 -31.707 1.00 85.12 378 SER A O 1
ATOM 2914 N N . LEU A 1 379 ? 18.606 -11.496 -30.056 1.00 87.06 379 LEU A N 1
ATOM 2915 C CA . LEU A 1 379 ? 17.162 -11.288 -30.023 1.00 87.06 379 LEU A CA 1
ATOM 2916 C C . LEU A 1 379 ? 16.841 -9.858 -30.468 1.00 87.06 379 LEU A C 1
ATOM 2918 O O . LEU A 1 379 ? 17.413 -8.894 -29.968 1.00 87.06 379 LEU A O 1
ATOM 2922 N N . THR A 1 380 ? 15.888 -9.715 -31.385 1.00 90.88 380 THR A N 1
ATOM 2923 C CA . THR A 1 380 ? 15.259 -8.431 -31.709 1.00 90.88 380 THR A CA 1
ATOM 2924 C C . THR A 1 380 ? 13.761 -8.599 -31.531 1.00 90.88 380 THR A C 1
ATOM 2926 O O . THR A 1 380 ? 13.147 -9.440 -32.184 1.00 90.88 380 THR A O 1
ATOM 2929 N N . THR A 1 381 ? 13.173 -7.827 -30.622 1.00 89.62 381 THR A N 1
ATOM 2930 C CA . THR A 1 381 ? 11.747 -7.906 -30.301 1.00 89.62 381 THR A CA 1
ATOM 2931 C C . THR A 1 381 ? 11.214 -6.538 -29.898 1.00 89.62 381 THR A C 1
ATOM 2933 O O . THR A 1 381 ? 11.949 -5.724 -29.347 1.00 89.62 381 THR A O 1
ATOM 2936 N N . ALA A 1 382 ? 9.923 -6.305 -30.126 1.00 90.50 382 ALA A N 1
ATOM 2937 C CA . ALA A 1 382 ? 9.202 -5.222 -29.471 1.00 90.50 382 ALA A CA 1
ATOM 2938 C C . ALA A 1 382 ? 8.807 -5.655 -28.052 1.00 90.50 382 ALA A C 1
ATOM 2940 O O . ALA A 1 382 ? 8.383 -6.800 -27.854 1.00 90.50 382 ALA A O 1
ATOM 2941 N N . LEU A 1 383 ? 8.926 -4.744 -27.088 1.00 91.75 383 LEU A N 1
ATOM 2942 C CA . LEU A 1 383 ? 8.479 -4.938 -25.713 1.00 91.75 383 LEU A CA 1
ATOM 2943 C C . LEU A 1 383 ? 7.405 -3.895 -25.412 1.00 91.75 383 LEU A C 1
ATOM 2945 O O . LEU A 1 383 ? 7.656 -2.692 -25.467 1.00 91.75 383 LEU A O 1
ATOM 2949 N N . ARG A 1 384 ? 6.176 -4.360 -25.184 1.00 92.50 384 ARG A N 1
ATOM 2950 C CA . ARG A 1 384 ? 5.069 -3.468 -24.828 1.00 92.50 384 ARG A CA 1
ATOM 2951 C C . ARG A 1 384 ? 5.239 -2.999 -23.389 1.00 92.50 384 ARG A C 1
ATOM 2953 O O . ARG A 1 384 ? 5.857 -3.694 -22.590 1.00 92.50 384 ARG A O 1
ATOM 2960 N N . ALA A 1 385 ? 4.651 -1.847 -23.089 1.00 92.69 385 ALA A N 1
ATOM 2961 C CA . ALA A 1 385 ? 4.531 -1.333 -21.735 1.00 92.69 385 ALA A CA 1
ATOM 2962 C C . ALA A 1 385 ? 3.985 -2.420 -20.790 1.00 92.69 385 ALA A C 1
ATOM 2964 O O . ALA A 1 385 ? 3.017 -3.106 -21.136 1.00 92.69 385 ALA A O 1
ATOM 2965 N N . THR A 1 386 ? 4.586 -2.563 -19.611 1.00 90.00 386 THR A N 1
ATOM 2966 C CA . THR A 1 386 ? 4.236 -3.571 -18.599 1.00 90.00 386 THR A CA 1
ATOM 2967 C C . THR A 1 386 ? 2.786 -3.412 -18.136 1.00 90.00 386 THR A C 1
ATOM 2969 O O . THR A 1 386 ? 2.158 -4.367 -17.714 1.00 90.00 386 THR A O 1
ATOM 2972 N N . GLN A 1 387 ? 2.191 -2.231 -18.292 1.00 90.25 387 GLN A N 1
ATOM 2973 C CA . GLN A 1 387 ? 0.778 -1.973 -18.004 1.00 90.25 387 GLN A CA 1
ATOM 2974 C C . GLN A 1 387 ? -0.180 -2.630 -19.012 1.00 90.25 387 GLN A C 1
ATOM 2976 O O . GLN A 1 387 ? -1.372 -2.773 -18.750 1.00 90.25 387 GLN A O 1
ATOM 2981 N N . LEU A 1 388 ? 0.328 -3.014 -20.187 1.00 90.94 388 LEU A N 1
ATOM 2982 C CA . LEU A 1 388 ? -0.441 -3.590 -21.294 1.00 90.94 388 LEU A CA 1
ATOM 2983 C C . LEU A 1 388 ? -0.051 -5.041 -21.609 1.00 90.94 388 LEU A C 1
ATO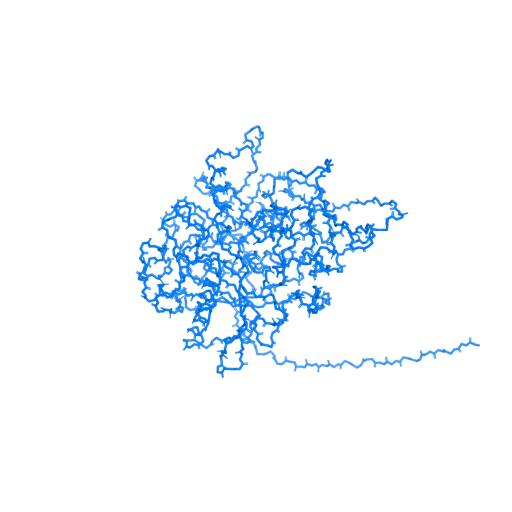M 2985 O O . LEU A 1 388 ? -0.695 -5.670 -22.451 1.00 90.94 388 LEU A O 1
ATOM 2989 N N . SER A 1 389 ? 1.021 -5.553 -21.004 1.00 89.06 389 SER A N 1
ATOM 2990 C CA . SER A 1 389 ? 1.546 -6.897 -21.243 1.00 89.06 389 SER A CA 1
ATOM 2991 C C . SER A 1 389 ? 2.294 -7.395 -20.012 1.00 89.06 389 SER A C 1
ATOM 2993 O O . SER A 1 389 ? 3.100 -6.668 -19.446 1.00 89.06 389 SER A O 1
ATOM 2995 N N . ASP A 1 390 ? 2.092 -8.660 -19.670 1.00 84.75 390 ASP A N 1
ATOM 2996 C CA . ASP A 1 390 ? 2.817 -9.414 -18.636 1.00 84.75 390 ASP A CA 1
ATOM 2997 C C . ASP A 1 390 ? 4.200 -9.905 -19.080 1.00 84.75 390 ASP A C 1
ATOM 2999 O O . ASP A 1 390 ? 4.890 -10.619 -18.357 1.00 84.75 390 ASP A O 1
ATOM 3003 N N . ARG A 1 391 ? 4.625 -9.513 -20.281 1.00 87.50 391 ARG A N 1
ATOM 3004 C CA . ARG A 1 391 ? 5.833 -10.010 -20.918 1.00 87.50 391 ARG A CA 1
ATOM 3005 C C . ARG A 1 391 ? 7.072 -9.366 -20.304 1.00 87.50 391 ARG A C 1
ATOM 3007 O O . ARG A 1 391 ? 7.362 -8.201 -20.565 1.00 87.50 391 ARG A O 1
ATOM 3014 N N . THR A 1 392 ? 7.843 -10.170 -19.582 1.00 92.69 392 THR A N 1
ATOM 3015 C CA . THR A 1 392 ? 9.157 -9.805 -19.037 1.00 92.69 392 THR A CA 1
ATOM 3016 C C . THR A 1 392 ? 10.226 -10.676 -19.685 1.00 92.69 392 THR A C 1
ATOM 3018 O O . THR A 1 392 ? 10.106 -11.902 -19.678 1.00 92.69 392 THR A O 1
ATOM 3021 N N . LEU A 1 393 ? 11.278 -10.078 -20.250 1.00 94.69 393 LEU A N 1
ATOM 3022 C CA . LEU A 1 393 ? 12.385 -10.868 -20.796 1.00 94.69 393 LEU A CA 1
ATOM 3023 C C . LEU A 1 393 ? 13.287 -11.346 -19.660 1.00 94.69 393 LEU A C 1
ATOM 3025 O O . LEU A 1 393 ? 13.681 -10.549 -18.814 1.00 94.69 393 LEU A O 1
ATOM 3029 N N . PHE A 1 394 ? 13.660 -12.619 -19.684 1.00 94.88 394 PHE A N 1
ATOM 3030 C CA . PHE A 1 394 ? 14.604 -13.225 -18.753 1.00 94.88 394 PHE A CA 1
ATOM 3031 C C . PHE A 1 394 ? 15.908 -13.537 -19.487 1.00 94.88 394 PHE A C 1
ATOM 3033 O O . PHE A 1 394 ? 15.911 -14.347 -20.414 1.00 94.88 394 PHE A O 1
ATOM 3040 N N . VAL A 1 395 ? 17.022 -12.937 -19.069 1.00 95.00 395 VAL A N 1
ATOM 3041 C CA . VAL A 1 395 ? 18.345 -13.168 -19.672 1.00 95.00 395 VAL A CA 1
ATOM 3042 C C . VAL A 1 395 ? 19.275 -13.796 -18.629 1.00 95.00 395 VAL A C 1
ATOM 3044 O O . VAL A 1 395 ? 19.695 -13.103 -17.705 1.00 95.00 395 VAL A O 1
ATOM 3047 N N . PRO A 1 396 ? 19.629 -15.086 -18.735 1.00 94.44 396 PRO A N 1
ATOM 3048 C CA . PRO A 1 396 ? 20.575 -15.704 -17.812 1.00 94.44 396 PRO A CA 1
ATOM 3049 C C . PRO A 1 396 ? 21.987 -15.144 -18.029 1.00 94.44 396 PRO A C 1
ATOM 3051 O O . PRO A 1 396 ? 22.453 -15.042 -19.165 1.00 94.44 396 PRO A O 1
ATOM 3054 N N . LEU A 1 397 ? 22.699 -14.857 -16.938 1.00 92.50 397 LEU A N 1
ATOM 3055 C CA . LEU A 1 397 ? 24.114 -14.450 -16.976 1.00 92.50 397 LEU A CA 1
ATOM 3056 C C . LEU A 1 397 ? 25.064 -15.597 -16.615 1.00 92.50 397 LEU A C 1
ATOM 3058 O O . LEU A 1 397 ? 26.270 -15.509 -16.835 1.00 92.50 397 LEU A O 1
ATOM 3062 N N . GLY A 1 398 ? 24.501 -16.707 -16.132 1.00 86.56 398 GLY A N 1
ATOM 3063 C CA . GLY A 1 398 ? 25.229 -17.857 -15.612 1.00 86.56 398 GLY A CA 1
ATOM 3064 C C . GLY A 1 398 ? 25.184 -17.899 -14.085 1.00 86.56 398 GLY A C 1
ATOM 3065 O O . GLY A 1 398 ? 24.921 -16.902 -13.422 1.00 86.56 398 GLY A O 1
ATOM 3066 N N . GLY A 1 399 ? 25.412 -19.083 -13.513 1.00 87.00 399 GLY A N 1
ATOM 3067 C CA . GLY A 1 399 ? 25.342 -19.272 -12.063 1.00 87.00 399 GLY A CA 1
ATOM 3068 C C . GLY A 1 399 ? 23.956 -18.945 -11.493 1.00 87.00 399 GLY A C 1
ATOM 3069 O O . GLY A 1 399 ? 22.962 -19.537 -11.911 1.00 87.00 399 GLY A O 1
ATOM 3070 N N . GLU A 1 400 ? 23.919 -18.028 -10.526 1.00 88.12 400 GLU A N 1
ATOM 3071 C CA . GLU A 1 400 ? 22.716 -17.584 -9.807 1.00 88.12 400 GLU A CA 1
ATOM 3072 C C . GLU A 1 400 ? 22.270 -16.163 -10.221 1.00 88.12 400 GLU A C 1
ATOM 3074 O O . GLU A 1 400 ? 21.408 -15.579 -9.570 1.00 88.12 400 GLU A O 1
ATOM 3079 N N . GLU A 1 401 ? 22.811 -15.618 -11.316 1.00 93.06 401 GLU A N 1
ATOM 3080 C CA . GLU A 1 401 ? 22.542 -14.248 -11.775 1.00 93.06 401 GLU A CA 1
ATOM 3081 C C . GLU A 1 401 ? 21.786 -14.205 -13.113 1.00 93.06 401 GLU A C 1
ATOM 3083 O O . GLU A 1 401 ? 21.998 -15.023 -14.021 1.00 93.06 401 GLU A O 1
ATOM 3088 N N . PHE A 1 402 ? 20.889 -13.227 -13.247 1.00 94.56 402 PHE A N 1
ATOM 3089 C CA . PHE A 1 402 ? 20.107 -12.991 -14.462 1.00 94.56 402 PHE A CA 1
ATOM 3090 C C . PHE A 1 402 ? 19.609 -11.544 -14.554 1.00 94.56 402 PHE A C 1
ATOM 3092 O O . PHE A 1 402 ? 19.539 -10.826 -13.555 1.00 94.56 402 PHE A O 1
ATOM 3099 N N . TYR A 1 403 ? 19.235 -11.127 -15.765 1.00 95.62 403 TYR A N 1
ATOM 3100 C CA . TYR A 1 403 ? 18.467 -9.908 -15.989 1.00 95.62 403 TYR A CA 1
ATOM 3101 C C . TYR A 1 403 ? 16.982 -10.202 -16.177 1.00 95.62 403 TYR A C 1
ATOM 3103 O O . TYR A 1 403 ? 16.613 -11.165 -16.854 1.00 95.62 403 TYR A O 1
ATOM 3111 N N . LEU A 1 404 ? 16.148 -9.315 -15.644 1.00 96.31 404 LEU A N 1
ATOM 3112 C CA . LEU A 1 404 ? 14.758 -9.141 -16.047 1.00 96.31 404 LEU A CA 1
ATOM 3113 C C . LEU A 1 404 ? 14.640 -7.813 -16.794 1.00 96.31 404 LEU A C 1
ATOM 3115 O O . LEU A 1 404 ? 15.130 -6.793 -16.316 1.00 96.31 404 LEU A O 1
ATOM 3119 N N . ILE A 1 405 ? 14.022 -7.818 -17.971 1.00 95.44 405 ILE A N 1
ATOM 3120 C CA . ILE A 1 405 ? 13.876 -6.616 -18.800 1.00 95.44 405 ILE A CA 1
ATOM 3121 C C . ILE A 1 405 ? 12.396 -6.375 -19.071 1.00 95.44 405 ILE A C 1
ATOM 3123 O O . ILE A 1 405 ? 11.702 -7.256 -19.585 1.00 95.44 405 ILE A O 1
ATOM 3127 N N . GLU A 1 406 ? 11.935 -5.169 -18.756 1.00 95.25 406 GLU A N 1
ATOM 3128 C CA . GLU A 1 406 ? 10.566 -4.706 -18.991 1.00 95.25 406 GLU A CA 1
ATOM 3129 C C . GLU A 1 406 ? 10.558 -3.324 -19.663 1.00 95.25 406 GLU A C 1
ATOM 3131 O O . GLU A 1 406 ? 11.583 -2.645 -19.726 1.00 95.25 406 GLU A O 1
ATOM 3136 N N . ASN A 1 407 ? 9.398 -2.903 -20.168 1.00 95.06 407 ASN A N 1
ATOM 3137 C CA . ASN A 1 407 ? 9.170 -1.531 -20.618 1.00 95.06 407 ASN A CA 1
ATOM 3138 C C . ASN A 1 407 ? 8.146 -0.857 -19.696 1.00 95.06 407 ASN A C 1
ATOM 3140 O O . ASN A 1 407 ? 7.086 -1.431 -19.447 1.00 95.06 407 ASN A O 1
ATOM 3144 N N . ARG A 1 408 ? 8.422 0.353 -19.212 1.00 94.00 408 ARG A N 1
ATOM 3145 C CA . ARG A 1 408 ? 7.496 1.152 -18.393 1.00 94.00 408 ARG A CA 1
ATOM 3146 C C . ARG A 1 408 ? 7.106 2.387 -19.181 1.00 94.00 408 ARG A C 1
ATOM 3148 O O . ARG A 1 408 ? 7.985 3.158 -19.526 1.00 94.00 408 ARG A O 1
ATOM 3155 N N . GLU A 1 409 ? 5.822 2.602 -19.438 1.00 94.06 409 GLU A N 1
ATOM 3156 C CA . GLU A 1 409 ? 5.346 3.842 -20.071 1.00 94.06 409 GLU A CA 1
ATOM 3157 C C . GLU A 1 409 ? 4.566 4.672 -19.061 1.00 94.06 409 GLU A C 1
ATOM 3159 O O . GLU A 1 409 ? 3.757 4.123 -18.320 1.00 94.06 409 GLU A O 1
ATOM 3164 N N . THR A 1 410 ? 4.800 5.979 -19.003 1.00 93.12 410 THR A N 1
ATOM 3165 C CA . THR A 1 410 ? 4.159 6.827 -17.982 1.00 93.12 410 THR A CA 1
ATOM 3166 C C . THR A 1 410 ? 2.975 7.629 -18.492 1.00 93.12 410 THR A C 1
ATOM 3168 O O . THR A 1 410 ? 2.372 8.373 -17.738 1.00 93.12 410 THR A O 1
ATOM 3171 N N . ASP A 1 411 ? 2.659 7.503 -19.768 1.00 93.44 411 ASP A N 1
ATOM 3172 C CA . ASP A 1 411 ? 1.538 8.175 -20.406 1.00 93.44 411 ASP A CA 1
ATOM 3173 C C . ASP A 1 411 ? 1.133 7.287 -21.587 1.00 93.44 411 ASP A C 1
ATOM 3175 O O . ASP A 1 411 ? 1.778 7.281 -22.639 1.00 93.44 411 ASP A O 1
ATOM 3179 N N . LEU A 1 412 ? 0.170 6.394 -21.348 1.00 93.44 412 LEU A N 1
ATOM 3180 C CA . LEU A 1 412 ? -0.195 5.329 -22.285 1.00 93.44 412 LEU A CA 1
ATOM 3181 C C . LEU A 1 412 ? -1.028 5.870 -23.447 1.00 93.44 412 LEU A C 1
ATOM 3183 O O . LEU A 1 412 ? -0.969 5.310 -24.547 1.00 93.44 412 LEU A O 1
ATOM 3187 N N . ASN A 1 413 ? -1.824 6.910 -23.197 1.00 92.44 413 ASN A N 1
ATOM 3188 C CA . ASN A 1 413 ? -2.683 7.542 -24.196 1.00 92.44 413 ASN A CA 1
ATOM 3189 C C . ASN A 1 413 ? -2.065 8.824 -24.806 1.00 92.44 413 ASN A C 1
ATOM 3191 O O . ASN A 1 413 ? -2.602 9.324 -25.799 1.00 92.44 413 ASN A O 1
ATOM 3195 N N . ALA A 1 414 ? -0.918 9.282 -24.287 1.00 92.50 414 ALA A N 1
ATOM 3196 C CA . ALA A 1 414 ? -0.174 10.463 -24.727 1.00 92.50 414 ALA A CA 1
ATOM 3197 C C . ALA A 1 414 ? -0.952 11.786 -24.580 1.00 92.50 414 ALA A C 1
ATOM 3199 O O . ALA A 1 414 ? -0.794 12.696 -25.405 1.00 92.50 414 ALA A O 1
ATOM 3200 N N . ASP A 1 415 ? -1.809 11.893 -23.561 1.00 91.56 415 ASP A N 1
ATOM 3201 C CA . ASP A 1 415 ? -2.588 13.100 -23.261 1.00 91.56 415 ASP A CA 1
ATOM 3202 C C . ASP A 1 415 ? -1.978 13.971 -22.143 1.00 91.56 415 ASP A C 1
ATOM 3204 O O . ASP A 1 415 ? -2.475 15.071 -21.860 1.00 91.56 415 ASP A O 1
ATOM 3208 N N . ASN A 1 416 ? -0.872 13.512 -21.542 1.00 92.75 416 ASN A N 1
ATOM 3209 C CA . ASN A 1 416 ? -0.149 14.153 -20.446 1.00 92.75 416 ASN A CA 1
ATOM 3210 C C . ASN A 1 416 ? -1.026 14.461 -19.214 1.00 92.75 416 ASN A C 1
ATOM 3212 O O . ASN A 1 416 ? -0.684 15.343 -18.414 1.00 92.75 416 ASN A O 1
ATOM 3216 N N . THR A 1 417 ? -2.147 13.753 -19.052 1.00 93.06 417 THR A N 1
ATOM 3217 C CA . THR A 1 417 ? -3.147 13.984 -18.009 1.00 93.06 417 THR A CA 1
ATOM 3218 C C . THR A 1 417 ? -3.671 12.666 -17.445 1.00 93.06 417 THR A C 1
ATOM 3220 O O . THR A 1 417 ? -4.558 12.023 -17.991 1.00 93.06 417 THR A O 1
ATOM 3223 N N . LEU A 1 418 ? -3.228 12.331 -16.240 1.00 94.44 418 LEU A N 1
ATOM 3224 C CA . LEU A 1 418 ? -3.836 11.269 -15.457 1.00 94.44 418 LEU A CA 1
ATOM 3225 C C . LEU A 1 418 ? -5.161 11.751 -14.863 1.00 94.44 418 LEU A C 1
ATOM 3227 O O . LEU A 1 418 ? -5.198 12.680 -14.049 1.00 94.44 418 LEU A O 1
ATOM 3231 N N . PHE A 1 419 ? -6.243 11.057 -15.196 1.00 94.38 419 PHE A N 1
ATOM 3232 C CA . PHE A 1 419 ? -7.530 11.193 -14.522 1.00 94.38 419 PHE A CA 1
ATOM 3233 C C . PHE A 1 419 ? -7.604 10.208 -13.356 1.00 94.38 419 PHE A C 1
ATOM 3235 O O . PHE A 1 419 ? -7.239 9.044 -13.498 1.00 94.38 419 PHE A O 1
ATOM 3242 N N . LEU A 1 420 ? -8.096 10.650 -12.200 1.00 94.88 420 LEU A N 1
ATOM 3243 C CA . LEU A 1 420 ? -8.292 9.788 -11.034 1.00 94.88 420 LEU A CA 1
ATOM 3244 C C . LEU A 1 420 ? -9.775 9.442 -10.902 1.00 94.88 420 LEU A C 1
ATOM 3246 O O . LEU A 1 420 ? -10.613 10.333 -10.734 1.00 94.88 420 LEU A O 1
ATOM 3250 N N . ASP A 1 421 ? -10.100 8.149 -10.964 1.00 93.38 421 ASP A N 1
ATOM 3251 C CA . ASP A 1 421 ? -11.462 7.684 -10.703 1.00 93.38 421 ASP A CA 1
ATOM 3252 C C . ASP A 1 421 ? -11.763 7.802 -9.206 1.00 93.38 421 ASP A C 1
ATOM 3254 O O . ASP A 1 421 ? -10.954 7.409 -8.360 1.00 93.38 421 ASP A O 1
ATOM 3258 N N . ARG A 1 422 ? -12.929 8.356 -8.876 1.00 91.38 422 ARG A N 1
ATOM 3259 C CA . ARG A 1 422 ? -13.376 8.595 -7.502 1.00 91.38 422 ARG A CA 1
ATOM 3260 C C . ARG A 1 422 ? -14.834 8.223 -7.361 1.00 91.38 422 ARG A C 1
ATOM 3262 O O . ARG A 1 422 ? -15.644 8.450 -8.261 1.00 91.38 422 ARG A O 1
ATOM 3269 N N . ASP A 1 423 ? -15.187 7.712 -6.192 1.00 93.12 423 ASP A N 1
ATOM 3270 C CA . ASP A 1 423 ? -16.581 7.424 -5.879 1.00 93.12 423 ASP A CA 1
ATOM 3271 C C . ASP A 1 423 ? -17.236 8.481 -4.975 1.00 93.12 423 ASP A C 1
ATOM 3273 O O . ASP A 1 423 ? -16.678 9.530 -4.641 1.00 93.12 423 ASP A O 1
ATOM 3277 N N . SER A 1 424 ? -18.472 8.197 -4.559 1.00 92.25 424 SER A N 1
ATOM 3278 C CA . SER A 1 424 ? -19.257 9.085 -3.702 1.00 92.25 424 SER A CA 1
ATOM 3279 C C . SER A 1 424 ? -18.672 9.299 -2.304 1.00 92.25 424 SER A C 1
ATOM 3281 O O . SER A 1 424 ? -19.065 10.267 -1.655 1.00 92.25 424 SER A O 1
ATOM 3283 N N . THR A 1 425 ? -17.768 8.441 -1.825 1.00 94.31 425 THR A N 1
ATOM 3284 C CA . THR A 1 425 ? -17.036 8.654 -0.562 1.00 94.31 425 THR A CA 1
ATOM 3285 C C . THR A 1 425 ? -15.917 9.675 -0.746 1.00 94.31 425 THR A C 1
ATOM 3287 O O . THR A 1 425 ? -15.603 10.415 0.172 1.00 94.31 425 THR A O 1
ATOM 3290 N N . GLY A 1 426 ? -15.409 9.824 -1.973 1.00 93.44 426 GLY A N 1
ATOM 3291 C CA . GLY A 1 426 ? -14.253 10.659 -2.284 1.00 93.44 426 GLY A CA 1
ATOM 3292 C C . GLY A 1 426 ? -12.938 9.880 -2.332 1.00 93.44 426 GLY A C 1
ATOM 3293 O O . GLY A 1 426 ? -11.940 10.462 -2.755 1.00 93.44 426 GLY A O 1
ATOM 3294 N N . VAL A 1 427 ? -12.934 8.592 -1.986 1.00 96.38 427 VAL A N 1
ATOM 3295 C CA . VAL A 1 427 ? -11.773 7.712 -2.160 1.00 96.38 427 VAL A CA 1
ATOM 3296 C C . VAL A 1 427 ? -11.402 7.607 -3.639 1.00 96.38 427 VAL A C 1
ATOM 3298 O O . VAL A 1 427 ? -12.269 7.490 -4.513 1.00 96.38 427 VAL A O 1
ATOM 3301 N N . ILE A 1 428 ? -10.100 7.665 -3.915 1.00 96.50 428 ILE A N 1
ATOM 3302 C CA . ILE A 1 428 ? -9.531 7.415 -5.240 1.00 96.50 428 ILE A CA 1
ATOM 3303 C C . ILE A 1 428 ? -9.525 5.903 -5.465 1.00 96.50 428 ILE A C 1
ATOM 3305 O O . ILE A 1 428 ? -8.958 5.161 -4.671 1.00 96.50 428 ILE A O 1
ATOM 3309 N N . LEU A 1 429 ? -10.144 5.423 -6.539 1.00 96.94 429 LEU A N 1
ATOM 3310 C CA . LEU A 1 429 ? -10.223 3.988 -6.837 1.00 96.94 429 LEU A CA 1
ATOM 3311 C C . LEU A 1 429 ? -9.090 3.494 -7.742 1.00 96.94 429 LEU A C 1
ATOM 3313 O O . LEU A 1 429 ? -8.893 2.289 -7.894 1.00 96.94 429 LEU A O 1
ATOM 3317 N N . GLY A 1 430 ? -8.367 4.417 -8.368 1.00 95.88 430 GLY A N 1
ATOM 3318 C CA . GLY A 1 430 ? -7.318 4.127 -9.334 1.00 95.88 430 GLY A CA 1
ATOM 3319 C C . GLY A 1 430 ? -7.275 5.167 -10.454 1.00 95.88 430 GLY A C 1
ATOM 3320 O O . GLY A 1 430 ? -7.995 6.171 -10.396 1.00 95.88 430 GLY A O 1
ATOM 3321 N N . PRO A 1 431 ? -6.441 4.934 -11.476 1.00 95.81 431 PRO A N 1
ATOM 3322 C CA . PRO A 1 431 ? -6.454 5.741 -12.682 1.00 95.81 431 PRO A CA 1
ATOM 3323 C C . PRO A 1 431 ? -7.779 5.528 -13.440 1.00 95.81 431 PRO A C 1
ATOM 3325 O O . PRO A 1 431 ? -8.399 4.462 -13.373 1.00 95.81 431 PRO A O 1
ATOM 3328 N N . GLY A 1 432 ? -8.248 6.569 -14.117 1.00 92.69 432 GLY A N 1
ATOM 3329 C CA . GLY A 1 432 ? -9.539 6.629 -14.794 1.00 92.69 432 GLY A CA 1
ATOM 3330 C C . GLY A 1 432 ? -9.405 7.007 -16.266 1.00 92.69 432 GLY A C 1
ATOM 3331 O O . GLY A 1 432 ? -8.381 7.506 -16.714 1.00 92.69 432 GLY A O 1
ATOM 3332 N N . LEU A 1 433 ? -10.471 6.776 -17.031 1.00 90.69 433 LEU A N 1
ATOM 3333 C CA . LEU A 1 433 ? -10.511 7.087 -18.461 1.00 90.69 433 LEU A CA 1
ATOM 3334 C C . LEU A 1 433 ? -10.797 8.574 -18.716 1.00 90.69 433 LEU A C 1
ATOM 3336 O O . LEU A 1 433 ? -11.811 9.106 -18.238 1.00 90.69 433 LEU A O 1
ATOM 3340 N N . ALA A 1 434 ? -10.002 9.203 -19.585 1.00 86.88 434 ALA A N 1
ATOM 3341 C CA . ALA A 1 434 ? -10.190 10.593 -20.013 1.00 86.88 434 ALA A CA 1
ATOM 3342 C C . ALA A 1 434 ? -11.542 10.804 -20.724 1.00 86.88 434 ALA A C 1
ATOM 3344 O O . ALA A 1 434 ? -12.274 11.775 -20.504 1.00 86.88 434 ALA A O 1
ATOM 3345 N N . ALA A 1 435 ? -11.959 9.840 -21.544 1.00 85.31 435 ALA A N 1
ATOM 3346 C CA . ALA A 1 435 ? -13.213 9.855 -22.295 1.00 85.31 435 ALA A CA 1
ATOM 3347 C C . ALA A 1 435 ? -13.695 8.427 -22.573 1.00 85.31 435 ALA A C 1
ATOM 3349 O O . ALA A 1 435 ? -12.958 7.471 -22.394 1.00 85.31 435 ALA A O 1
ATOM 3350 N N . VAL A 1 436 ? -14.917 8.271 -23.090 1.00 83.81 436 VAL A N 1
ATOM 3351 C CA . VAL A 1 436 ? -15.440 6.951 -23.507 1.00 83.81 436 VAL A CA 1
ATOM 3352 C C . VAL A 1 436 ? -14.560 6.285 -24.578 1.00 83.81 436 VAL A C 1
ATOM 3354 O O . VAL A 1 436 ? -14.528 5.064 -24.673 1.00 83.81 436 VAL A O 1
ATOM 3357 N N . ALA A 1 437 ? -13.864 7.081 -25.395 1.00 87.62 437 ALA A N 1
ATOM 3358 C CA . ALA A 1 437 ? -12.950 6.588 -26.423 1.00 87.62 437 ALA A CA 1
ATOM 3359 C C . ALA A 1 437 ? -11.555 6.222 -25.884 1.00 87.62 437 ALA A C 1
ATOM 3361 O O . ALA A 1 437 ? -10.790 5.571 -26.595 1.00 87.62 437 ALA A O 1
ATOM 3362 N N . ASP A 1 438 ? -11.221 6.640 -24.662 1.00 88.75 438 ASP A N 1
ATOM 3363 C CA . ASP A 1 438 ? -9.990 6.220 -24.005 1.00 88.75 438 ASP A CA 1
ATOM 3364 C C . ASP A 1 438 ? -10.121 4.745 -23.604 1.00 88.75 438 ASP A C 1
ATOM 3366 O O . ASP A 1 438 ? -11.148 4.309 -23.085 1.00 88.75 438 ASP A O 1
ATOM 3370 N N . SER A 1 439 ? -9.088 3.962 -23.902 1.00 89.56 439 SER A N 1
ATOM 3371 C CA . SER A 1 439 ? -9.058 2.512 -23.677 1.00 89.56 439 SER A CA 1
ATOM 3372 C C . SER A 1 439 ? -7.914 2.064 -22.766 1.00 89.56 439 SER A C 1
ATOM 3374 O O . SER A 1 439 ? -7.792 0.866 -22.478 1.00 89.56 439 SER A O 1
ATOM 3376 N N . VAL A 1 440 ? -7.059 2.999 -22.337 1.00 93.69 440 VAL A N 1
ATOM 3377 C CA . VAL A 1 440 ? -5.843 2.702 -21.567 1.00 93.69 440 VAL A CA 1
ATOM 3378 C C . VAL A 1 440 ? -5.634 3.612 -20.358 1.00 93.69 440 VAL A C 1
ATOM 3380 O O . VAL A 1 440 ? -4.848 3.219 -19.504 1.00 93.69 440 VAL A O 1
ATOM 3383 N N . GLY A 1 441 ? -6.347 4.738 -20.227 1.00 92.00 441 GLY A N 1
ATOM 3384 C CA . GLY A 1 441 ? -6.234 5.628 -19.061 1.00 92.00 441 GLY A CA 1
ATOM 3385 C C . GLY A 1 441 ? -6.466 4.919 -17.723 1.00 92.00 441 GLY A C 1
ATOM 3386 O O . GLY A 1 441 ? -5.758 5.160 -16.758 1.00 92.00 441 GLY A O 1
ATOM 3387 N N . ASP A 1 442 ? -7.341 3.909 -17.680 1.00 92.75 442 ASP A N 1
ATOM 3388 C CA . ASP A 1 442 ? -7.595 3.065 -16.501 1.00 92.75 442 ASP A CA 1
ATOM 3389 C C . ASP A 1 442 ? -6.437 2.116 -16.122 1.00 92.75 442 ASP A C 1
ATOM 3391 O O . ASP A 1 442 ? -6.564 1.302 -15.205 1.00 92.75 442 ASP A O 1
ATOM 3395 N N . LYS A 1 443 ? -5.306 2.194 -16.833 1.00 94.50 443 LYS A N 1
ATOM 3396 C CA . LYS A 1 443 ? -4.099 1.374 -16.634 1.00 94.50 443 LYS A CA 1
ATOM 3397 C C . LYS A 1 443 ? -2.866 2.210 -16.285 1.00 94.50 443 LYS A C 1
ATOM 3399 O O . LYS A 1 443 ? -1.780 1.654 -16.129 1.00 94.50 443 LYS A O 1
ATOM 3404 N N . GLU A 1 444 ? -3.003 3.524 -16.133 1.00 94.94 444 GLU A N 1
ATOM 3405 C CA . GLU A 1 444 ? -1.888 4.462 -15.939 1.00 94.94 444 GLU A CA 1
ATOM 3406 C C . GLU A 1 444 ? -1.399 4.564 -14.483 1.00 94.94 444 GLU A C 1
ATOM 3408 O O . GLU A 1 444 ? -1.086 5.639 -13.978 1.00 94.94 444 GLU A O 1
ATOM 3413 N N . TYR A 1 445 ? -1.275 3.428 -13.789 1.00 95.56 445 TYR A N 1
ATOM 3414 C CA . TYR A 1 445 ? -0.765 3.380 -12.408 1.00 95.56 445 TYR A CA 1
ATOM 3415 C C . TYR A 1 445 ? 0.660 3.936 -12.264 1.00 95.56 445 TYR A C 1
ATOM 3417 O O . TYR A 1 445 ? 1.050 4.404 -11.200 1.00 95.56 445 TYR A O 1
ATOM 3425 N N . ASP A 1 446 ? 1.436 3.924 -13.344 1.00 95.31 446 ASP A N 1
ATOM 3426 C CA . ASP A 1 446 ? 2.822 4.390 -13.350 1.00 95.31 446 ASP A CA 1
ATOM 3427 C C . ASP A 1 446 ? 2.988 5.808 -13.878 1.00 95.31 446 ASP A C 1
ATOM 3429 O O . ASP A 1 446 ? 4.115 6.252 -14.095 1.00 95.31 446 ASP A O 1
ATOM 3433 N N . PHE A 1 447 ? 1.888 6.536 -14.081 1.00 95.25 447 PHE A N 1
ATOM 3434 C CA . PHE A 1 447 ? 1.951 7.898 -14.594 1.00 95.25 447 PHE A CA 1
ATOM 3435 C C . PHE A 1 447 ? 2.868 8.791 -13.756 1.00 95.25 447 PHE A C 1
ATOM 3437 O O . PHE A 1 447 ? 3.591 9.636 -14.279 1.00 95.25 447 PHE A O 1
ATOM 3444 N N . LEU A 1 448 ? 2.917 8.546 -12.446 1.00 93.25 448 LEU A N 1
ATOM 3445 C CA . LEU A 1 448 ? 3.715 9.319 -11.499 1.00 93.25 448 LEU A CA 1
ATOM 3446 C C . LEU A 1 448 ? 5.215 8.978 -11.503 1.00 93.25 448 LEU A C 1
ATOM 3448 O O . LEU A 1 448 ? 5.981 9.651 -10.811 1.00 93.25 448 LEU A O 1
ATOM 3452 N N . LEU A 1 449 ? 5.663 7.969 -12.261 1.00 92.94 449 LEU A N 1
ATOM 3453 C CA . LEU A 1 449 ? 7.090 7.663 -12.359 1.00 92.94 449 LEU A CA 1
ATOM 3454 C C . LEU A 1 449 ? 7.863 8.827 -13.011 1.00 92.94 449 LEU A C 1
ATOM 3456 O O . LEU A 1 449 ? 7.350 9.505 -13.913 1.00 92.94 449 LEU A O 1
ATOM 3460 N N . PRO A 1 450 ? 9.124 9.043 -12.590 1.00 88.00 450 PRO A N 1
ATOM 3461 C CA . PRO A 1 450 ? 9.946 10.156 -13.064 1.00 88.00 450 PRO A CA 1
ATOM 3462 C C . PRO A 1 450 ? 10.424 9.989 -14.514 1.00 88.00 450 PRO A C 1
ATOM 3464 O O . PRO A 1 450 ? 10.874 10.957 -15.121 1.00 88.00 450 PRO A O 1
ATOM 3467 N N . GLY A 1 451 ? 10.334 8.783 -15.076 1.00 89.06 451 GLY A N 1
ATOM 3468 C CA . GLY A 1 451 ? 10.760 8.483 -16.437 1.00 89.06 451 GLY A CA 1
ATOM 3469 C C . GLY A 1 451 ? 10.077 7.239 -16.993 1.00 89.06 451 GLY A C 1
ATOM 3470 O O . GLY A 1 451 ? 9.355 6.541 -16.282 1.00 89.06 451 GLY A O 1
ATOM 3471 N N . GLN A 1 452 ? 10.325 6.969 -18.273 1.00 91.75 452 GLN A N 1
ATOM 3472 C CA . GLN A 1 452 ? 9.743 5.852 -19.011 1.00 91.75 452 GLN A CA 1
ATOM 3473 C C . GLN A 1 452 ? 10.759 5.218 -19.962 1.00 91.75 452 GLN A C 1
ATOM 3475 O O . GLN A 1 452 ? 11.751 5.850 -20.330 1.00 91.75 452 GLN A O 1
ATOM 3480 N N . GLY A 1 453 ? 10.492 3.985 -20.378 1.00 93.00 453 GLY A N 1
ATOM 3481 C CA . GLY A 1 453 ? 11.298 3.216 -21.313 1.00 93.00 453 GLY A CA 1
ATOM 3482 C C . GLY A 1 453 ? 11.716 1.856 -20.762 1.00 93.00 453 GLY A C 1
ATOM 3483 O O . GLY A 1 453 ? 11.097 1.289 -19.857 1.00 93.00 453 GLY A O 1
ATOM 3484 N N . ILE A 1 454 ? 12.788 1.322 -21.347 1.00 93.81 454 ILE A N 1
ATOM 3485 C CA . ILE A 1 454 ? 13.312 -0.001 -21.014 1.00 93.81 454 ILE A CA 1
ATOM 3486 C C . ILE A 1 454 ? 14.049 0.044 -19.679 1.00 93.81 454 ILE A C 1
ATOM 3488 O O . ILE A 1 454 ? 15.021 0.781 -19.529 1.00 93.81 454 ILE A O 1
ATOM 3492 N N . LEU A 1 455 ? 13.619 -0.808 -18.753 1.00 94.50 455 LEU A N 1
ATOM 3493 C CA . LEU A 1 455 ? 14.281 -1.035 -17.476 1.00 94.50 455 LEU A CA 1
ATOM 3494 C C . LEU A 1 455 ? 14.963 -2.401 -17.478 1.00 94.50 455 LEU A C 1
ATOM 3496 O O . LEU A 1 455 ? 14.357 -3.404 -17.862 1.00 94.50 455 LEU A O 1
ATOM 3500 N N . ILE A 1 456 ? 16.218 -2.436 -17.029 1.00 95.00 456 ILE A N 1
ATOM 3501 C CA . ILE A 1 456 ? 17.005 -3.662 -16.882 1.00 95.00 456 ILE A CA 1
ATOM 3502 C C . ILE A 1 456 ? 17.252 -3.892 -15.397 1.00 95.00 456 ILE A C 1
ATOM 3504 O O . ILE A 1 456 ? 17.933 -3.114 -14.734 1.00 95.00 456 ILE A O 1
ATOM 3508 N N . TRP A 1 457 ? 16.719 -4.989 -14.886 1.00 96.06 457 TRP A N 1
ATOM 3509 C CA . TRP A 1 457 ? 16.814 -5.380 -13.491 1.00 96.06 457 TRP A CA 1
ATOM 3510 C C . TRP A 1 457 ? 17.812 -6.516 -13.363 1.00 96.06 457 TRP A C 1
ATOM 3512 O O . TRP A 1 457 ? 17.649 -7.557 -13.991 1.00 96.06 457 TRP A O 1
ATOM 3522 N N . HIS A 1 458 ? 18.844 -6.333 -12.554 1.00 95.50 458 HIS A N 1
ATOM 3523 C CA . HIS A 1 458 ? 19.784 -7.389 -12.213 1.00 95.50 458 HIS A CA 1
ATOM 3524 C C . HIS A 1 458 ? 19.338 -8.100 -10.945 1.00 95.50 458 HIS A C 1
ATOM 3526 O O . HIS A 1 458 ? 19.111 -7.450 -9.922 1.00 95.50 458 HIS A O 1
ATOM 3532 N N . VAL A 1 459 ? 19.271 -9.427 -11.015 1.00 94.62 459 VAL A N 1
ATOM 3533 C CA . VAL A 1 459 ? 18.930 -10.289 -9.888 1.00 94.62 459 VAL A CA 1
ATOM 3534 C C . VAL A 1 459 ? 20.100 -11.220 -9.594 1.00 94.62 459 VAL A C 1
ATOM 3536 O O . VAL A 1 459 ? 20.553 -11.939 -10.483 1.00 94.62 459 VAL A O 1
ATOM 3539 N N . ASP A 1 460 ? 20.554 -11.225 -8.341 1.00 91.75 460 ASP A N 1
ATOM 3540 C CA . ASP A 1 460 ? 21.574 -12.134 -7.812 1.00 91.75 460 ASP A CA 1
ATOM 3541 C C . ASP A 1 460 ? 20.954 -13.051 -6.746 1.00 91.75 460 ASP A C 1
ATOM 3543 O O . ASP A 1 460 ? 20.853 -12.720 -5.558 1.00 91.75 460 ASP A O 1
ATOM 3547 N N . ASN A 1 461 ? 20.562 -14.256 -7.168 1.00 87.44 461 ASN A N 1
ATOM 3548 C CA . ASN A 1 461 ? 19.981 -15.255 -6.274 1.00 87.44 461 ASN A CA 1
ATOM 3549 C C . ASN A 1 461 ? 20.967 -15.744 -5.205 1.00 87.44 461 ASN A C 1
ATOM 3551 O O . ASN A 1 461 ? 20.525 -16.300 -4.203 1.00 87.44 461 ASN A O 1
ATOM 3555 N N . SER A 1 462 ? 22.274 -15.528 -5.355 1.00 83.69 462 SER A N 1
ATOM 3556 C CA . SER A 1 462 ? 23.242 -15.917 -4.326 1.00 83.69 462 SER A CA 1
ATOM 3557 C C . SER A 1 462 ? 23.315 -14.916 -3.166 1.00 83.69 462 SER A C 1
ATOM 3559 O O . SER A 1 462 ? 23.885 -15.224 -2.116 1.00 83.69 462 SER A O 1
ATOM 3561 N N . VAL A 1 463 ? 22.741 -13.718 -3.324 1.00 83.62 463 VAL A N 1
ATOM 3562 C CA . VAL A 1 463 ? 22.432 -12.803 -2.210 1.00 83.62 463 VAL A CA 1
ATOM 3563 C C . VAL A 1 463 ? 21.119 -13.222 -1.553 1.00 83.62 463 VAL A C 1
ATOM 3565 O O . VAL A 1 463 ? 21.059 -13.366 -0.337 1.00 83.62 463 VAL A O 1
ATOM 3568 N N . ILE A 1 464 ? 20.096 -13.483 -2.371 1.00 80.12 464 ILE A N 1
ATOM 3569 C CA . ILE A 1 464 ? 18.717 -13.732 -1.920 1.00 80.12 464 ILE A CA 1
ATOM 3570 C C . ILE A 1 464 ? 18.565 -15.112 -1.249 1.00 80.12 464 ILE A C 1
ATOM 3572 O O . ILE A 1 464 ? 17.864 -15.250 -0.250 1.00 80.12 464 ILE A O 1
ATOM 3576 N N . TYR A 1 465 ? 19.209 -16.148 -1.793 1.00 74.69 465 TYR A N 1
ATOM 3577 C CA . TYR A 1 465 ? 19.085 -17.553 -1.368 1.00 74.69 465 TYR A CA 1
ATOM 3578 C C . TYR A 1 465 ? 20.408 -18.183 -0.925 1.00 74.69 465 TYR A C 1
ATOM 3580 O O . TYR A 1 465 ? 20.458 -19.380 -0.624 1.00 74.69 465 TYR A O 1
ATOM 3588 N N . GLY A 1 466 ? 21.499 -17.417 -0.934 1.00 63.28 466 GLY A N 1
ATOM 3589 C CA . GLY A 1 466 ? 22.825 -17.934 -0.624 1.00 63.28 466 GLY A CA 1
ATOM 3590 C C . GLY A 1 466 ? 23.086 -18.114 0.870 1.00 63.28 466 GLY A C 1
ATOM 3591 O O . GLY A 1 466 ? 22.265 -17.845 1.738 1.00 63.28 466 GLY A O 1
ATOM 3592 N N . ARG A 1 467 ? 24.304 -18.547 1.205 1.00 55.03 467 ARG A N 1
ATOM 3593 C CA . ARG A 1 467 ? 24.733 -18.742 2.606 1.00 55.03 467 ARG A CA 1
ATOM 3594 C C . ARG A 1 467 ? 24.885 -17.444 3.411 1.00 55.03 467 ARG A C 1
ATOM 3596 O O . ARG A 1 467 ? 25.107 -17.523 4.613 1.00 55.03 467 ARG A O 1
ATOM 3603 N N . HIS A 1 468 ? 24.805 -16.292 2.751 1.00 51.41 468 HIS A N 1
ATOM 3604 C CA . HIS A 1 468 ? 25.018 -14.965 3.332 1.00 51.41 468 HIS A CA 1
ATOM 3605 C C . HIS A 1 468 ? 23.728 -14.137 3.353 1.00 51.41 468 HIS A C 1
ATOM 3607 O O . HIS A 1 468 ? 23.806 -12.915 3.267 1.00 51.41 468 HIS A O 1
ATOM 3613 N N . ILE A 1 469 ? 22.562 -14.792 3.432 1.00 54.62 469 ILE A N 1
ATOM 3614 C CA . ILE A 1 469 ? 21.292 -14.101 3.675 1.00 54.62 469 ILE A CA 1
ATOM 3615 C C . ILE A 1 469 ? 21.456 -13.273 4.957 1.00 54.62 469 ILE A C 1
ATOM 3617 O O . ILE A 1 469 ? 21.813 -13.850 5.994 1.00 54.62 469 ILE A O 1
ATOM 3621 N N . PRO A 1 470 ? 21.244 -11.948 4.898 1.00 52.75 470 PRO A N 1
ATOM 3622 C CA . PRO A 1 470 ? 21.171 -11.125 6.094 1.00 52.75 470 PRO A CA 1
ATOM 3623 C C . PRO A 1 470 ? 20.147 -11.739 7.071 1.00 52.75 470 PRO A C 1
ATOM 3625 O O . PRO A 1 470 ? 19.107 -12.219 6.619 1.00 52.75 470 PRO A O 1
ATOM 3628 N N . PRO A 1 471 ? 20.424 -11.835 8.384 1.00 53.59 471 PRO A N 1
ATOM 3629 C CA . PRO A 1 471 ? 19.541 -12.521 9.340 1.00 53.59 471 PRO A CA 1
ATOM 3630 C C . PRO A 1 471 ? 18.120 -11.925 9.414 1.00 53.59 471 PRO A C 1
ATOM 3632 O O . PRO A 1 471 ? 17.194 -12.586 9.876 1.00 53.59 471 PRO A O 1
ATOM 3635 N N . ASP A 1 472 ? 17.969 -10.693 8.941 1.00 55.03 472 ASP A N 1
ATOM 3636 C CA . ASP A 1 472 ? 16.758 -9.895 8.751 1.00 55.03 472 ASP A CA 1
ATOM 3637 C C . ASP A 1 472 ? 16.028 -10.166 7.413 1.00 55.03 472 ASP A C 1
ATOM 3639 O O . ASP A 1 472 ? 14.884 -9.752 7.252 1.00 55.03 472 ASP A O 1
ATOM 3643 N N . PHE A 1 473 ? 16.626 -10.922 6.483 1.00 65.88 473 PHE A N 1
ATOM 3644 C CA . PHE A 1 473 ? 16.112 -11.233 5.136 1.00 65.88 473 PHE A CA 1
ATOM 3645 C C . PHE A 1 473 ? 15.967 -10.021 4.202 1.00 65.88 473 PHE A C 1
ATOM 3647 O O . PHE A 1 473 ? 15.187 -10.063 3.246 1.00 65.88 473 PHE A O 1
ATOM 3654 N N . GLY A 1 474 ? 16.731 -8.957 4.443 1.00 80.31 474 GLY A N 1
ATOM 3655 C CA . GLY A 1 474 ? 16.747 -7.784 3.583 1.00 80.31 474 GLY A CA 1
ATOM 3656 C C . GLY A 1 474 ? 17.317 -8.084 2.197 1.00 80.31 474 GLY A C 1
ATOM 3657 O O . GLY A 1 474 ? 18.501 -8.395 2.056 1.00 80.31 474 GLY A O 1
ATOM 3658 N N . ILE A 1 475 ? 16.486 -7.964 1.156 1.00 87.25 475 ILE A N 1
ATOM 3659 C CA . ILE A 1 475 ? 16.878 -8.259 -0.235 1.00 87.25 475 ILE A CA 1
ATOM 3660 C C . ILE A 1 475 ? 18.009 -7.336 -0.702 1.00 87.25 475 ILE A C 1
ATOM 3662 O O . ILE A 1 475 ? 18.920 -7.765 -1.415 1.00 87.25 475 ILE A O 1
ATOM 3666 N N . ASN A 1 476 ? 17.965 -6.076 -0.263 1.00 90.25 476 ASN A N 1
ATOM 3667 C CA . ASN A 1 476 ? 18.875 -5.016 -0.687 1.00 90.25 476 ASN A CA 1
ATOM 3668 C C . ASN A 1 476 ? 19.600 -4.307 0.469 1.00 90.25 476 ASN A C 1
ATOM 3670 O O . ASN A 1 476 ? 20.267 -3.304 0.219 1.00 90.25 476 ASN A O 1
ATOM 3674 N N . SER A 1 477 ? 19.542 -4.842 1.696 1.00 85.75 477 SER A N 1
ATOM 3675 C CA . SER A 1 477 ? 20.175 -4.225 2.878 1.00 85.75 477 SER A CA 1
ATOM 3676 C C . SER A 1 477 ? 21.703 -4.180 2.817 1.00 85.75 477 SER A C 1
ATOM 3678 O O . SER A 1 477 ? 22.334 -3.410 3.529 1.00 85.75 477 SER A O 1
ATOM 3680 N N . ASN A 1 478 ? 22.338 -4.973 1.946 1.00 84.94 478 ASN A N 1
ATOM 3681 C CA . ASN A 1 478 ? 23.752 -4.787 1.635 1.00 84.94 478 ASN A CA 1
ATOM 3682 C C . ASN A 1 478 ? 23.908 -3.886 0.393 1.00 84.94 478 ASN A C 1
ATOM 3684 O O . ASN A 1 478 ? 23.843 -4.393 -0.732 1.00 84.94 478 ASN A O 1
ATOM 3688 N N . PRO A 1 479 ? 24.196 -2.578 0.544 1.00 81.44 479 PRO A N 1
ATOM 3689 C CA . PRO A 1 479 ? 24.305 -1.668 -0.596 1.00 81.44 479 PRO A CA 1
ATOM 3690 C C . PRO A 1 479 ? 25.478 -2.010 -1.524 1.00 81.44 479 PRO A C 1
ATOM 3692 O O . PRO A 1 479 ? 25.420 -1.715 -2.713 1.00 81.44 479 PRO A O 1
ATOM 3695 N N . SER A 1 480 ? 26.525 -2.677 -1.017 1.00 84.06 480 SER A N 1
ATOM 3696 C CA . SER A 1 480 ? 27.651 -3.131 -1.847 1.00 84.06 480 SER A CA 1
ATOM 3697 C C . SER A 1 480 ? 27.313 -4.353 -2.706 1.00 84.06 480 SER A C 1
ATOM 3699 O O . SER A 1 480 ? 28.039 -4.667 -3.651 1.00 84.06 480 SER A O 1
ATOM 3701 N N . ARG A 1 481 ? 26.224 -5.059 -2.373 1.00 85.44 481 ARG A N 1
ATOM 3702 C CA . ARG A 1 481 ? 25.812 -6.295 -3.033 1.00 85.44 481 ARG A CA 1
ATOM 3703 C C . ARG A 1 481 ? 24.304 -6.528 -2.886 1.00 85.44 481 ARG A C 1
ATOM 3705 O O . ARG A 1 481 ? 23.869 -7.352 -2.084 1.00 85.44 481 ARG A O 1
ATOM 3712 N N . ARG A 1 482 ? 23.524 -5.789 -3.675 1.00 88.81 482 ARG A N 1
ATOM 3713 C CA . ARG A 1 482 ? 22.057 -5.886 -3.730 1.00 88.81 482 ARG A CA 1
ATOM 3714 C C . ARG A 1 482 ? 21.606 -7.179 -4.411 1.00 88.81 482 ARG A C 1
ATOM 3716 O O . ARG A 1 482 ? 22.177 -7.557 -5.434 1.00 88.81 482 ARG A O 1
ATOM 3723 N N . GLY A 1 483 ? 20.574 -7.825 -3.868 1.00 90.94 483 GLY A N 1
ATOM 3724 C CA . GLY A 1 483 ? 19.954 -9.000 -4.482 1.00 90.94 483 GLY A CA 1
ATOM 3725 C C . GLY A 1 483 ? 19.117 -8.645 -5.708 1.00 90.94 483 GLY A C 1
ATOM 3726 O O . GLY A 1 483 ? 19.120 -9.395 -6.680 1.00 90.94 483 GLY A O 1
ATOM 3727 N N . VAL A 1 484 ? 18.461 -7.481 -5.696 1.00 94.06 484 VAL A N 1
ATOM 3728 C CA . VAL A 1 484 ? 17.700 -6.943 -6.831 1.00 94.06 484 VAL A CA 1
ATOM 3729 C C . VAL A 1 484 ? 18.078 -5.482 -7.024 1.00 94.06 484 VAL A C 1
ATOM 3731 O O . VAL A 1 484 ? 17.923 -4.669 -6.118 1.00 94.06 484 VAL A O 1
ATOM 3734 N N . ARG A 1 485 ? 18.552 -5.114 -8.212 1.00 92.81 485 ARG A N 1
ATOM 3735 C CA . ARG A 1 485 ? 18.885 -3.718 -8.527 1.00 92.81 485 ARG A CA 1
ATOM 3736 C C . ARG A 1 485 ? 18.404 -3.331 -9.912 1.00 92.81 485 ARG A C 1
ATOM 3738 O O . ARG A 1 485 ? 18.472 -4.139 -10.837 1.00 92.81 485 ARG A O 1
ATOM 3745 N N . LEU A 1 486 ? 17.985 -2.083 -10.056 1.00 91.94 486 LEU A N 1
ATOM 3746 C CA . LEU A 1 486 ? 17.809 -1.466 -11.361 1.00 91.94 486 LEU A CA 1
ATOM 3747 C C . LEU A 1 486 ? 19.186 -1.038 -11.890 1.00 91.94 486 LEU A C 1
ATOM 3749 O O . LEU A 1 486 ? 19.997 -0.511 -11.129 1.00 91.94 486 LEU A O 1
ATOM 3753 N N . LEU A 1 487 ? 19.476 -1.322 -13.158 1.00 90.56 487 LEU A N 1
ATOM 3754 C CA . LEU A 1 487 ? 20.703 -0.881 -13.815 1.00 90.56 487 LEU A CA 1
ATOM 3755 C C . LEU A 1 487 ? 20.453 0.417 -14.571 1.00 90.56 487 LEU A C 1
ATOM 3757 O O . LEU A 1 487 ? 19.604 0.467 -15.463 1.00 90.56 487 LEU A O 1
ATOM 3761 N N . GLU A 1 488 ? 21.235 1.437 -14.244 1.00 77.62 488 GLU A N 1
ATOM 3762 C CA . GLU A 1 488 ? 21.235 2.686 -14.991 1.00 77.62 488 GLU A CA 1
ATOM 3763 C C . GLU A 1 488 ? 21.886 2.502 -16.364 1.00 77.62 488 GLU A C 1
ATOM 3765 O O . GLU A 1 488 ? 22.771 1.663 -16.562 1.00 77.62 488 GLU A O 1
ATOM 3770 N N . ALA A 1 489 ? 21.436 3.293 -17.338 1.00 73.31 489 ALA A N 1
ATOM 3771 C CA . ALA A 1 489 ? 21.877 3.165 -18.724 1.00 73.31 489 ALA A CA 1
ATOM 3772 C C . ALA A 1 489 ? 23.369 3.490 -18.924 1.00 73.31 489 ALA A C 1
ATOM 3774 O O . ALA A 1 489 ? 23.974 3.006 -19.882 1.00 73.31 489 ALA A O 1
ATOM 3775 N N . ASP A 1 490 ? 23.963 4.297 -18.043 1.00 64.31 490 ASP A N 1
ATOM 3776 C CA . ASP A 1 490 ? 25.394 4.611 -18.050 1.00 64.31 490 ASP A CA 1
ATOM 3777 C C . ASP A 1 490 ? 26.247 3.575 -17.289 1.00 64.31 490 ASP A C 1
ATOM 3779 O O . ASP A 1 490 ? 27.478 3.627 -17.339 1.00 64.31 490 ASP A O 1
ATOM 3783 N N . GLY A 1 491 ? 25.604 2.597 -16.639 1.00 62.12 491 GLY A N 1
ATOM 3784 C CA . GLY A 1 491 ? 26.252 1.546 -15.860 1.00 62.12 491 GLY A CA 1
ATOM 3785 C C . GLY A 1 491 ? 26.892 2.032 -14.557 1.00 62.12 491 GLY A C 1
ATOM 3786 O O . GLY A 1 491 ? 27.646 1.269 -13.944 1.00 62.12 491 GLY A O 1
ATOM 3787 N N . ILE A 1 492 ? 26.622 3.272 -14.145 1.00 58.28 492 ILE A N 1
ATOM 3788 C CA . ILE A 1 492 ? 27.045 3.839 -12.866 1.00 58.28 492 ILE A CA 1
ATOM 3789 C C . ILE A 1 492 ? 25.873 3.679 -11.887 1.00 58.28 492 ILE A C 1
ATOM 3791 O O . ILE A 1 492 ? 24.723 3.623 -12.290 1.00 58.28 492 ILE A O 1
ATOM 3795 N N . ALA A 1 493 ? 26.166 3.465 -10.607 1.00 57.84 493 ALA A N 1
ATOM 3796 C CA . ALA A 1 493 ? 25.145 3.515 -9.565 1.00 57.84 493 ALA A CA 1
ATOM 3797 C C . ALA A 1 493 ? 25.251 4.889 -8.900 1.00 57.84 493 ALA A C 1
ATOM 3799 O O . ALA A 1 493 ? 26.337 5.213 -8.401 1.00 57.84 493 ALA A O 1
ATOM 3800 N N . ASP A 1 494 ? 24.181 5.678 -8.952 1.00 54.56 494 ASP A N 1
ATOM 3801 C CA . ASP A 1 494 ? 24.099 7.027 -8.388 1.00 54.56 494 ASP A CA 1
ATOM 3802 C C . ASP A 1 494 ? 23.769 7.071 -6.883 1.00 54.56 494 ASP A C 1
ATOM 3804 O O . ASP A 1 494 ? 23.174 6.112 -6.327 1.00 54.56 494 ASP A O 1
#

Sequence (494 aa):
MGIARARVRSLAILVFGSQVLLSGLAPRVWGAGERGLTVAKPSGADAGRAPASRALAARRAQLWRAFPHRVGEGSARPFVSGRRPPLLAMKGGRLDRTAAFFGAPETLRVLGLKIDFATDSLGPLTTTPDGKFDLRDGKALGIVIDPPPHDRKFFLSHLEALSRYWKFASYGHLVLEYDLYPRADSAAYRLADTGRYGPWTLGQQSFDSAARFFRDAVRAADQTDSIPFGQFDVVALFHAGSDFQTDVNNDSPRDFPTFQINLTDSVPVNGGAVSIRGGLVMPETESQDGYYAAINGTMAHEFGHTQGLFDLYDIETFLPGVGVWSNMDSGYLIGTEVTDEKTNAKIEASGILPVSLDPWSKFLLWPDNIDYVDPGRSLTTALRATQLSDRTLFVPLGGEEFYLIENRETDLNADNTLFLDRDSTGVILGPGLAAVADSVGDKEYDFLLPGQGILIWHVDNSVIYGRHIPPDFGINSNPSRRGVRLLEADGIAD